Protein AF-0000000066221277 (afdb_homodimer)

Foldseek 3Di:
DAEEEEEEQQAQPDPWSVLQCVLCVVPHHYAYEYAHHHDFLVFLDADDPDDWDWADPDVSYTYIYPGALLNRLVCCVVPVAPDPGDGQEYEYDQAEAACFAPSCRRGSQNSNQLSQLVVPHAYERHYEHADPQSVVVVPCPSCVLVSVVCSVVVVVCRVDNDPDDGQKYKYKYAAPDDPVQAPEAAEAAGFAFDDDPDWDWDADPVGDIDTHDDDDDGDTDQDPVLGGCVSCSVNRYIYIYMDGPPPDPPVCVVVVVVVVVD/DAEEEEEEQQAQPDPWSVLQCVLCVVPHHYAYEYAHHHDFLVFLDADDPDDWDWADPDVSYTYIYPGFLLNRLVCCVVPVAPDPGDGQEYEYDQAEAACFAPSCRRGSQNSNQLSQLVVPHEYERHYEHADPQSVVVVPCDSCVLVSVVCSVVVVVCRVDNDPDDGQKYKYKYAAPDDPVQAPEAAEAAGFAFDDDPDWDWDADPVGDIDTHDDDDDGDTDQDPVLRGCVSCNVNRYIYIYMDGPPPDPPVCVVVVVVVVVD

InterPro domains:
  IPR002828 Survival protein SurE-like phosphatase/nucleotidase [PF01975] (4-196)
  IPR002828 Survival protein SurE-like phosphatase/nucleotidase [TIGR00087] (3-248)
  IPR030048 Survival protein SurE [MF_00060] (2-262)
  IPR030048 Survival protein SurE [PTHR30457] (3-260)
  IPR036523 SurE-like phosphatase/nucleotidase superfamily [G3DSA:3.40.1210.10] (1-262)
  IPR036523 SurE-like phosphatase/nucleotidase superfamily [SSF64167] (3-261)

Organism: Aliarcobacter butzleri (strain RM4018) (NCBI:txid367737)

Nearest PDB structures (foldseek):
  4ryu-assembly1_B  TM=9.295E-01  e=9.830E-28  Salmonella enterica subsp. enterica serovar Enteritidis str. EC20130345
  2wqk-assembly1_A  TM=8.702E-01  e=1.332E-28  Aquifex aeolicus VF5
  4g9o-assembly1_A  TM=8.212E-01  e=1.413E-26  Salmonella enterica subsp. enterica serovar Typhimurium str. LT2
  4xh8-assembly1_B  TM=8.800E-01  e=2.746E-24  Salmonella enterica subsp. enterica serovar Typhimurium str. LT2
  1l5x-assembly1_B  TM=7.744E-01  e=1.173E-21  Pyrobaculum aerophilum

Sequence (524 aa):
MKHILLTNDDGYDSVGLKALIDALSPIAKITVVAPANNKSACGHSLTLDKPLRLISIKDDFYKIDDGSPTDCIFLSLGNLFKEGFKPDLVISGINIGANMGEDITYSGTASAAMEAVIHKIPAIAISQVCQNRCQDIQNGWEFELAKDTIVKLATRILNNSFPLDERKFLNVNIPPIKPNECKGMKITKAGFREYGTDSDRHINPRGEEYYWIGLHPLIWKASEDQSCDFEAIKENYVSISPIKLDMTSYDDLKNLENWLNNMKHILLTNDDGYDSVGLKALIDALSPIAKITVVAPANNKSACGHSLTLDKPLRLISIKDDFYKIDDGSPTDCIFLSLGNLFKEGFKPDLVISGINIGANMGEDITYSGTASAAMEAVIHKIPAIAISQVCQNRCQDIQNGWEFELAKDTIVKLATRILNNSFPLDERKFLNVNIPPIKPNECKGMKITKAGFREYGTDSDRHINPRGEEYYWIGLHPLIWKASEDQSCDFEAIKENYVSISPIKLDMTSYDDLKNLENWLNN

Solvent-accessible surface area (backbone atoms only — not comparable to full-atom values): 26510 Å² total; per-residue (Å²): 130,55,33,34,38,34,28,19,19,62,10,56,82,27,69,33,37,51,45,44,49,65,48,42,52,85,77,30,47,68,32,37,36,13,6,52,49,65,37,66,33,34,8,31,18,46,63,61,89,51,68,35,38,77,42,75,77,51,93,52,31,33,30,23,59,94,40,38,26,27,34,30,48,48,51,38,58,48,66,70,30,55,93,90,48,71,56,66,30,36,39,14,18,37,29,89,37,63,63,54,26,55,41,43,55,22,23,12,29,43,18,24,18,50,50,34,12,68,71,70,22,49,22,31,16,35,18,35,31,54,51,82,91,40,55,57,54,72,69,68,57,77,52,59,44,52,34,54,50,49,42,54,54,50,51,50,34,74,74,57,62,66,92,60,62,84,42,30,31,39,42,33,37,30,38,78,61,55,58,90,66,46,77,46,78,37,72,22,41,57,32,50,60,53,74,82,54,71,59,49,80,43,68,46,97,84,70,48,59,32,36,35,49,66,89,72,75,95,44,61,58,82,55,95,80,60,43,24,28,63,48,30,32,75,68,29,16,31,17,37,21,49,33,36,65,77,35,49,35,72,88,45,47,67,58,47,47,52,57,72,76,98,129,55,33,35,38,35,28,21,19,61,11,55,82,27,70,33,37,51,44,43,49,65,48,42,53,84,78,30,47,68,33,37,35,12,7,52,49,66,37,65,32,33,7,31,18,47,64,62,89,52,69,37,37,79,41,75,78,49,92,52,30,33,29,23,58,93,38,38,26,26,35,30,48,47,51,38,59,49,67,71,30,55,93,91,49,71,56,66,28,36,40,15,18,36,30,90,36,62,63,54,27,55,40,43,56,23,22,12,28,42,18,24,19,51,48,34,12,66,70,69,24,50,23,31,17,35,17,36,30,56,50,81,91,39,55,56,55,74,67,66,57,76,52,60,42,52,35,54,49,50,41,54,53,48,50,52,34,73,75,56,63,65,91,59,62,83,43,30,32,40,42,34,36,29,37,80,59,56,61,90,65,46,78,46,78,39,72,21,40,59,30,49,61,53,74,82,53,72,57,50,78,44,68,47,98,86,68,47,61,33,36,36,50,67,88,70,73,94,44,63,58,82,55,94,79,61,42,23,29,62,52,30,32,74,68,30,15,30,17,37,23,50,34,35,62,77,36,47,34,73,89,45,47,64,60,48,47,52,55,72,74,101

pLDDT: mean 93.04, std 7.75, range [65.0, 98.94]

Secondary structure (DSSP, 8-state):
--EEEEE-TT-TT-HHHHHHHHHHTTTSEEEEEEESS--TT--S----SS-B-EEEEETTEEEETT--HHHHHHHHHHHTS-TT---SEEEEEEEES---GGGGGT-HHHHHHHHHHHTT--EEEEEE--SGGGHHHHTT---HHHHHHHHHHHHHHHHS--SS-TTEEEEEEE-SS-GGG---EEE-BPPEEE----EEEEE-TTS-EEEEE-----EEEPPTTS-BHHHHHHTTPEEEEEEES--B-GGGHHHHHHHHH-/--EEEEE-TT-TT-HHHHHHHHHHTTTSEEEEEEESS--TT--S----SS-B-EEEEETTEEEETT--HHHHHHHHHHHTS-TT---SEEEEEEEES---GGGGGT-HHHHHHHHHHHTT--EEEEEE--SGGGHHHHTT---HHHHHHHHHHHHHHHHS--SS-TTEEEEEEE-SS-GGG---EEE-BPPEEE----EEEEE-TTS-EEEEE-----EEEPPTTS-BHHHHHHTTPEEEEEEES--B-GGGHHHHHHHHH-

Radius of gyration: 22.32 Å; Cα contacts (8 Å, |Δi|>4): 1301; chains: 2; bounding box: 46×62×61 Å

Structure (mmCIF, N/CA/C/O backbone):
data_AF-0000000066221277-model_v1
#
loop_
_entity.id
_entity.type
_entity.pdbx_description
1 polymer "5'-nucleotidase SurE"
#
loop_
_atom_site.group_PDB
_atom_site.id
_atom_site.type_symbol
_atom_site.label_atom_id
_atom_site.labe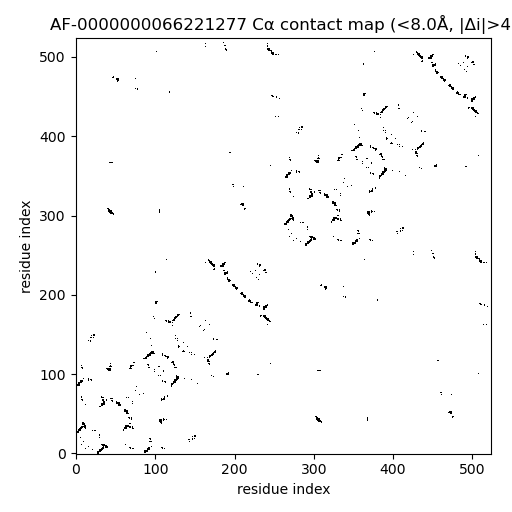l_alt_id
_atom_site.label_comp_id
_atom_site.label_asym_id
_atom_site.label_entity_id
_atom_site.label_seq_id
_atom_site.pdbx_PDB_ins_code
_atom_site.Cartn_x
_atom_site.Cartn_y
_atom_site.Cartn_z
_atom_site.occupancy
_atom_site.B_iso_or_equiv
_atom_site.auth_seq_id
_atom_site.auth_comp_id
_atom_site.auth_asym_id
_atom_site.auth_atom_id
_atom_site.pdbx_PDB_model_num
ATOM 1 N N . MET A 1 1 ? -13.359 -28.609 -11.172 1 85.38 1 MET A N 1
ATOM 2 C CA . MET A 1 1 ? -11.938 -28.281 -11.281 1 85.38 1 MET A CA 1
ATOM 3 C C . MET A 1 1 ? -11.641 -26.953 -10.602 1 85.38 1 MET A C 1
ATOM 5 O O . MET A 1 1 ? -12.438 -26.016 -10.688 1 85.38 1 MET A O 1
ATOM 9 N N . LYS A 1 2 ? -10.555 -26.953 -9.797 1 94.5 2 LYS A N 1
ATOM 10 C CA . LYS A 1 2 ? -10.195 -25.734 -9.078 1 94.5 2 LYS A CA 1
ATOM 11 C C . LYS A 1 2 ? -9.781 -24.625 -10.047 1 94.5 2 LYS A C 1
ATOM 13 O O . LYS A 1 2 ? -9.297 -24.906 -11.141 1 94.5 2 LYS A O 1
ATOM 18 N N . HIS A 1 3 ? -10.141 -23.484 -9.68 1 96.94 3 HIS A N 1
ATOM 19 C CA . HIS A 1 3 ? -9.906 -22.328 -10.531 1 96.94 3 HIS A CA 1
ATOM 20 C C . HIS A 1 3 ? -8.938 -21.344 -9.867 1 96.94 3 HIS A C 1
ATOM 22 O O . HIS A 1 3 ? -9.156 -20.922 -8.734 1 96.94 3 HIS A O 1
ATOM 28 N N . ILE A 1 4 ? -7.859 -21.016 -10.594 1 98.44 4 ILE A N 1
ATOM 29 C CA . ILE A 1 4 ? -6.867 -20.062 -10.102 1 98.44 4 ILE A CA 1
ATOM 30 C C . ILE A 1 4 ? -6.863 -18.828 -10.984 1 98.44 4 ILE A C 1
ATOM 32 O O . ILE A 1 4 ? -6.859 -18.922 -12.211 1 98.44 4 ILE A O 1
ATOM 36 N N . LEU A 1 5 ? -6.988 -17.641 -10.391 1 98.69 5 LEU A N 1
ATOM 37 C CA . LEU A 1 5 ? -6.809 -16.375 -11.07 1 98.69 5 LEU A CA 1
ATOM 38 C C . LEU A 1 5 ? -5.375 -15.875 -10.922 1 98.69 5 LEU A C 1
ATOM 40 O O . LEU A 1 5 ? -4.867 -15.75 -9.805 1 98.69 5 LEU A O 1
ATOM 44 N N . LEU A 1 6 ? -4.715 -15.641 -12.055 1 98.88 6 LEU A N 1
ATOM 45 C CA . LEU A 1 6 ? -3.32 -15.211 -12.07 1 98.88 6 LEU A CA 1
ATOM 46 C C . LEU A 1 6 ? -3.201 -13.766 -12.523 1 98.88 6 LEU A C 1
ATOM 48 O O . LEU A 1 6 ? -3.938 -13.32 -13.406 1 98.88 6 LEU A O 1
ATOM 52 N N . THR A 1 7 ? -2.281 -13.039 -11.914 1 98.69 7 THR A N 1
ATOM 53 C CA . THR A 1 7 ? -1.886 -11.703 -12.344 1 98.69 7 THR A CA 1
ATOM 54 C C . THR A 1 7 ? -0.405 -11.461 -12.062 1 98.69 7 THR A C 1
ATOM 56 O O . THR A 1 7 ? 0.333 -12.398 -11.742 1 98.69 7 THR A O 1
ATOM 59 N N . ASN A 1 8 ? 0.106 -10.305 -12.445 1 97.5 8 ASN A N 1
ATOM 60 C CA . ASN A 1 8 ? 1.478 -9.875 -12.195 1 97.5 8 ASN A CA 1
ATOM 61 C C . ASN A 1 8 ? 1.66 -8.391 -12.508 1 97.5 8 ASN A C 1
ATOM 63 O O . ASN A 1 8 ? 1.023 -7.859 -13.414 1 97.5 8 ASN A O 1
ATOM 67 N N . ASP A 1 9 ? 2.605 -7.805 -11.766 1 96.75 9 ASP A N 1
ATOM 68 C CA . ASP A 1 9 ? 2.785 -6.379 -12.023 1 96.75 9 ASP A CA 1
ATOM 69 C C . ASP A 1 9 ? 3.859 -6.145 -13.086 1 96.75 9 ASP A C 1
ATOM 71 O O . ASP A 1 9 ? 4.016 -5.027 -13.586 1 96.75 9 ASP A O 1
ATOM 75 N N . ASP A 1 10 ? 4.512 -7.191 -13.578 1 95.31 10 ASP A N 1
ATOM 76 C CA . ASP A 1 10 ? 5.543 -7.047 -14.602 1 95.31 10 ASP A CA 1
ATOM 77 C C . ASP A 1 10 ? 4.926 -6.918 -15.992 1 95.31 10 ASP A C 1
ATOM 79 O O . ASP A 1 10 ? 5.637 -6.699 -16.969 1 95.31 10 ASP A O 1
ATOM 83 N N . GLY A 1 11 ? 3.631 -7.059 -16.031 1 96.5 11 GLY A N 1
ATOM 84 C CA . GLY A 1 11 ? 2.945 -6.977 -17.312 1 96.5 11 GLY A CA 1
ATOM 85 C C . GLY A 1 11 ? 2.508 -8.328 -17.844 1 96.5 11 GLY A C 1
ATOM 86 O O . GLY A 1 11 ? 3.016 -9.367 -17.406 1 96.5 11 GLY A O 1
ATOM 87 N N . TYR A 1 12 ? 1.61 -8.328 -18.812 1 97.62 12 TYR A N 1
ATOM 88 C CA . TYR A 1 12 ? 0.955 -9.516 -19.328 1 97.62 12 TYR A CA 1
ATOM 89 C C . TYR A 1 12 ? 1.962 -10.445 -20 1 97.62 12 TYR A C 1
ATOM 91 O O . TYR A 1 12 ? 1.822 -11.672 -19.953 1 97.62 12 TYR A O 1
ATOM 99 N N . ASP A 1 13 ? 3.016 -9.867 -20.609 1 96 13 ASP A N 1
ATOM 100 C CA . ASP A 1 13 ? 3.951 -10.656 -21.406 1 96 13 ASP A CA 1
ATOM 101 C C . ASP A 1 13 ? 5.195 -11.008 -20.594 1 96 13 ASP A C 1
ATOM 103 O O . ASP A 1 13 ? 6.195 -11.477 -21.141 1 96 13 ASP A O 1
ATOM 107 N N . SER A 1 14 ? 5.121 -10.805 -19.359 1 95.31 14 SER A N 1
ATOM 108 C CA . SER A 1 14 ? 6.301 -11.047 -18.531 1 95.31 14 SER A CA 1
ATOM 109 C C . SER A 1 14 ? 6.66 -12.531 -18.516 1 95.31 14 SER A C 1
ATOM 111 O O . SER A 1 14 ? 5.773 -13.391 -18.5 1 95.31 14 SER A O 1
ATOM 113 N N . VAL A 1 15 ? 7.941 -12.844 -18.422 1 95.81 15 VAL A N 1
ATOM 114 C CA . VAL A 1 15 ? 8.445 -14.211 -18.422 1 95.81 15 VAL A CA 1
ATOM 115 C C . VAL A 1 15 ? 8.023 -14.914 -17.125 1 95.81 15 VAL A C 1
ATOM 117 O O . VAL A 1 15 ? 7.785 -16.125 -17.125 1 95.81 15 VAL A O 1
ATOM 120 N N . GLY A 1 16 ? 7.902 -14.172 -16.047 1 97.25 16 GLY A N 1
ATOM 121 C CA . GLY A 1 16 ? 7.465 -14.75 -14.781 1 97.25 16 GLY A CA 1
ATOM 122 C C . GLY A 1 16 ? 6.027 -15.227 -14.812 1 97.25 16 GLY A C 1
ATOM 123 O O . GLY A 1 16 ? 5.707 -16.281 -14.266 1 97.25 16 GLY A O 1
ATOM 124 N N . LEU A 1 17 ? 5.168 -14.406 -15.453 1 98 17 LEU A N 1
ATOM 125 C CA . LEU A 1 17 ? 3.77 -14.797 -15.578 1 98 17 LEU A CA 1
ATOM 126 C C . LEU A 1 17 ? 3.629 -16.047 -16.438 1 98 17 LEU A C 1
ATOM 128 O O . LEU A 1 17 ? 2.846 -16.938 -16.125 1 98 17 LEU A O 1
ATOM 132 N N . LYS A 1 18 ? 4.398 -16.141 -17.484 1 97.44 18 LYS A N 1
ATOM 133 C CA . LYS A 1 18 ? 4.387 -17.312 -18.344 1 97.44 18 LYS A CA 1
ATOM 134 C C . LYS A 1 18 ? 4.82 -18.562 -17.578 1 97.44 18 LYS A C 1
ATOM 136 O O . LYS A 1 18 ? 4.223 -19.625 -17.734 1 97.44 18 LYS A O 1
ATOM 141 N N . ALA A 1 19 ? 5.848 -18.391 -16.828 1 97.94 19 ALA A N 1
ATOM 142 C CA . ALA A 1 19 ? 6.324 -19.5 -16 1 97.94 19 ALA A CA 1
ATOM 143 C C . ALA A 1 19 ? 5.25 -19.953 -15.016 1 97.94 19 ALA A C 1
ATOM 145 O O . ALA A 1 19 ? 5.086 -21.156 -14.781 1 97.94 19 ALA A O 1
ATOM 146 N N . LEU A 1 20 ? 4.582 -19.031 -14.445 1 98.5 20 LEU A N 1
ATOM 147 C CA . LEU A 1 20 ? 3.51 -19.312 -13.492 1 98.5 20 LEU A CA 1
ATOM 148 C C . LEU A 1 20 ? 2.387 -20.094 -14.164 1 98.5 20 LEU A C 1
ATOM 150 O O . LEU A 1 20 ? 1.894 -21.078 -13.609 1 98.5 20 LEU A O 1
ATOM 154 N N . ILE A 1 21 ? 1.972 -19.656 -15.336 1 98.56 21 ILE A N 1
ATOM 155 C CA . ILE A 1 21 ? 0.937 -20.328 -16.109 1 98.56 21 ILE A CA 1
ATOM 156 C C . ILE A 1 21 ? 1.368 -21.75 -16.422 1 98.56 21 ILE A C 1
ATOM 158 O O . ILE A 1 21 ? 0.601 -22.703 -16.219 1 98.56 21 ILE A O 1
ATOM 162 N N . ASP A 1 22 ? 2.586 -21.891 -16.859 1 98.12 22 ASP A N 1
ATOM 163 C CA . ASP A 1 22 ? 3.125 -23.203 -17.219 1 98.12 22 ASP A CA 1
ATOM 164 C C . ASP A 1 22 ? 3.092 -24.141 -16.016 1 98.12 22 ASP A C 1
ATOM 166 O O . ASP A 1 22 ? 2.764 -25.328 -16.141 1 98.12 22 ASP A O 1
ATOM 170 N N . ALA A 1 23 ? 3.43 -23.641 -14.93 1 98.56 23 ALA A N 1
ATOM 171 C CA . ALA A 1 23 ? 3.545 -24.438 -13.719 1 98.56 23 ALA A CA 1
ATOM 172 C C . ALA A 1 23 ? 2.172 -24.891 -13.227 1 98.56 23 ALA A C 1
ATOM 174 O O . ALA A 1 23 ? 2.023 -26 -12.711 1 98.56 23 ALA A O 1
ATOM 175 N N . LEU A 1 24 ? 1.155 -24.031 -13.383 1 98.69 24 LEU A N 1
ATOM 176 C CA . LEU A 1 24 ? -0.09 -24.266 -12.656 1 98.69 24 LEU A CA 1
ATOM 177 C C . LEU A 1 24 ? -1.159 -24.844 -13.586 1 98.69 24 LEU A C 1
ATOM 179 O O . LEU A 1 24 ? -2.16 -25.391 -13.117 1 98.69 24 LEU A O 1
ATOM 183 N N . SER A 1 25 ? -1.014 -24.766 -14.883 1 98.31 25 SER A N 1
ATOM 184 C CA . SER A 1 25 ? -2.004 -25.203 -15.867 1 98.31 25 SER A CA 1
ATOM 185 C C . SER A 1 25 ? -2.305 -26.688 -15.719 1 98.31 25 SER A C 1
ATOM 187 O O . SER A 1 25 ? -3.428 -27.141 -15.969 1 98.31 25 SER A O 1
ATOM 189 N N . PRO A 1 26 ? -1.348 -27.516 -15.242 1 97.94 26 PRO A N 1
ATOM 190 C CA . PRO A 1 26 ? -1.627 -28.953 -15.117 1 97.94 26 PRO A CA 1
ATOM 191 C C . PRO A 1 26 ? -2.504 -29.266 -13.906 1 97.94 26 PRO A C 1
ATOM 193 O O . PRO A 1 26 ? -3.074 -30.359 -13.828 1 97.94 26 PRO A O 1
ATOM 196 N N . ILE A 1 27 ? -2.699 -28.359 -13.023 1 97.06 27 ILE A N 1
ATOM 197 C CA . ILE A 1 27 ? -3.32 -28.797 -11.773 1 97.06 27 ILE A CA 1
ATOM 198 C C . ILE A 1 27 ? -4.617 -28.016 -11.547 1 97.06 27 ILE A C 1
ATOM 200 O O . ILE A 1 27 ? -5.359 -28.297 -10.602 1 97.06 27 ILE A O 1
ATOM 204 N N . ALA A 1 28 ? -4.91 -26.984 -12.414 1 97.69 28 ALA A N 1
ATOM 205 C CA . ALA A 1 28 ? -6.109 -26.172 -12.227 1 97.69 28 ALA A CA 1
ATOM 206 C C . ALA A 1 28 ? -6.512 -25.484 -13.523 1 97.69 28 ALA A C 1
ATOM 208 O O . ALA A 1 28 ? -5.703 -25.359 -14.438 1 97.69 28 ALA A O 1
ATOM 209 N N . LYS A 1 29 ? -7.785 -25.062 -13.57 1 97.25 29 LYS A N 1
ATOM 210 C CA . LYS A 1 29 ? -8.18 -24.078 -14.578 1 97.25 29 LYS A CA 1
ATOM 211 C C . LYS A 1 29 ? -7.559 -22.719 -14.289 1 97.25 29 LYS A C 1
ATOM 213 O O . LYS A 1 29 ? -7.59 -22.25 -13.148 1 97.25 29 LYS A O 1
ATOM 218 N N . ILE A 1 30 ? -7.066 -22.125 -15.359 1 98.19 30 ILE A N 1
ATOM 219 C CA . ILE A 1 30 ? -6.336 -20.875 -15.164 1 98.19 30 ILE A CA 1
ATOM 220 C C . ILE A 1 30 ? -7.078 -19.734 -15.852 1 98.19 30 ILE A C 1
ATOM 222 O O . ILE A 1 30 ? -7.508 -19.859 -17 1 98.19 30 ILE A O 1
ATOM 226 N N . THR A 1 31 ? -7.316 -18.672 -15.18 1 98.12 31 THR A N 1
ATOM 227 C CA . THR A 1 31 ? -7.664 -17.375 -15.742 1 98.12 31 THR A CA 1
ATOM 228 C C . THR A 1 31 ? -6.559 -16.359 -15.484 1 98.12 31 THR A C 1
ATOM 230 O O . THR A 1 31 ? -6.012 -16.297 -14.375 1 98.12 31 THR A O 1
ATOM 233 N N . VAL A 1 32 ? -6.203 -15.656 -16.547 1 98.75 32 VAL A N 1
ATOM 234 C CA . VAL A 1 32 ? -5.141 -14.664 -16.438 1 98.75 32 VAL A CA 1
ATOM 235 C C . VAL A 1 32 ? -5.707 -13.273 -16.703 1 98.75 32 VAL A C 1
ATOM 237 O O . VAL A 1 32 ? -6.379 -13.055 -17.719 1 98.75 32 VAL A O 1
ATOM 240 N N . VAL A 1 33 ? -5.551 -12.383 -15.789 1 98.5 33 VAL A N 1
ATOM 241 C CA . VAL A 1 33 ? -5.809 -10.953 -15.984 1 98.5 33 VAL A CA 1
ATOM 242 C C . VAL A 1 33 ? -4.625 -10.141 -15.477 1 98.5 33 VAL A C 1
ATOM 244 O O . VAL A 1 33 ? -4.344 -10.125 -14.273 1 98.5 33 VAL A O 1
ATOM 247 N N . ALA A 1 34 ? -3.926 -9.469 -16.344 1 98.75 34 ALA A N 1
ATOM 248 C CA . ALA A 1 34 ? -2.723 -8.742 -15.945 1 98.75 34 ALA A CA 1
ATOM 249 C C . ALA A 1 34 ? -2.643 -7.395 -16.656 1 98.75 34 ALA A C 1
ATOM 251 O O . ALA A 1 34 ? -3.256 -7.203 -17.719 1 98.75 34 ALA A O 1
ATOM 252 N N . PRO A 1 35 ? -1.926 -6.449 -16.016 1 98.19 35 PRO A N 1
ATOM 253 C CA . PRO A 1 35 ? -1.668 -5.207 -16.75 1 98.19 35 PRO A CA 1
ATOM 254 C C . PRO A 1 35 ? -0.975 -5.445 -18.078 1 98.19 35 PRO A C 1
ATOM 256 O O . PRO A 1 35 ? -0.118 -6.324 -18.188 1 98.19 35 PRO A O 1
ATOM 259 N N . ALA A 1 36 ? -1.321 -4.594 -19.031 1 97.25 36 ALA A N 1
ATOM 260 C CA . ALA A 1 36 ? -0.695 -4.73 -20.344 1 97.25 36 ALA A CA 1
ATOM 261 C C . ALA A 1 36 ? 0.806 -4.465 -20.266 1 97.25 36 ALA A C 1
ATOM 263 O O . ALA A 1 36 ? 1.596 -5.117 -20.938 1 97.25 36 ALA A O 1
ATOM 264 N N . ASN A 1 37 ? 1.137 -3.535 -19.438 1 95.5 37 ASN A N 1
ATOM 265 C CA . ASN A 1 37 ? 2.531 -3.133 -19.297 1 95.5 37 ASN A CA 1
ATOM 266 C C . ASN A 1 37 ? 2.996 -3.229 -17.844 1 95.5 37 ASN A C 1
ATOM 268 O O . ASN A 1 37 ? 2.188 -3.463 -16.938 1 95.5 37 ASN A O 1
ATOM 272 N N . ASN A 1 38 ? 4.305 -3.072 -17.672 1 94.81 38 ASN A N 1
ATOM 273 C CA . ASN A 1 38 ? 4.906 -3.137 -16.344 1 94.81 38 ASN A CA 1
ATOM 274 C C . ASN A 1 38 ? 4.371 -2.039 -15.43 1 94.81 38 ASN A C 1
ATOM 276 O O . ASN A 1 38 ? 4.258 -0.883 -15.836 1 94.81 38 ASN A O 1
ATOM 280 N N . LYS A 1 39 ? 3.992 -2.406 -14.195 1 95.06 39 LYS A N 1
ATOM 281 C CA . LYS A 1 39 ? 3.494 -1.5 -13.172 1 95.06 39 LYS A CA 1
ATOM 282 C C . LYS A 1 39 ? 4.258 -1.68 -11.859 1 95.06 39 LYS A C 1
ATOM 284 O O . LYS A 1 39 ? 3.652 -1.77 -10.789 1 95.06 39 LYS A O 1
ATOM 289 N N . SER A 1 40 ? 5.527 -1.756 -11.992 1 92.31 40 SER A N 1
ATOM 290 C CA . SER A 1 40 ? 6.352 -1.948 -10.805 1 92.31 40 SER A CA 1
ATOM 291 C C . SER A 1 40 ? 6.168 -0.803 -9.812 1 92.31 40 SER A C 1
ATOM 293 O O . SER A 1 40 ? 5.996 0.35 -10.211 1 92.31 40 SER A O 1
ATOM 295 N N . ALA A 1 41 ? 6.191 -1.104 -8.484 1 93.5 41 ALA A N 1
ATOM 296 C CA . ALA A 1 41 ? 6.133 -0.143 -7.387 1 93.5 41 ALA A CA 1
ATOM 297 C C . ALA A 1 41 ? 4.852 0.684 -7.449 1 93.5 41 ALA A C 1
ATOM 299 O O . ALA A 1 41 ? 4.855 1.871 -7.113 1 93.5 41 ALA A O 1
ATOM 300 N N . CYS A 1 42 ? 3.762 0.009 -7.922 1 94.56 42 CYS A N 1
ATOM 301 C CA . CYS A 1 42 ? 2.512 0.743 -8.078 1 94.56 42 CYS A CA 1
ATOM 302 C C . CYS A 1 42 ? 1.659 0.65 -6.82 1 94.56 42 CYS A C 1
ATOM 304 O O . CYS A 1 42 ? 0.618 1.301 -6.719 1 94.56 42 CYS A O 1
ATOM 306 N N . GLY A 1 43 ? 2.076 -0.115 -5.852 1 96.31 43 GLY A N 1
ATOM 307 C CA . GLY A 1 43 ? 1.33 -0.24 -4.609 1 96.31 43 GLY A CA 1
ATOM 308 C C . GLY A 1 43 ? -0.087 -0.741 -4.812 1 96.31 43 GLY A C 1
ATOM 309 O O . GLY A 1 43 ? -0.409 -1.298 -5.863 1 96.31 43 GLY A O 1
ATOM 310 N N . HIS A 1 44 ? -0.883 -0.685 -3.727 1 97.44 44 HIS A N 1
ATOM 311 C CA . HIS A 1 44 ? -2.289 -1.075 -3.744 1 97.44 44 HIS A CA 1
ATOM 312 C C . HIS A 1 44 ? -3.158 0.025 -4.344 1 97.44 44 HIS A C 1
ATOM 314 O O . HIS A 1 44 ? -3.92 0.679 -3.627 1 97.44 44 HIS A O 1
ATOM 320 N N . SER A 1 45 ? -3.092 0.148 -5.676 1 96.38 45 SER A N 1
ATOM 321 C CA . SER A 1 45 ? -3.699 1.293 -6.348 1 96.38 45 SER A CA 1
ATOM 322 C C . SER A 1 45 ? -4.902 0.869 -7.18 1 96.38 45 SER A C 1
ATOM 324 O O . SER A 1 45 ? -4.902 -0.206 -7.785 1 96.38 45 SER A O 1
ATOM 326 N N . LEU A 1 46 ? -5.914 1.668 -7.16 1 94.44 46 LEU A N 1
ATOM 327 C CA . LEU A 1 46 ? -7.105 1.521 -7.988 1 94.44 46 LEU A CA 1
ATOM 328 C C . LEU A 1 46 ? -7.25 2.695 -8.953 1 94.44 46 LEU A C 1
ATOM 330 O O . LEU A 1 46 ? -7.051 3.848 -8.562 1 94.44 46 LEU A O 1
ATOM 334 N N . THR A 1 47 ? -7.543 2.396 -10.172 1 92.88 47 THR A N 1
ATOM 335 C CA . THR A 1 47 ? -7.77 3.438 -11.164 1 92.88 47 THR A CA 1
ATOM 336 C C . THR A 1 47 ? -9.203 3.953 -11.086 1 92.88 47 THR A C 1
ATOM 338 O O . THR A 1 47 ? -10.133 3.293 -11.555 1 92.88 47 THR A O 1
ATOM 341 N N . LEU A 1 48 ? -9.328 5.168 -10.633 1 88 48 LEU A N 1
ATOM 342 C CA . LEU A 1 48 ? -10.656 5.715 -10.406 1 88 48 LEU A CA 1
ATOM 343 C C . LEU A 1 48 ? -10.953 6.852 -11.375 1 88 48 LEU A C 1
ATOM 345 O O . LEU A 1 48 ? -12.117 7.23 -11.555 1 88 48 LEU A O 1
ATOM 349 N N . ASP A 1 49 ? -9.898 7.379 -11.992 1 85.94 49 ASP A N 1
ATOM 350 C CA . ASP A 1 49 ? -10.047 8.641 -12.703 1 85.94 49 ASP A CA 1
ATOM 351 C C . ASP A 1 49 ? -10.297 8.414 -14.195 1 85.94 49 ASP A C 1
ATOM 353 O O . ASP A 1 49 ? -10.531 9.359 -14.945 1 85.94 49 ASP A O 1
ATOM 357 N N . LYS A 1 50 ? -10.234 7.227 -14.609 1 88.38 50 LYS A N 1
ATOM 358 C CA . LYS A 1 50 ? -10.484 6.895 -16.016 1 88.38 50 LYS A CA 1
ATOM 359 C C . LYS A 1 50 ? -11.047 5.48 -16.156 1 88.38 50 LYS A C 1
ATOM 361 O O . LYS A 1 50 ? -10.844 4.641 -15.273 1 88.38 50 LYS A O 1
ATOM 366 N N . PRO A 1 51 ? -11.797 5.242 -17.172 1 91.44 51 PRO A N 1
ATOM 367 C CA . PRO A 1 51 ? -12.273 3.879 -17.391 1 91.44 51 PRO A CA 1
ATOM 368 C C . PRO A 1 51 ? -11.172 2.93 -17.844 1 91.44 51 PRO A C 1
ATOM 370 O O . PRO A 1 51 ? -10.164 3.373 -18.406 1 91.44 51 PRO A O 1
ATOM 373 N N . LEU A 1 52 ? -11.344 1.703 -17.531 1 93.06 52 LEU A N 1
ATOM 374 C CA . LEU A 1 52 ? -10.398 0.658 -17.906 1 93.06 52 LEU A CA 1
ATOM 375 C C . LEU A 1 52 ? -11.031 -0.313 -18.906 1 93.06 52 LEU A C 1
ATOM 377 O O . LEU A 1 52 ? -12.25 -0.477 -18.922 1 93.06 52 LEU A O 1
ATOM 381 N N . ARG A 1 53 ? -10.203 -0.887 -19.75 1 92.12 53 ARG A N 1
ATOM 382 C CA . ARG A 1 53 ? -10.68 -1.869 -20.719 1 92.12 53 ARG A CA 1
ATOM 383 C C . ARG A 1 53 ? -10.062 -3.24 -20.453 1 92.12 53 ARG A C 1
ATOM 385 O O . ARG A 1 53 ? -8.852 -3.363 -20.297 1 92.12 53 ARG A O 1
ATOM 392 N N . LEU A 1 54 ? -10.898 -4.145 -20.328 1 91.5 54 LEU A N 1
ATOM 393 C CA . LEU A 1 54 ? -10.5 -5.551 -20.281 1 91.5 54 LEU A CA 1
ATOM 394 C C . LEU A 1 54 ? -10.375 -6.121 -21.688 1 91.5 54 LEU A C 1
ATOM 396 O O . LEU A 1 54 ? -11.375 -6.34 -22.375 1 91.5 54 LEU A O 1
ATOM 400 N N . ILE A 1 55 ? -9.156 -6.449 -22.109 1 94.56 55 ILE A N 1
ATOM 401 C CA . ILE A 1 55 ? -8.906 -6.91 -23.469 1 94.56 55 ILE A CA 1
ATOM 402 C C . ILE A 1 55 ? -8.719 -8.43 -23.469 1 94.56 55 ILE A C 1
ATOM 404 O O . ILE A 1 55 ? -7.762 -8.945 -22.891 1 94.56 55 ILE A O 1
ATOM 408 N N . SER A 1 56 ? -9.531 -9.102 -24.172 1 95.12 56 SER A N 1
ATOM 409 C CA . SER A 1 56 ? -9.422 -10.555 -24.297 1 95.12 56 SER A CA 1
ATOM 410 C C . SER A 1 56 ? -8.375 -10.945 -25.328 1 95.12 56 SER A C 1
ATOM 412 O O . SER A 1 56 ? -8.469 -10.539 -26.5 1 95.12 56 SER A O 1
ATOM 414 N N . ILE A 1 57 ? -7.418 -11.648 -24.906 1 96.38 57 ILE A N 1
ATOM 415 C CA . ILE A 1 57 ? -6.398 -12.164 -25.812 1 96.38 57 ILE A CA 1
ATOM 416 C C . ILE A 1 57 ? -6.801 -13.547 -26.312 1 96.38 57 ILE A C 1
ATOM 418 O O . ILE A 1 57 ? -6.688 -13.828 -27.516 1 96.38 57 ILE A O 1
ATOM 422 N N . LYS A 1 58 ? -7.223 -14.406 -25.516 1 95.88 58 LYS A N 1
ATOM 423 C CA . LYS A 1 58 ? -7.828 -15.719 -25.734 1 95.88 58 LYS A CA 1
ATOM 424 C C . LYS A 1 58 ? -8.711 -16.109 -24.562 1 95.88 58 LYS A C 1
ATOM 426 O O . LYS A 1 58 ? -8.875 -15.344 -23.609 1 95.88 58 LYS A O 1
ATOM 431 N N . ASP A 1 59 ? -9.289 -17.25 -24.656 1 94.62 59 ASP A N 1
ATOM 432 C CA . ASP A 1 59 ? -10.203 -17.672 -23.594 1 94.62 59 ASP A CA 1
ATOM 433 C C . ASP A 1 59 ? -9.5 -17.672 -22.234 1 94.62 59 ASP A C 1
ATOM 435 O O . ASP A 1 59 ? -8.438 -18.281 -22.094 1 94.62 59 ASP A O 1
ATOM 439 N N . ASP A 1 60 ? -10.031 -16.922 -21.328 1 95.69 60 ASP A N 1
ATOM 440 C CA . ASP A 1 60 ? -9.617 -16.891 -19.922 1 95.69 60 ASP A CA 1
ATOM 441 C C . ASP A 1 60 ? -8.328 -16.078 -19.75 1 95.69 60 ASP A C 1
ATOM 443 O O . ASP A 1 60 ? -7.738 -16.062 -18.672 1 95.69 60 ASP A O 1
ATOM 447 N N . PHE A 1 61 ? -7.914 -15.453 -20.859 1 97.94 61 PHE A N 1
ATOM 448 C CA . PHE A 1 61 ? -6.695 -14.656 -20.828 1 97.94 61 PHE A CA 1
ATOM 449 C C . PHE A 1 61 ? -6.98 -13.219 -21.25 1 97.94 61 PHE A C 1
ATOM 451 O O . PHE A 1 61 ? -7.359 -12.969 -22.391 1 97.94 61 PHE A O 1
ATOM 458 N N . TYR A 1 62 ? -6.691 -12.297 -20.297 1 97.31 62 TYR A N 1
ATOM 459 C CA . TYR A 1 62 ? -7.051 -10.898 -20.5 1 97.31 62 TYR A CA 1
ATOM 460 C C . TYR A 1 62 ? -5.906 -9.977 -20.109 1 97.31 62 TYR A C 1
ATOM 462 O O . TYR A 1 62 ? -5.133 -10.289 -19.203 1 97.31 62 TYR A O 1
ATOM 470 N N . LYS A 1 63 ? -5.777 -8.898 -20.766 1 96.94 63 LYS A N 1
ATOM 471 C CA . LYS A 1 63 ? -4.918 -7.82 -20.297 1 96.94 63 LYS A CA 1
ATOM 472 C C . LYS A 1 63 ? -5.715 -6.539 -20.062 1 96.94 63 LYS A C 1
ATOM 474 O O . LYS A 1 63 ? -6.781 -6.355 -20.656 1 96.94 63 LYS A O 1
ATOM 479 N N . ILE A 1 64 ? -5.332 -5.738 -19.125 1 95.62 64 ILE A N 1
ATOM 480 C CA . ILE A 1 64 ? -5.91 -4.422 -18.875 1 95.62 64 ILE A CA 1
ATOM 481 C C . ILE A 1 64 ? -4.898 -3.336 -19.25 1 95.62 64 ILE A C 1
ATOM 483 O O . ILE A 1 64 ? -3.781 -3.32 -18.719 1 95.62 64 ILE A O 1
ATOM 487 N N . ASP A 1 65 ? -5.367 -2.512 -20.125 1 91.62 65 ASP A N 1
ATOM 488 C CA . ASP A 1 65 ? -4.5 -1.404 -20.516 1 91.62 65 ASP A CA 1
ATOM 489 C C . ASP A 1 65 ? -4.504 -0.304 -19.453 1 91.62 65 ASP A C 1
ATOM 491 O O . ASP A 1 65 ? -5.57 0.14 -19.016 1 91.62 65 ASP A O 1
ATOM 495 N N . ASP A 1 66 ? -3.371 0.062 -18.953 1 88.56 66 ASP A N 1
ATOM 496 C CA . ASP A 1 66 ? -3.123 1.15 -18.016 1 88.56 66 ASP A CA 1
ATOM 497 C C . ASP A 1 66 ? -3.76 0.86 -16.656 1 88.56 66 ASP A C 1
ATOM 499 O O . ASP A 1 66 ? -4.203 1.778 -15.961 1 88.56 66 ASP A O 1
ATOM 503 N N . GLY A 1 67 ? -3.984 -0.373 -16.359 1 94.69 67 GLY A N 1
ATOM 504 C CA . GLY A 1 67 ? -4.488 -0.753 -15.055 1 94.69 67 GLY A CA 1
ATOM 505 C C . GLY A 1 67 ? -3.426 -1.362 -14.156 1 94.69 67 GLY A C 1
ATOM 506 O O . GLY A 1 67 ? -2.385 -1.812 -14.641 1 94.69 67 GLY A O 1
ATOM 507 N N . SER A 1 68 ? -3.652 -1.281 -12.938 1 96.94 68 SER A N 1
ATOM 508 C CA . SER A 1 68 ? -2.773 -1.879 -11.938 1 96.94 68 SER A CA 1
ATOM 509 C C . SER A 1 68 ? -3.143 -3.336 -11.672 1 96.94 68 SER A C 1
ATOM 511 O O . SER A 1 68 ? -4.207 -3.795 -12.094 1 96.94 68 SER A O 1
ATOM 513 N N . PRO A 1 69 ? -2.227 -4.078 -11.047 1 98.12 69 PRO A N 1
ATOM 514 C CA . PRO A 1 69 ? -2.609 -5.434 -10.648 1 98.12 69 PRO A CA 1
ATOM 515 C C . PRO A 1 69 ? -3.85 -5.461 -9.758 1 98.12 69 PRO A C 1
ATOM 517 O O . PRO A 1 69 ? -4.656 -6.391 -9.836 1 98.12 69 PRO A O 1
ATOM 520 N N . THR A 1 70 ? -4.02 -4.453 -8.914 1 97.75 70 THR A N 1
ATOM 521 C CA . THR A 1 70 ? -5.215 -4.316 -8.094 1 97.75 70 THR A CA 1
ATOM 522 C C . THR A 1 70 ? -6.457 -4.176 -8.961 1 97.75 70 THR A C 1
ATOM 524 O O . THR A 1 70 ? -7.477 -4.824 -8.719 1 97.75 70 THR A O 1
ATOM 527 N N . ASP A 1 71 ? -6.371 -3.377 -10.031 1 96.88 71 ASP A N 1
ATOM 528 C CA . ASP A 1 71 ? -7.457 -3.234 -10.992 1 96.88 71 ASP A CA 1
ATOM 529 C C . ASP A 1 71 ? -7.809 -4.578 -11.625 1 96.88 71 ASP A C 1
ATOM 531 O O . ASP A 1 71 ? -8.984 -4.887 -11.828 1 96.88 71 ASP A O 1
ATOM 535 N N . CYS A 1 72 ? -6.797 -5.312 -11.953 1 97.69 72 CYS A N 1
ATOM 536 C CA . CYS A 1 72 ? -6.992 -6.605 -12.602 1 97.69 72 CYS A CA 1
ATOM 537 C C . CYS A 1 72 ? -7.828 -7.535 -11.719 1 97.69 72 CYS A C 1
ATOM 539 O O . CYS A 1 72 ? -8.781 -8.156 -12.195 1 97.69 72 CYS A O 1
ATOM 541 N N . ILE A 1 73 ? -7.484 -7.578 -10.438 1 97.06 73 ILE A N 1
ATOM 542 C CA . ILE A 1 73 ? -8.227 -8.43 -9.516 1 97.06 73 ILE A CA 1
ATOM 543 C C . ILE A 1 73 ? -9.648 -7.902 -9.359 1 97.06 73 ILE A C 1
ATOM 545 O O . ILE A 1 73 ? -10.617 -8.656 -9.508 1 97.06 73 ILE A O 1
ATOM 549 N N . PHE A 1 74 ? -9.789 -6.633 -9.125 1 94.38 74 PHE A N 1
ATOM 550 C CA . PHE A 1 74 ? -11.086 -6.02 -8.867 1 94.38 74 PHE A CA 1
ATOM 551 C C . PHE A 1 74 ? -12.031 -6.242 -10.047 1 94.38 74 PHE A C 1
ATOM 553 O O . PHE A 1 74 ? -13.148 -6.723 -9.859 1 94.38 74 PHE A O 1
ATOM 560 N N . LEU A 1 75 ? -11.562 -5.953 -11.242 1 93.06 75 LEU A N 1
ATOM 561 C CA . LEU A 1 75 ? -12.398 -6.047 -12.438 1 93.06 75 LEU A CA 1
ATOM 562 C C . LEU A 1 75 ? -12.727 -7.5 -12.758 1 93.06 75 LEU A C 1
ATOM 564 O O . LEU A 1 75 ? -13.812 -7.805 -13.242 1 93.06 75 LEU A O 1
ATOM 568 N N . SER A 1 76 ? -11.758 -8.367 -12.531 1 94 76 SER A N 1
ATOM 569 C CA . SER A 1 76 ? -12.008 -9.781 -12.789 1 94 76 SER A CA 1
ATOM 570 C C . SER A 1 76 ? -13.156 -10.305 -11.93 1 94 76 SER A C 1
ATOM 572 O O . SER A 1 76 ? -14.047 -10.992 -12.438 1 94 76 SER A O 1
ATOM 574 N N . LEU A 1 77 ? -13.125 -9.984 -10.688 1 91.94 77 LEU A N 1
ATOM 575 C CA . LEU A 1 77 ? -14.117 -10.508 -9.75 1 91.94 77 LEU A CA 1
ATOM 576 C C . LEU A 1 77 ? -15.5 -9.945 -10.055 1 91.94 77 LEU A C 1
ATOM 578 O O . LEU A 1 77 ? -16.516 -10.625 -9.844 1 91.94 77 LEU A O 1
ATOM 582 N N . GLY A 1 78 ? -15.555 -8.797 -10.609 1 86.81 78 GLY A N 1
ATOM 583 C CA . GLY A 1 78 ? -16.844 -8.164 -10.898 1 86.81 78 GLY A CA 1
ATOM 584 C C . GLY A 1 78 ? -17.375 -8.516 -12.266 1 86.81 78 GLY A C 1
ATOM 585 O O . GLY A 1 78 ? -18.578 -8.367 -12.523 1 86.81 78 GLY A O 1
ATOM 586 N N . ASN A 1 79 ? -16.469 -9.055 -13.125 1 87.94 79 ASN A N 1
ATOM 587 C CA . ASN A 1 79 ? -16.922 -9.109 -14.516 1 87.94 79 ASN A CA 1
ATOM 588 C C . ASN A 1 79 ? -16.656 -10.477 -15.133 1 87.94 79 ASN A C 1
ATOM 590 O O . ASN A 1 79 ? -17.297 -10.859 -16.109 1 87.94 79 ASN A O 1
ATOM 594 N N . LEU A 1 80 ? -15.648 -11.141 -14.711 1 88.81 80 LEU A N 1
ATOM 595 C CA . LEU A 1 80 ? -15.289 -12.406 -15.352 1 88.81 80 LEU A CA 1
ATOM 596 C C . LEU A 1 80 ? -15.859 -13.586 -14.57 1 88.81 80 LEU A C 1
ATOM 598 O O . LEU A 1 80 ? -16.047 -14.672 -15.133 1 88.81 80 LEU A O 1
ATOM 602 N N . PHE A 1 81 ? -16.031 -13.359 -13.344 1 86.44 81 PHE A N 1
ATOM 603 C CA . PHE A 1 81 ? -16.562 -14.422 -12.508 1 86.44 81 PHE A CA 1
ATOM 604 C C . PHE A 1 81 ? -18.031 -14.156 -12.156 1 86.44 81 PHE A C 1
ATOM 606 O O . PHE A 1 81 ? -18.391 -13.031 -11.797 1 86.44 81 PHE A O 1
ATOM 613 N N . LYS A 1 82 ? -18.953 -14.93 -12.766 1 69.62 82 LYS A N 1
ATOM 614 C CA . LYS A 1 82 ? -20.391 -14.781 -12.578 1 69.62 82 LYS A CA 1
ATOM 615 C C . LYS A 1 82 ? -20.734 -14.57 -11.102 1 69.62 82 LYS A C 1
ATOM 617 O O . LYS A 1 82 ? -19.938 -14.898 -10.219 1 69.62 82 LYS A O 1
ATOM 622 N N . GLU A 1 83 ? -21.891 -14.102 -11.031 1 65.62 83 GLU A N 1
ATOM 623 C CA . GLU A 1 83 ? -22.406 -13.859 -9.688 1 65.62 83 GLU A CA 1
ATOM 624 C C . GLU A 1 83 ? -22.359 -15.125 -8.836 1 65.62 83 GLU A C 1
ATOM 626 O O . GLU A 1 83 ? -22.891 -16.172 -9.227 1 65.62 83 GLU A O 1
ATOM 631 N N . GLY A 1 84 ? -21.547 -15.133 -7.836 1 67.31 84 GLY A N 1
ATOM 632 C CA . GLY A 1 84 ? -21.469 -16.219 -6.871 1 67.31 84 GLY A CA 1
ATOM 633 C C . GLY A 1 84 ? -20.25 -17.109 -7.078 1 67.31 84 GLY A C 1
ATOM 634 O O . GLY A 1 84 ? -19.938 -17.953 -6.234 1 67.31 84 GLY A O 1
ATOM 635 N N . PHE A 1 85 ? -19.656 -16.906 -8.305 1 85.44 85 PHE A N 1
ATOM 636 C CA . PHE A 1 85 ? -18.484 -17.734 -8.508 1 85.44 85 PHE A CA 1
ATOM 637 C C . PHE A 1 85 ? -17.203 -16.938 -8.289 1 85.44 85 PHE A C 1
ATOM 639 O O . PHE A 1 85 ? -17.125 -15.773 -8.672 1 85.44 85 PHE A O 1
ATOM 646 N N . LYS A 1 86 ? -16.297 -17.422 -7.465 1 92.31 86 LYS A N 1
ATOM 647 C CA . LYS A 1 86 ? -14.977 -16.875 -7.203 1 92.31 86 LYS A CA 1
ATOM 648 C C . LYS A 1 86 ? -13.883 -17.906 -7.48 1 92.31 86 LYS A C 1
ATOM 650 O O . LYS A 1 86 ? -14.125 -19.109 -7.41 1 92.31 86 LYS A O 1
ATOM 655 N N . PRO A 1 87 ? -12.75 -17.375 -7.957 1 96.69 87 PRO A N 1
ATOM 656 C CA . PRO A 1 87 ? -11.648 -18.344 -8.023 1 96.69 87 PRO A CA 1
ATOM 657 C C . PRO A 1 87 ? -11.305 -18.938 -6.656 1 96.69 87 PRO A C 1
ATOM 659 O O . PRO A 1 87 ? -11.602 -18.328 -5.625 1 96.69 87 PRO A O 1
ATOM 662 N N . ASP A 1 88 ? -10.742 -20.109 -6.699 1 97.12 88 ASP A N 1
ATOM 663 C CA . ASP A 1 88 ? -10.375 -20.812 -5.469 1 97.12 88 ASP A CA 1
ATOM 664 C C . ASP A 1 88 ? -9.094 -20.219 -4.871 1 97.12 88 ASP A C 1
ATOM 666 O O . ASP A 1 88 ? -8.836 -20.391 -3.676 1 97.12 88 ASP A O 1
ATOM 670 N N . LEU A 1 89 ? -8.336 -19.594 -5.73 1 98.44 89 LEU A N 1
ATOM 671 C CA . LEU A 1 89 ? -7.023 -19.078 -5.352 1 98.44 89 LEU A CA 1
ATOM 672 C C . LEU A 1 89 ? -6.574 -17.969 -6.312 1 98.44 89 LEU A C 1
ATOM 674 O O . LEU A 1 89 ? -6.781 -18.078 -7.523 1 98.44 89 LEU A O 1
ATOM 678 N N . VAL A 1 90 ? -6.086 -16.906 -5.789 1 98.75 90 VAL A N 1
ATOM 679 C CA . VAL A 1 90 ? -5.418 -15.875 -6.586 1 98.75 90 VAL A CA 1
ATOM 680 C C . VAL A 1 90 ? -3.908 -15.953 -6.371 1 98.75 90 VAL A C 1
ATOM 682 O O . VAL A 1 90 ? -3.443 -16.062 -5.234 1 98.75 90 VAL A O 1
ATOM 685 N N . ILE A 1 91 ? -3.162 -16 -7.426 1 98.94 91 ILE A N 1
ATOM 686 C CA . ILE A 1 91 ? -1.707 -15.953 -7.336 1 98.94 91 ILE A CA 1
ATOM 687 C C . ILE A 1 91 ? -1.171 -14.812 -8.195 1 98.94 91 ILE A C 1
ATOM 689 O O . ILE A 1 91 ? -1.513 -14.703 -9.375 1 98.94 91 ILE A O 1
ATOM 693 N N . SER A 1 92 ? -0.422 -13.969 -7.586 1 98.88 92 SER A N 1
ATOM 694 C CA . SER A 1 92 ? 0.241 -12.852 -8.266 1 98.88 92 SER A CA 1
ATOM 695 C C . SER A 1 92 ? 1.738 -13.109 -8.398 1 98.88 92 SER A C 1
ATOM 697 O O . SER A 1 92 ? 2.436 -13.305 -7.402 1 98.88 92 SER A O 1
ATOM 699 N N . GLY A 1 93 ? 2.322 -13.086 -9.547 1 98.19 93 GLY A N 1
ATOM 700 C CA . GLY A 1 93 ? 3.723 -13.352 -9.828 1 98.19 93 GLY A CA 1
ATOM 701 C C . GLY A 1 93 ? 3.93 -14.242 -11.039 1 98.19 93 GLY A C 1
ATOM 702 O O . GLY A 1 93 ? 3.053 -14.344 -11.898 1 98.19 93 GLY A O 1
ATOM 703 N N . ILE A 1 94 ? 5.035 -14.812 -11.25 1 98.19 94 ILE A N 1
ATOM 704 C CA . ILE A 1 94 ? 6.273 -14.656 -10.5 1 98.19 94 ILE A CA 1
ATOM 705 C C . ILE A 1 94 ? 6.891 -13.289 -10.789 1 98.19 94 ILE A C 1
ATOM 707 O O . ILE A 1 94 ? 7.305 -13.016 -11.922 1 98.19 94 ILE A O 1
ATOM 711 N N . ASN A 1 95 ? 6.938 -12.469 -9.812 1 97.44 95 ASN A N 1
ATOM 712 C CA . ASN A 1 95 ? 7.512 -11.133 -9.938 1 97.44 95 ASN A CA 1
ATOM 713 C C . ASN A 1 95 ? 9.023 -11.188 -10.117 1 97.44 95 ASN A C 1
ATOM 715 O O . ASN A 1 95 ? 9.711 -11.953 -9.43 1 97.44 95 ASN A O 1
ATOM 719 N N . ILE A 1 96 ? 9.469 -10.383 -11.07 1 95.12 96 ILE A N 1
ATOM 720 C CA . ILE A 1 96 ? 10.914 -10.25 -11.234 1 95.12 96 ILE A CA 1
ATOM 721 C C . ILE A 1 96 ? 11.461 -9.234 -10.234 1 95.12 96 ILE A C 1
ATOM 723 O O . ILE A 1 96 ? 11.32 -8.023 -10.43 1 95.12 96 ILE A O 1
ATOM 727 N N . GLY A 1 97 ? 12.141 -9.711 -9.203 1 94.12 97 GLY A N 1
ATOM 728 C CA . GLY A 1 97 ? 12.617 -8.898 -8.102 1 94.12 97 GLY A CA 1
ATOM 729 C C . GLY A 1 97 ? 11.938 -9.227 -6.781 1 94.12 97 GLY A C 1
ATOM 730 O O . GLY A 1 97 ? 10.742 -9.539 -6.754 1 94.12 97 GLY A O 1
ATOM 731 N N . ALA A 1 98 ? 12.641 -9.07 -5.75 1 94.62 98 ALA A N 1
ATOM 732 C CA . ALA A 1 98 ? 12.188 -9.453 -4.418 1 94.62 98 ALA A CA 1
ATOM 733 C C . ALA A 1 98 ? 11.094 -8.508 -3.918 1 94.62 98 ALA A C 1
ATOM 735 O O . ALA A 1 98 ? 11.039 -7.344 -4.32 1 94.62 98 ALA A O 1
ATOM 736 N N . ASN A 1 99 ? 10.188 -8.969 -3.186 1 95.88 99 ASN A N 1
ATOM 737 C CA . ASN A 1 99 ? 9.25 -8.203 -2.361 1 95.88 99 ASN A CA 1
ATOM 738 C C . ASN A 1 99 ? 9.367 -8.586 -0.888 1 95.88 99 ASN A C 1
ATOM 740 O O . ASN A 1 99 ? 8.555 -9.352 -0.376 1 95.88 99 ASN A O 1
ATOM 744 N N . MET A 1 100 ? 10.398 -8.031 -0.283 1 96.5 100 MET A N 1
ATOM 745 C CA . MET A 1 100 ? 10.727 -8.398 1.091 1 96.5 100 MET A CA 1
ATOM 746 C C . MET A 1 100 ? 10.719 -7.176 1.999 1 96.5 100 MET A C 1
ATOM 748 O O . MET A 1 100 ? 10.891 -6.051 1.531 1 96.5 100 MET A O 1
ATOM 752 N N . GLY A 1 101 ? 10.484 -7.434 3.271 1 95.69 101 GLY A N 1
ATOM 753 C CA . GLY A 1 101 ? 10.406 -6.328 4.215 1 95.69 101 GLY A CA 1
ATOM 754 C C . GLY A 1 101 ? 9.328 -5.324 3.855 1 95.69 101 GLY A C 1
ATOM 755 O O . GLY A 1 101 ? 8.195 -5.699 3.533 1 95.69 101 GLY A O 1
ATOM 756 N N . GLU A 1 102 ? 9.648 -4.066 3.932 1 95.31 102 GLU A N 1
ATOM 757 C CA . GLU A 1 102 ? 8.672 -3.012 3.695 1 95.31 102 GLU A CA 1
ATOM 758 C C . GLU A 1 102 ? 8.375 -2.861 2.205 1 95.31 102 GLU A C 1
ATOM 760 O O . GLU A 1 102 ? 7.422 -2.174 1.824 1 95.31 102 GLU A O 1
ATOM 765 N N . ASP A 1 103 ? 9.156 -3.59 1.342 1 94.75 103 ASP A N 1
ATOM 766 C CA . ASP A 1 103 ? 8.852 -3.561 -0.086 1 94.75 103 ASP A CA 1
ATOM 767 C C . ASP A 1 103 ? 7.434 -4.062 -0.354 1 94.75 103 ASP A C 1
ATOM 769 O O . ASP A 1 103 ? 6.84 -3.738 -1.383 1 94.75 103 ASP A O 1
ATOM 773 N N . ILE A 1 104 ? 6.891 -4.789 0.559 1 97.62 104 ILE A N 1
ATOM 774 C CA . ILE A 1 104 ? 5.539 -5.332 0.448 1 97.62 104 ILE A CA 1
ATOM 775 C C . ILE A 1 104 ? 4.539 -4.195 0.273 1 97.62 104 ILE A C 1
ATOM 777 O O . ILE A 1 104 ? 3.568 -4.324 -0.479 1 97.62 104 ILE A O 1
ATOM 781 N N . THR A 1 105 ? 4.801 -3.027 0.844 1 97.12 105 THR A N 1
ATOM 782 C CA . THR A 1 105 ? 3.863 -1.909 0.794 1 97.12 105 THR A CA 1
ATOM 783 C C . THR A 1 105 ? 3.91 -1.225 -0.568 1 97.12 105 THR A C 1
ATOM 785 O O . THR A 1 105 ? 2.959 -0.548 -0.963 1 97.12 105 THR A O 1
ATOM 788 N N . TYR A 1 106 ? 4.992 -1.404 -1.349 1 95.81 106 TYR A N 1
ATOM 789 C CA . TYR A 1 106 ? 5.176 -0.799 -2.662 1 95.81 106 TYR A CA 1
ATOM 790 C C . TYR A 1 106 ? 4.719 -1.744 -3.768 1 95.81 106 TYR A C 1
ATOM 792 O O . TYR A 1 106 ? 4.488 -1.318 -4.902 1 95.81 106 TYR A O 1
ATOM 800 N N . SER A 1 107 ? 4.668 -2.982 -3.445 1 97.06 107 SER A N 1
ATOM 801 C CA . SER A 1 107 ? 4.664 -4.055 -4.434 1 97.06 107 SER A CA 1
ATOM 802 C C . SER A 1 107 ? 3.299 -4.195 -5.094 1 97.06 107 SER A C 1
ATOM 804 O O . SER A 1 107 ? 2.311 -4.512 -4.43 1 97.06 107 SER A O 1
ATOM 806 N N . GLY A 1 108 ? 3.326 -4.043 -6.395 1 97.94 108 GLY A N 1
ATOM 807 C CA . GLY A 1 108 ? 2.115 -4.371 -7.133 1 97.94 108 GLY A CA 1
ATOM 808 C C . GLY A 1 108 ? 1.732 -5.836 -7.027 1 97.94 108 GLY A C 1
ATOM 809 O O . GLY A 1 108 ? 0.547 -6.168 -6.984 1 97.94 108 GLY A O 1
ATOM 810 N N . THR A 1 109 ? 2.736 -6.723 -6.973 1 98.44 109 THR A N 1
ATOM 811 C CA . THR A 1 109 ? 2.529 -8.156 -6.805 1 98.44 109 THR A CA 1
ATOM 812 C C . THR A 1 109 ? 1.813 -8.445 -5.488 1 98.44 109 THR A C 1
ATOM 814 O O . THR A 1 109 ? 0.786 -9.133 -5.473 1 98.44 109 THR A O 1
ATOM 817 N N . ALA A 1 110 ? 2.283 -7.906 -4.434 1 98.69 110 ALA A N 1
ATOM 818 C CA . ALA A 1 110 ? 1.664 -8.094 -3.121 1 98.69 110 ALA A CA 1
ATOM 819 C C . ALA A 1 110 ? 0.282 -7.445 -3.072 1 98.69 110 ALA A C 1
ATOM 821 O O . ALA A 1 110 ? -0.636 -7.977 -2.443 1 98.69 110 ALA A O 1
ATOM 822 N N . SER A 1 111 ? 0.169 -6.34 -3.752 1 98.62 111 SER A N 1
ATOM 823 C CA . SER A 1 111 ? -1.083 -5.59 -3.719 1 98.62 111 SER A CA 1
ATOM 824 C C . SER A 1 111 ? -2.209 -6.371 -4.391 1 98.62 111 SER A C 1
ATOM 826 O O . SER A 1 111 ? -3.367 -6.277 -3.977 1 98.62 111 SER A O 1
ATOM 828 N N . ALA A 1 112 ? -1.872 -7.09 -5.449 1 98.69 112 ALA A N 1
ATOM 829 C CA . ALA A 1 112 ? -2.881 -7.949 -6.062 1 98.69 112 ALA A CA 1
ATOM 830 C C . ALA A 1 112 ? -3.4 -8.984 -5.066 1 98.69 112 ALA A C 1
ATOM 832 O O . ALA A 1 112 ? -4.605 -9.242 -5.004 1 98.69 112 ALA A O 1
ATOM 833 N N . ALA A 1 113 ? -2.502 -9.547 -4.324 1 98.81 113 ALA A N 1
ATOM 834 C CA . ALA A 1 113 ? -2.891 -10.5 -3.285 1 98.81 113 ALA A CA 1
ATOM 835 C C . ALA A 1 113 ? -3.723 -9.812 -2.203 1 98.81 113 ALA A C 1
ATOM 837 O O . ALA A 1 113 ? -4.703 -10.383 -1.715 1 98.81 113 ALA A O 1
ATOM 838 N N . MET A 1 114 ? -3.359 -8.57 -1.836 1 98.62 114 MET A N 1
ATOM 839 C CA . MET A 1 114 ? -4.148 -7.797 -0.877 1 98.62 114 MET A CA 1
ATOM 840 C C . MET A 1 114 ? -5.594 -7.66 -1.346 1 98.62 114 MET A C 1
ATOM 842 O O . MET A 1 114 ? -6.523 -7.875 -0.569 1 98.62 114 MET A O 1
ATOM 846 N N . GLU A 1 115 ? -5.688 -7.312 -2.627 1 97.81 115 GLU A N 1
ATOM 847 C CA . GLU A 1 115 ? -7.031 -7.105 -3.166 1 97.81 115 GLU A CA 1
ATOM 848 C C . GLU A 1 115 ? -7.844 -8.398 -3.131 1 97.81 115 GLU A C 1
ATOM 850 O O . GLU A 1 115 ? -9.023 -8.383 -2.785 1 97.81 115 GLU A O 1
ATOM 855 N N . ALA A 1 116 ? -7.234 -9.477 -3.414 1 98.06 116 ALA A N 1
ATOM 856 C CA . ALA A 1 116 ? -7.91 -10.773 -3.418 1 98.06 116 ALA A CA 1
ATOM 857 C C . ALA A 1 116 ? -8.469 -11.102 -2.037 1 98.06 116 ALA A C 1
ATOM 859 O O . ALA A 1 116 ? -9.641 -11.477 -1.907 1 98.06 116 ALA A O 1
ATOM 860 N N . VAL A 1 117 ? -7.672 -10.891 -1.021 1 97.88 117 VAL A N 1
ATOM 861 C CA . VAL A 1 117 ? -8.086 -11.328 0.309 1 97.88 117 VAL A CA 1
ATOM 862 C C . VAL A 1 117 ? -9.133 -10.367 0.868 1 97.88 117 VAL A C 1
ATOM 864 O O . VAL A 1 117 ? -9.969 -10.758 1.686 1 97.88 117 VAL A O 1
ATOM 867 N N . ILE A 1 118 ? -9.094 -9.148 0.409 1 96.31 118 ILE A N 1
ATOM 868 C CA . ILE A 1 118 ? -10.164 -8.211 0.744 1 96.31 118 ILE A CA 1
ATOM 869 C C . ILE A 1 118 ? -11.5 -8.766 0.26 1 96.31 118 ILE A C 1
ATOM 871 O O . ILE A 1 118 ? -12.531 -8.594 0.919 1 96.31 118 ILE A O 1
ATOM 875 N N . HIS A 1 119 ? -11.477 -9.477 -0.828 1 94.12 119 HIS A N 1
ATOM 876 C CA . HIS A 1 119 ? -12.688 -10.055 -1.399 1 94.12 119 HIS A CA 1
ATOM 877 C C . HIS A 1 119 ? -12.844 -11.516 -0.995 1 94.12 119 HIS A C 1
ATOM 879 O O . HIS A 1 119 ? -13.547 -12.281 -1.663 1 94.12 119 HIS A O 1
ATOM 885 N N . LYS A 1 120 ? -12.109 -11.945 0.008 1 95 120 LYS A N 1
ATOM 886 C CA . LYS A 1 120 ? -12.266 -13.227 0.686 1 95 120 LYS A CA 1
ATOM 887 C C . LYS A 1 120 ? -11.812 -14.383 -0.203 1 95 120 LYS A C 1
ATOM 889 O O . LYS A 1 120 ? -12.406 -15.461 -0.193 1 95 120 LYS A O 1
ATOM 894 N N . ILE A 1 121 ? -10.859 -14.141 -1.016 1 96.75 121 ILE A N 1
ATOM 895 C CA . ILE A 1 121 ? -10.242 -15.188 -1.823 1 96.75 121 ILE A CA 1
ATOM 896 C C . ILE A 1 121 ? -8.82 -15.453 -1.331 1 96.75 121 ILE A C 1
ATOM 898 O O . ILE A 1 121 ? -8.023 -14.523 -1.201 1 96.75 121 ILE A O 1
ATOM 902 N N . PRO A 1 122 ? -8.484 -16.75 -1.007 1 98.12 122 PRO A N 1
ATOM 903 C CA . PRO A 1 122 ? -7.094 -17.062 -0.667 1 98.12 122 PRO A CA 1
ATOM 904 C C . PRO A 1 122 ? -6.102 -16.562 -1.717 1 98.12 122 PRO A C 1
ATOM 906 O O . PRO A 1 122 ? -6.387 -16.609 -2.916 1 98.12 122 PRO A O 1
ATOM 909 N N . ALA A 1 123 ? -4.883 -16.109 -1.235 1 98.81 123 ALA A N 1
ATOM 910 C CA . ALA A 1 123 ? -3.994 -15.508 -2.225 1 98.81 123 ALA A CA 1
ATOM 911 C C . ALA A 1 123 ? -2.531 -15.734 -1.858 1 98.81 123 ALA A C 1
ATOM 913 O O . ALA A 1 123 ? -2.191 -15.859 -0.679 1 98.81 123 ALA A O 1
ATOM 914 N N . ILE A 1 124 ? -1.697 -15.805 -2.857 1 98.94 124 ILE A N 1
ATOM 915 C CA . ILE A 1 124 ? -0.245 -15.898 -2.75 1 98.94 124 ILE A CA 1
ATOM 916 C C . ILE A 1 124 ? 0.406 -14.844 -3.643 1 98.94 124 ILE A C 1
ATOM 918 O O . ILE A 1 124 ? 0.003 -14.656 -4.793 1 98.94 124 ILE A O 1
ATOM 922 N N . ALA A 1 125 ? 1.29 -14.078 -3.107 1 98.94 125 ALA A N 1
ATOM 923 C CA . ALA A 1 125 ? 2.242 -13.305 -3.898 1 98.94 125 ALA A CA 1
ATOM 924 C C . ALA A 1 125 ? 3.596 -14.008 -3.971 1 98.94 125 ALA A C 1
ATOM 926 O O . ALA A 1 125 ? 4.156 -14.391 -2.943 1 98.94 125 ALA A O 1
ATOM 927 N N . ILE A 1 126 ? 4.133 -14.18 -5.16 1 98.94 126 ILE A N 1
ATOM 928 C CA . ILE A 1 126 ? 5.387 -14.906 -5.301 1 98.94 126 ILE A CA 1
ATOM 929 C C . ILE A 1 126 ? 6.367 -14.086 -6.141 1 98.94 126 ILE A C 1
ATOM 931 O O . ILE A 1 126 ? 5.996 -13.555 -7.191 1 98.94 126 ILE A O 1
ATOM 935 N N . SER A 1 127 ? 7.617 -14 -5.695 1 98.44 127 SER A N 1
ATOM 936 C CA . SER A 1 127 ? 8.656 -13.188 -6.324 1 98.44 127 SER A CA 1
ATOM 937 C C . SER A 1 127 ? 9.961 -13.961 -6.449 1 98.44 127 SER A C 1
ATOM 939 O O . SER A 1 127 ? 10.328 -14.727 -5.551 1 98.44 127 SER A O 1
ATOM 941 N N . GLN A 1 128 ? 10.609 -13.758 -7.527 1 97.69 128 GLN A N 1
ATOM 942 C CA . GLN A 1 128 ? 11.953 -14.281 -7.738 1 97.69 128 GLN A CA 1
ATOM 943 C C . GLN A 1 128 ? 13.008 -13.227 -7.402 1 97.69 128 GLN A C 1
ATOM 945 O O . GLN A 1 128 ? 13.086 -12.188 -8.062 1 97.69 128 GLN A O 1
ATOM 950 N N . VAL A 1 129 ? 13.758 -13.523 -6.359 1 95.94 129 VAL A N 1
ATOM 951 C CA . VAL A 1 129 ? 14.859 -12.625 -6.008 1 95.94 129 VAL A CA 1
ATOM 952 C C . VAL A 1 129 ? 15.906 -12.633 -7.121 1 95.94 129 VAL A C 1
ATOM 954 O O . VAL A 1 129 ? 16.234 -13.688 -7.668 1 95.94 129 VAL A O 1
ATOM 957 N N . CYS A 1 130 ? 16.312 -11.422 -7.438 1 89.94 130 CYS A N 1
ATOM 958 C CA . CYS A 1 130 ? 17.297 -11.289 -8.5 1 89.94 130 CYS A CA 1
ATOM 959 C C . CYS A 1 130 ? 18.672 -10.945 -7.922 1 89.94 130 CYS A C 1
ATOM 961 O O . CYS A 1 130 ? 18.766 -10.484 -6.781 1 89.94 130 CYS A O 1
ATOM 963 N N . GLN A 1 131 ? 19.531 -11.391 -8.734 1 82.31 131 GLN A N 1
ATOM 964 C CA . GLN A 1 131 ? 20.891 -10.93 -8.469 1 82.31 131 GLN A CA 1
ATOM 965 C C . GLN A 1 131 ? 21.328 -9.891 -9.5 1 82.31 131 GLN A C 1
ATOM 967 O O . GLN A 1 131 ? 20.781 -9.836 -10.602 1 82.31 131 GLN A O 1
ATOM 972 N N . ASN A 1 132 ? 22.219 -9.062 -9.242 1 73.38 132 ASN A N 1
ATOM 973 C CA . ASN A 1 132 ? 22.828 -8.109 -10.164 1 73.38 132 ASN A CA 1
ATOM 974 C C . ASN A 1 132 ? 21.781 -7.281 -10.898 1 73.38 132 ASN A C 1
ATOM 976 O O . ASN A 1 132 ? 21.766 -7.223 -12.125 1 73.38 132 ASN A O 1
ATOM 980 N N . ARG A 1 133 ? 20.828 -6.703 -10.398 1 71.12 133 ARG A N 1
ATOM 981 C CA . ARG A 1 133 ? 19.797 -5.844 -10.961 1 71.12 133 ARG A CA 1
ATOM 982 C C . ARG A 1 133 ? 18.938 -6.598 -11.977 1 71.12 133 ARG A C 1
ATOM 984 O O . ARG A 1 133 ? 18.625 -6.066 -13.039 1 71.12 133 ARG A O 1
ATOM 991 N N . CYS A 1 134 ? 18.781 -7.879 -11.797 1 77.25 134 CYS A N 1
ATOM 992 C CA . CYS A 1 134 ? 17.875 -8.781 -12.484 1 77.25 134 CYS A CA 1
ATOM 993 C C . CYS A 1 134 ? 18.375 -9.086 -13.898 1 77.25 134 CYS A C 1
ATOM 995 O O . CYS A 1 134 ? 17.594 -9.547 -14.742 1 77.25 134 CYS A O 1
ATOM 997 N N . GLN A 1 135 ? 19.609 -8.789 -14.18 1 74.81 135 GLN A N 1
ATOM 998 C CA . GLN A 1 135 ? 20.203 -9.203 -15.445 1 74.81 135 GLN A CA 1
ATOM 999 C C . GLN A 1 135 ? 20.219 -10.719 -15.578 1 74.81 135 GLN A C 1
ATOM 1001 O O . GLN A 1 135 ? 20.141 -11.258 -16.688 1 74.81 135 GLN A O 1
ATOM 1006 N N . ASP A 1 136 ? 20.25 -11.367 -14.516 1 73.5 136 ASP A N 1
ATOM 1007 C CA . ASP A 1 136 ? 20.25 -12.828 -14.492 1 73.5 136 ASP A CA 1
ATOM 1008 C C . ASP A 1 136 ? 18.922 -13.391 -15 1 73.5 136 ASP A C 1
ATOM 1010 O O . ASP A 1 136 ? 18.906 -14.438 -15.648 1 73.5 136 ASP A O 1
ATOM 1014 N N . ILE A 1 137 ? 17.859 -12.773 -14.773 1 74.81 137 ILE A N 1
ATOM 1015 C CA . ILE A 1 137 ? 16.547 -13.258 -15.188 1 74.81 137 ILE A CA 1
ATOM 1016 C C . ILE A 1 137 ? 16.375 -13.031 -16.688 1 74.81 137 ILE A C 1
ATOM 1018 O O . ILE A 1 137 ? 15.781 -13.867 -17.391 1 74.81 137 ILE A O 1
ATOM 1022 N N . GLN A 1 138 ? 16.922 -12.094 -17.141 1 70.19 138 GLN A N 1
ATOM 1023 C CA . GLN A 1 138 ? 16.844 -11.789 -18.562 1 70.19 138 GLN A CA 1
ATOM 1024 C C . GLN A 1 138 ? 17.594 -12.836 -19.391 1 70.19 138 GLN A C 1
ATOM 1026 O O . GLN A 1 138 ? 17.281 -13.031 -20.562 1 70.19 138 GLN A O 1
ATOM 1031 N N . ASN A 1 139 ? 18.438 -13.492 -18.75 1 70.75 139 ASN A N 1
ATOM 1032 C CA . ASN A 1 139 ? 19.281 -14.422 -19.484 1 70.75 139 ASN A CA 1
ATOM 1033 C C . ASN A 1 139 ? 18.7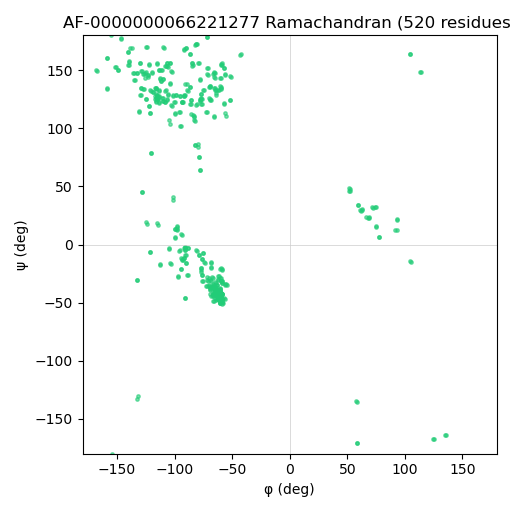97 -15.867 -19.328 1 70.75 139 ASN A C 1
ATOM 1035 O O . ASN A 1 139 ? 19.594 -16.781 -19.109 1 70.75 139 ASN A O 1
ATOM 1039 N N . GLY A 1 140 ? 17.594 -15.984 -19.375 1 75.56 140 GLY A N 1
ATOM 1040 C CA . GLY A 1 140 ? 17.078 -17.344 -19.516 1 75.56 140 GLY A CA 1
ATOM 1041 C C . GLY A 1 140 ? 16.75 -17.984 -18.172 1 75.56 140 GLY A C 1
ATOM 1042 O O . GLY A 1 140 ? 16.922 -19.188 -18 1 75.56 140 GLY A O 1
ATOM 1043 N N . TRP A 1 141 ? 16.547 -17.281 -17.203 1 84.38 141 TRP A N 1
ATOM 1044 C CA . TRP A 1 141 ? 16.109 -17.844 -15.938 1 84.38 141 TRP A CA 1
ATOM 1045 C C . TRP A 1 141 ? 14.883 -18.734 -16.125 1 84.38 141 TRP A C 1
ATOM 1047 O O . TRP A 1 141 ? 13.914 -18.328 -16.766 1 84.38 141 TRP A O 1
ATOM 1057 N N . GLU A 1 142 ? 14.922 -19.953 -15.719 1 90.44 142 GLU A N 1
ATOM 1058 C CA . GLU A 1 142 ? 13.891 -20.953 -16 1 90.44 142 GLU A CA 1
ATOM 1059 C C . GLU A 1 142 ? 12.836 -20.984 -14.906 1 90.44 142 GLU A C 1
ATOM 1061 O O . GLU A 1 142 ? 11.766 -21.578 -15.078 1 90.44 142 GLU A O 1
ATOM 1066 N N . PHE A 1 143 ? 13.125 -20.312 -13.789 1 96.75 143 PHE A N 1
ATOM 1067 C CA . PHE A 1 143 ? 12.203 -20.219 -12.656 1 96.75 143 PHE A CA 1
ATOM 1068 C C . PHE A 1 143 ? 11.906 -21.594 -12.078 1 96.75 143 PHE A C 1
ATOM 1070 O O . PHE A 1 143 ? 10.797 -21.844 -11.602 1 96.75 143 PHE A O 1
ATOM 1077 N N . GLU A 1 144 ? 12.844 -22.516 -12.18 1 97.44 144 GLU A N 1
ATOM 1078 C CA . GLU A 1 144 ? 12.578 -23.891 -11.789 1 97.44 144 GLU A CA 1
ATOM 1079 C C . GLU A 1 144 ? 12.148 -23.984 -10.32 1 97.44 144 GLU A C 1
ATOM 1081 O O . GLU A 1 144 ? 11.117 -24.578 -10.008 1 97.44 144 GLU A O 1
ATOM 1086 N N . LEU A 1 145 ? 12.898 -23.375 -9.477 1 98.12 145 LEU A N 1
ATOM 1087 C CA . LEU A 1 145 ? 12.602 -23.438 -8.055 1 98.12 145 LEU A CA 1
ATOM 1088 C C . LEU A 1 145 ? 11.273 -22.75 -7.746 1 98.12 145 LEU A C 1
ATOM 1090 O O . LEU A 1 145 ? 10.5 -23.219 -6.914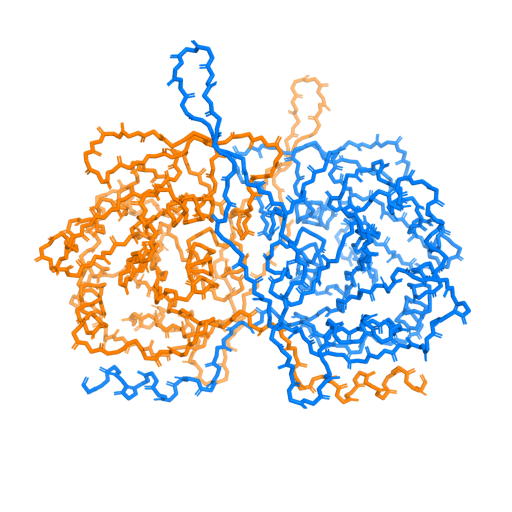 1 98.12 145 LEU A O 1
ATOM 1094 N N . ALA A 1 146 ? 11.008 -21.625 -8.391 1 98.56 146 ALA A N 1
ATOM 1095 C CA . ALA A 1 146 ? 9.75 -20.906 -8.195 1 98.56 146 ALA A CA 1
ATOM 1096 C C . ALA A 1 146 ? 8.562 -21.75 -8.648 1 98.56 146 ALA A C 1
ATOM 1098 O O . ALA A 1 146 ? 7.539 -21.812 -7.961 1 98.56 146 ALA A O 1
ATOM 1099 N N . LYS A 1 147 ? 8.688 -22.422 -9.781 1 98.62 147 LYS A N 1
ATOM 1100 C CA . LYS A 1 147 ? 7.633 -23.281 -10.305 1 98.62 147 LYS A CA 1
ATOM 1101 C C . LYS A 1 147 ? 7.344 -24.438 -9.352 1 98.62 147 LYS A C 1
ATOM 1103 O O . LYS A 1 147 ? 6.184 -24.719 -9.047 1 98.62 147 LYS A O 1
ATOM 1108 N N . ASP A 1 148 ? 8.406 -25.031 -8.898 1 98.44 148 ASP A N 1
ATOM 1109 C CA . ASP A 1 148 ? 8.25 -26.125 -7.961 1 98.44 148 ASP A CA 1
ATOM 1110 C C . ASP A 1 148 ? 7.555 -25.672 -6.68 1 98.44 148 ASP A C 1
ATOM 1112 O O . ASP A 1 148 ? 6.645 -26.344 -6.184 1 98.44 148 ASP A O 1
ATOM 1116 N N . THR A 1 149 ? 7.969 -24.578 -6.168 1 98.69 149 THR A N 1
ATOM 1117 C CA . THR A 1 149 ? 7.457 -24.047 -4.91 1 98.69 149 THR A CA 1
ATOM 1118 C C . THR A 1 149 ? 5.969 -23.719 -5.027 1 98.69 149 THR A C 1
ATOM 1120 O O . THR A 1 149 ? 5.172 -24.125 -4.18 1 98.69 149 THR A O 1
ATOM 1123 N N . ILE A 1 150 ? 5.578 -23.031 -6.129 1 98.81 150 ILE A N 1
ATOM 1124 C CA . ILE A 1 150 ? 4.207 -22.547 -6.238 1 98.81 150 ILE A CA 1
ATOM 1125 C C . ILE A 1 150 ? 3.262 -23.719 -6.477 1 98.81 150 ILE A C 1
ATOM 1127 O O . ILE A 1 150 ? 2.125 -23.719 -6 1 98.81 150 ILE A O 1
ATOM 1131 N N . VAL A 1 151 ? 3.721 -24.719 -7.227 1 98.62 151 VAL A N 1
ATOM 1132 C CA . VAL A 1 151 ? 2.898 -25.906 -7.441 1 98.62 151 VAL A CA 1
ATOM 1133 C C . VAL A 1 151 ? 2.65 -26.609 -6.109 1 98.62 151 VAL A C 1
ATOM 1135 O O . VAL A 1 151 ? 1.523 -27.016 -5.812 1 98.62 151 VAL A O 1
ATOM 1138 N N . LYS A 1 152 ? 3.68 -26.75 -5.344 1 97.69 152 LYS A N 1
ATOM 1139 C CA . LYS A 1 152 ? 3.559 -27.391 -4.039 1 97.69 152 LYS A CA 1
ATOM 1140 C C . LYS A 1 152 ? 2.568 -26.641 -3.148 1 97.69 152 LYS A C 1
ATOM 1142 O O . LYS A 1 152 ? 1.657 -27.25 -2.58 1 97.69 152 LYS A O 1
ATOM 1147 N N . LEU A 1 153 ? 2.748 -25.375 -3.023 1 98.31 153 LEU A N 1
ATOM 1148 C CA . LEU A 1 153 ? 1.89 -24.562 -2.16 1 98.31 153 LEU A CA 1
ATOM 1149 C C . LEU A 1 153 ? 0.452 -24.562 -2.67 1 98.31 153 LEU A C 1
ATOM 1151 O O . LEU A 1 153 ? -0.484 -24.781 -1.896 1 98.31 153 LEU A O 1
ATOM 1155 N N . ALA A 1 154 ? 0.25 -24.328 -3.98 1 98.44 154 ALA A N 1
ATOM 1156 C CA . ALA A 1 154 ? -1.086 -24.266 -4.566 1 98.44 154 ALA A CA 1
ATOM 1157 C C . ALA A 1 154 ? -1.817 -25.594 -4.422 1 98.44 154 ALA A C 1
ATOM 1159 O O . ALA A 1 154 ? -3.008 -25.625 -4.102 1 98.44 154 ALA A O 1
ATOM 1160 N N . THR A 1 155 ? -1.1 -26.688 -4.684 1 97.31 155 THR A N 1
ATOM 1161 C CA . THR A 1 155 ? -1.708 -28 -4.566 1 97.31 155 THR A CA 1
ATOM 1162 C C . THR A 1 155 ? -2.205 -28.234 -3.145 1 97.31 155 THR A C 1
ATOM 1164 O O . THR A 1 155 ? -3.322 -28.719 -2.945 1 97.31 155 THR A O 1
ATOM 1167 N N . ARG A 1 156 ? -1.414 -27.906 -2.225 1 96.31 156 ARG A N 1
ATOM 1168 C CA . ARG A 1 156 ? -1.799 -28.062 -0.827 1 96.31 156 ARG A CA 1
ATOM 1169 C C . ARG A 1 156 ? -3.025 -27.234 -0.491 1 96.31 156 ARG A C 1
ATOM 1171 O O . ARG A 1 156 ? -3.941 -27.703 0.188 1 96.31 156 ARG A O 1
ATOM 1178 N N . ILE A 1 157 ? -3.045 -26.031 -0.965 1 97.06 157 ILE A N 1
ATOM 1179 C CA . ILE A 1 157 ? -4.133 -25.094 -0.669 1 97.06 157 ILE A CA 1
ATOM 1180 C C . ILE A 1 157 ? -5.414 -25.578 -1.354 1 97.06 157 ILE A C 1
ATOM 1182 O O . ILE A 1 157 ? -6.48 -25.594 -0.739 1 97.06 157 ILE A O 1
ATOM 1186 N N . LEU A 1 158 ? -5.316 -25.984 -2.58 1 96.31 158 LEU A N 1
ATOM 1187 C CA . LEU A 1 158 ? -6.48 -26.375 -3.369 1 96.31 158 LEU A CA 1
ATOM 1188 C C . LEU A 1 158 ? -7.07 -27.688 -2.852 1 96.31 158 LEU A C 1
ATOM 1190 O O . LEU A 1 158 ? -8.266 -27.938 -3 1 96.31 158 LEU A O 1
ATOM 1194 N N . ASN A 1 159 ? -6.258 -28.578 -2.256 1 92.56 159 ASN A N 1
ATOM 1195 C CA . ASN A 1 159 ? -6.715 -29.891 -1.806 1 92.56 159 ASN A CA 1
ATOM 1196 C C . ASN A 1 159 ? -7.145 -29.859 -0.342 1 92.56 159 ASN A C 1
ATOM 1198 O O . ASN A 1 159 ? -7.703 -30.828 0.164 1 92.56 159 ASN A O 1
ATOM 1202 N N . ASN A 1 160 ? -6.836 -28.891 0.321 1 86.12 160 ASN A N 1
ATOM 1203 C CA . ASN A 1 160 ? -7.156 -28.719 1.734 1 86.12 160 ASN A CA 1
ATOM 1204 C C . ASN A 1 160 ? -7.762 -27.344 2.012 1 86.12 160 ASN A C 1
ATOM 1206 O O . ASN A 1 160 ? -8.641 -26.891 1.279 1 86.12 160 ASN A O 1
ATOM 1210 N N . SER A 1 161 ? -7.215 -26.656 3.031 1 86.88 161 SER A N 1
ATOM 1211 C CA . SER A 1 161 ? -7.676 -25.312 3.404 1 86.88 161 SER A CA 1
ATOM 1212 C C . SER A 1 161 ? -6.52 -24.328 3.432 1 86.88 161 SER A C 1
ATOM 1214 O O . SER A 1 161 ? -5.371 -24.703 3.67 1 86.88 161 SER A O 1
ATOM 1216 N N . PHE A 1 162 ? -6.852 -23.219 3.035 1 93.62 162 PHE A N 1
ATOM 1217 C CA . PHE A 1 162 ? -5.875 -22.141 3.174 1 93.62 162 PHE A CA 1
ATOM 1218 C C . PHE A 1 162 ? -5.496 -21.938 4.637 1 93.62 162 PHE A C 1
ATOM 1220 O O . PHE A 1 162 ? -6.367 -21.922 5.512 1 93.62 162 PHE A O 1
ATOM 1227 N N . PRO A 1 163 ? -4.223 -21.828 4.852 1 95.25 163 PRO A N 1
ATOM 1228 C CA . PRO A 1 163 ? -3.773 -21.875 6.246 1 95.25 163 PRO A CA 1
ATOM 1229 C C . PRO A 1 163 ? -3.992 -20.547 6.977 1 95.25 163 PRO A C 1
ATOM 1231 O O . PRO A 1 163 ? -3.756 -20.453 8.188 1 95.25 163 PRO A O 1
ATOM 1234 N N . LEU A 1 164 ? -4.352 -19.531 6.273 1 97.5 164 LEU A N 1
ATOM 1235 C CA . LEU A 1 164 ? -4.527 -18.234 6.902 1 97.5 164 LEU A CA 1
ATOM 1236 C C . LEU A 1 164 ? -5.996 -17.828 6.918 1 97.5 164 LEU A C 1
ATOM 1238 O O . LEU A 1 164 ? -6.762 -18.219 6.031 1 97.5 164 LEU A O 1
ATOM 1242 N N . ASP A 1 165 ? -6.391 -17.047 7.914 1 95.69 165 ASP A N 1
ATOM 1243 C CA . ASP A 1 165 ? -7.723 -16.453 7.988 1 95.69 165 ASP A CA 1
ATOM 1244 C C . ASP A 1 165 ? -7.891 -15.344 6.957 1 95.69 165 ASP A C 1
ATOM 1246 O O . ASP A 1 165 ? -6.965 -15.039 6.207 1 95.69 165 ASP A O 1
ATOM 1250 N N . GLU A 1 166 ? -9.086 -14.789 6.961 1 95 166 GLU A N 1
ATOM 1251 C CA . GLU A 1 166 ? -9.422 -13.711 6.031 1 95 166 GLU A CA 1
ATOM 1252 C C . GLU A 1 166 ? -8.461 -12.539 6.176 1 95 166 GLU A C 1
ATOM 1254 O O . GLU A 1 166 ? -7.875 -12.336 7.242 1 95 166 GLU A O 1
ATOM 1259 N N . ARG A 1 167 ? -8.242 -11.781 5.133 1 97.38 167 ARG A N 1
ATOM 1260 C CA . ARG A 1 167 ? -7.457 -10.547 5.082 1 97.38 167 ARG A CA 1
ATOM 1261 C C . ARG A 1 167 ? -5.973 -10.828 5.277 1 97.38 167 ARG A C 1
ATOM 1263 O O . ARG A 1 167 ? -5.238 -9.992 5.801 1 97.38 167 ARG A O 1
ATOM 1270 N N . LYS A 1 168 ? -5.598 -12.031 4.992 1 98.56 168 LYS A N 1
ATOM 1271 C CA . LYS A 1 168 ? -4.191 -12.422 5.062 1 98.56 168 LYS A CA 1
ATOM 1272 C C . LYS A 1 168 ? -3.771 -13.188 3.811 1 98.56 168 LYS A C 1
ATOM 1274 O O . LYS A 1 168 ? -4.586 -13.875 3.193 1 98.56 168 LYS A O 1
ATOM 1279 N N . PHE A 1 169 ? -2.537 -13.047 3.391 1 98.81 169 PHE A N 1
ATOM 1280 C CA . PHE A 1 169 ? -2.025 -13.773 2.23 1 98.81 169 PHE A CA 1
ATOM 1281 C C . PHE A 1 169 ? -0.593 -14.234 2.467 1 98.81 169 PHE A C 1
ATOM 1283 O O . PHE A 1 169 ? 0.046 -13.82 3.438 1 98.81 169 PHE A O 1
ATOM 1290 N N . LEU A 1 170 ? -0.107 -15.156 1.625 1 98.94 170 LEU A N 1
ATOM 1291 C CA . LEU A 1 170 ? 1.274 -15.625 1.672 1 98.94 170 LEU A CA 1
ATOM 1292 C C . LEU A 1 170 ? 2.152 -14.812 0.72 1 98.94 170 LEU A C 1
ATOM 1294 O O . LEU A 1 170 ? 1.839 -14.695 -0.466 1 98.94 170 LEU A O 1
ATOM 1298 N N . ASN A 1 171 ? 3.176 -14.227 1.29 1 98.94 171 ASN A N 1
ATOM 1299 C CA . ASN A 1 171 ? 4.227 -13.586 0.504 1 98.94 171 ASN A CA 1
ATOM 1300 C C . ASN A 1 171 ? 5.453 -14.484 0.378 1 98.94 171 ASN A C 1
ATOM 1302 O O . ASN A 1 171 ? 6.145 -14.742 1.366 1 98.94 171 ASN A O 1
ATOM 1306 N N . VAL A 1 172 ? 5.711 -14.93 -0.837 1 98.94 172 VAL A N 1
ATOM 1307 C CA . VAL A 1 172 ? 6.746 -15.93 -1.078 1 98.94 172 VAL A CA 1
ATOM 1308 C C . VAL A 1 172 ? 7.879 -15.312 -1.895 1 98.94 172 VAL A C 1
ATOM 1310 O O . VAL A 1 172 ? 7.641 -14.695 -2.934 1 98.94 172 VAL A O 1
ATOM 1313 N N . ASN A 1 173 ? 9.094 -15.43 -1.43 1 98.81 173 ASN A N 1
ATOM 1314 C CA . ASN A 1 173 ? 10.281 -15.023 -2.174 1 98.81 173 ASN A CA 1
ATOM 1315 C C . ASN A 1 173 ? 11.211 -16.203 -2.434 1 98.81 173 ASN A C 1
ATOM 1317 O O . ASN A 1 173 ? 11.516 -16.969 -1.521 1 98.81 173 ASN A O 1
ATOM 1321 N N . ILE A 1 174 ? 11.633 -16.344 -3.656 1 98.69 174 ILE A N 1
ATOM 1322 C CA . ILE A 1 174 ? 12.469 -17.438 -4.125 1 98.69 174 ILE A CA 1
ATOM 1323 C C . ILE A 1 174 ? 13.922 -16.984 -4.215 1 98.69 174 ILE A C 1
ATOM 1325 O O . ILE A 1 174 ? 14.234 -16.016 -4.91 1 98.69 174 ILE A O 1
ATOM 1329 N N . PRO A 1 175 ? 14.836 -17.688 -3.502 1 97.62 175 PRO A N 1
ATOM 1330 C CA . PRO A 1 175 ? 16.25 -17.297 -3.646 1 97.62 175 PRO A CA 1
ATOM 1331 C C . PRO A 1 175 ? 16.781 -17.547 -5.055 1 97.62 175 PRO A C 1
ATOM 1333 O O . PRO A 1 175 ? 16.297 -18.438 -5.754 1 97.62 175 PRO A O 1
ATOM 1336 N N . PRO A 1 176 ? 17.703 -16.719 -5.48 1 94.94 176 PRO A N 1
ATOM 1337 C CA . PRO A 1 176 ? 18.234 -16.844 -6.836 1 94.94 176 PRO A CA 1
ATOM 1338 C C . PRO A 1 176 ? 19.25 -17.969 -6.973 1 94.94 176 PRO A C 1
ATOM 1340 O O . PRO A 1 176 ? 20.406 -17.734 -7.34 1 94.94 176 PRO A O 1
ATOM 1343 N N . ILE A 1 177 ? 18.719 -19.219 -6.75 1 95.62 177 ILE A N 1
ATOM 1344 C CA . ILE A 1 177 ? 19.547 -20.422 -6.781 1 95.62 177 ILE A CA 1
ATOM 1345 C C . ILE A 1 177 ? 18.828 -21.531 -7.523 1 95.62 177 ILE A C 1
ATOM 1347 O O . ILE A 1 177 ? 17.625 -21.422 -7.82 1 95.62 177 ILE A O 1
ATOM 1351 N N . LYS A 1 178 ? 19.547 -22.594 -7.809 1 93.88 178 LYS A N 1
ATOM 1352 C CA . LYS A 1 178 ? 18.953 -23.781 -8.406 1 93.88 178 LYS A CA 1
ATOM 1353 C C . LYS A 1 178 ? 18.25 -24.625 -7.348 1 93.88 178 LYS A C 1
ATOM 1355 O O . LYS A 1 178 ? 18.562 -24.547 -6.16 1 93.88 178 LYS A O 1
ATOM 1360 N N . PRO A 1 179 ? 17.297 -25.406 -7.809 1 96.69 179 PRO A N 1
ATOM 1361 C CA . PRO A 1 179 ? 16.531 -26.219 -6.848 1 96.69 179 PRO A CA 1
ATOM 1362 C C . PRO A 1 179 ? 17.438 -27.094 -5.965 1 96.69 179 PRO A C 1
ATOM 1364 O O . PRO A 1 179 ? 17.172 -27.234 -4.773 1 96.69 179 PRO A O 1
ATOM 1367 N N . ASN A 1 180 ? 18.516 -27.578 -6.504 1 96.88 180 ASN A N 1
ATOM 1368 C CA . ASN A 1 180 ? 19.391 -28.484 -5.754 1 96.88 180 ASN A CA 1
ATOM 1369 C C . ASN A 1 180 ? 20.188 -27.75 -4.684 1 96.88 180 ASN A C 1
ATOM 1371 O O . ASN A 1 180 ? 20.75 -28.375 -3.787 1 96.88 180 ASN A O 1
ATOM 1375 N N . GLU A 1 181 ? 20.25 -26.438 -4.762 1 97.44 181 GLU A N 1
ATOM 1376 C CA . GLU A 1 181 ? 20.969 -25.609 -3.793 1 97.44 181 GLU A CA 1
ATOM 1377 C C . GLU A 1 181 ? 20.031 -25.109 -2.695 1 97.44 181 GLU A C 1
ATOM 1379 O O . GLU A 1 181 ? 20.484 -24.578 -1.684 1 97.44 181 GLU A O 1
ATOM 1384 N N . CYS A 1 182 ? 18.766 -25.281 -2.914 1 98.25 182 CYS A N 1
ATOM 1385 C CA . CYS A 1 182 ? 17.766 -24.766 -1.985 1 98.25 182 CYS A CA 1
ATOM 1386 C C . CYS A 1 182 ? 17.703 -25.641 -0.735 1 98.25 182 CYS A C 1
ATOM 1388 O O . CYS A 1 182 ? 17.656 -26.859 -0.83 1 98.25 182 CYS A O 1
ATOM 1390 N N . LYS A 1 183 ? 17.703 -25.062 0.424 1 98.25 183 LYS A N 1
ATOM 1391 C CA . LYS A 1 183 ? 17.719 -25.797 1.688 1 98.25 183 LYS A CA 1
ATOM 1392 C C . LYS A 1 183 ? 16.312 -26.078 2.186 1 98.25 183 LYS A C 1
ATOM 1394 O O . LYS A 1 183 ? 16.125 -26.703 3.232 1 98.25 183 LYS A O 1
ATOM 1399 N N . GLY A 1 184 ? 15.297 -25.594 1.442 1 97.88 184 GLY A N 1
ATOM 1400 C CA . GLY A 1 184 ? 13.906 -25.797 1.822 1 97.88 184 GLY A CA 1
ATOM 1401 C C . GLY A 1 184 ? 13.125 -24.516 1.944 1 97.88 184 GLY A C 1
ATOM 1402 O O . GLY A 1 184 ? 13.523 -23.484 1.385 1 97.88 184 GLY A O 1
ATOM 1403 N N . MET A 1 185 ? 11.953 -24.594 2.518 1 97.94 185 MET A N 1
ATOM 1404 C CA . MET A 1 185 ? 11.086 -23.453 2.768 1 97.94 185 MET A CA 1
ATOM 1405 C C . MET A 1 185 ? 11.125 -23.047 4.238 1 97.94 185 MET A C 1
ATOM 1407 O O . MET A 1 185 ? 11.164 -23.906 5.121 1 97.94 185 MET A O 1
ATOM 1411 N N . LYS A 1 186 ? 11.172 -21.797 4.445 1 97.56 186 LYS A N 1
ATOM 1412 C CA . LYS A 1 186 ? 11.164 -21.266 5.805 1 97.56 186 LYS A CA 1
ATOM 1413 C C . LYS A 1 186 ? 10.055 -20.234 5.984 1 97.56 186 LYS A C 1
ATOM 1415 O O . LYS A 1 186 ? 9.836 -19.391 5.109 1 97.56 186 LYS A O 1
ATOM 1420 N N . ILE A 1 187 ? 9.297 -20.375 7.125 1 98.31 187 ILE A N 1
ATOM 1421 C CA . ILE A 1 187 ? 8.352 -19.328 7.516 1 98.31 187 ILE A CA 1
ATOM 1422 C C . ILE A 1 187 ? 9.109 -18.156 8.133 1 98.31 187 ILE A C 1
ATOM 1424 O O . ILE A 1 187 ? 9.938 -18.344 9.023 1 98.31 187 ILE A O 1
ATOM 1428 N N . THR A 1 188 ? 8.898 -16.984 7.598 1 98.38 188 THR A N 1
ATOM 1429 C CA . THR A 1 188 ? 9.68 -15.82 8 1 98.38 188 THR A CA 1
ATOM 1430 C C . THR A 1 188 ? 8.766 -14.648 8.336 1 98.38 188 THR A C 1
ATOM 1432 O O . THR A 1 188 ? 7.598 -14.633 7.949 1 98.38 188 THR A O 1
ATOM 1435 N N . LYS A 1 189 ? 9.281 -13.742 9.148 1 98 189 LYS A N 1
ATOM 1436 C CA . LYS A 1 189 ? 8.703 -12.406 9.242 1 98 189 LYS A CA 1
ATOM 1437 C C . LYS A 1 189 ? 9.242 -11.5 8.141 1 98 189 LYS A C 1
ATOM 1439 O O . LYS A 1 189 ? 10.32 -11.75 7.594 1 98 189 LYS A O 1
ATOM 1444 N N . ALA A 1 190 ? 8.43 -10.461 7.773 1 96.94 190 ALA A N 1
ATOM 1445 C CA . ALA A 1 190 ? 8.961 -9.422 6.895 1 96.94 190 ALA A CA 1
ATOM 1446 C C . ALA A 1 190 ? 10.078 -8.641 7.582 1 96.94 190 ALA A C 1
ATOM 1448 O O . ALA A 1 190 ? 9.938 -8.227 8.734 1 96.94 190 ALA A O 1
ATOM 1449 N N . GLY A 1 191 ? 11.18 -8.438 6.891 1 95.5 191 GLY A N 1
ATOM 1450 C CA . GLY A 1 191 ? 12.352 -7.797 7.473 1 95.5 191 GLY A CA 1
ATOM 1451 C C . GLY A 1 191 ? 12.266 -6.285 7.488 1 95.5 191 GLY A C 1
ATOM 1452 O O . GLY A 1 191 ? 11.297 -5.707 6.984 1 95.5 191 GLY A O 1
ATOM 1453 N N . PHE A 1 192 ? 13.242 -5.688 8.156 1 93.81 192 PHE A N 1
ATOM 1454 C CA . PHE A 1 192 ? 13.391 -4.242 8.266 1 93.81 192 PHE A CA 1
ATOM 1455 C C . PHE A 1 192 ? 14.344 -3.713 7.203 1 93.81 192 PHE A C 1
ATOM 1457 O O . PHE A 1 192 ? 15.562 -3.781 7.367 1 93.81 192 PHE A O 1
ATOM 1464 N N . ARG A 1 193 ? 13.773 -3.129 6.164 1 90.88 193 ARG A N 1
ATOM 1465 C CA . ARG A 1 193 ? 14.555 -2.689 5.012 1 90.88 193 ARG A CA 1
ATOM 1466 C C . ARG A 1 193 ? 15.109 -1.287 5.23 1 90.88 193 ARG A C 1
ATOM 1468 O O . ARG A 1 193 ? 14.422 -0.412 5.754 1 90.88 193 ARG A O 1
ATOM 1475 N N . GLU A 1 194 ? 16.344 -1.1 4.902 1 88.06 194 GLU A N 1
ATOM 1476 C CA . GLU A 1 194 ? 16.953 0.225 4.898 1 88.06 194 GLU A CA 1
ATOM 1477 C C . GLU A 1 194 ? 16.922 0.843 3.504 1 88.06 194 GLU A C 1
ATOM 1479 O O . GLU A 1 194 ? 17.312 0.202 2.527 1 88.06 194 GLU A O 1
ATOM 1484 N N . TYR A 1 195 ? 16.391 2.082 3.438 1 83.06 195 TYR A N 1
ATOM 1485 C CA . TYR A 1 195 ? 16.219 2.734 2.146 1 83.06 195 TYR A CA 1
ATOM 1486 C C . TYR A 1 195 ? 17.141 3.943 2.014 1 83.06 195 TYR A C 1
ATOM 1488 O O . TYR A 1 195 ? 17.453 4.602 3.008 1 83.06 195 TYR A O 1
ATOM 1496 N N . GLY A 1 196 ? 17.609 4.105 0.829 1 78.5 196 GLY A N 1
ATOM 1497 C CA . GLY A 1 196 ? 18.281 5.359 0.507 1 78.5 196 GLY A CA 1
ATOM 1498 C C . GLY A 1 196 ? 17.328 6.414 -0.035 1 78.5 196 GLY A C 1
ATOM 1499 O O . GLY A 1 196 ? 16.141 6.156 -0.208 1 78.5 196 GLY A O 1
ATOM 1500 N N . THR A 1 197 ? 17.781 7.68 -0.156 1 77.06 197 THR A N 1
ATOM 1501 C CA . THR A 1 197 ? 16.969 8.758 -0.704 1 77.06 197 THR A CA 1
ATOM 1502 C C . THR A 1 197 ? 17.547 9.273 -2.014 1 77.06 197 THR A C 1
ATOM 1504 O O . THR A 1 197 ? 17.172 10.336 -2.498 1 77.06 197 THR A O 1
ATOM 1507 N N . ASP A 1 198 ? 18.375 8.492 -2.551 1 77.19 198 ASP A N 1
ATOM 1508 C CA . ASP A 1 198 ? 19.078 8.961 -3.738 1 77.19 198 ASP A CA 1
ATOM 1509 C C . ASP A 1 198 ? 18.188 8.906 -4.969 1 77.19 198 ASP A C 1
ATOM 1511 O O . ASP A 1 198 ? 17.406 7.969 -5.137 1 77.19 198 ASP A O 1
ATOM 1515 N N . SER A 1 199 ? 18.141 10.023 -5.664 1 76.56 199 SER A N 1
ATOM 1516 C CA . SER A 1 199 ? 17.562 10.133 -6.996 1 76.56 199 SER A CA 1
ATOM 1517 C C . SER A 1 199 ? 18.562 10.711 -7.996 1 76.56 199 SER A C 1
ATOM 1519 O O . SER A 1 199 ? 19.453 11.461 -7.617 1 76.56 199 SER A O 1
ATOM 1521 N N . ASP A 1 200 ? 18.422 10.25 -9.266 1 79.69 200 ASP A N 1
ATOM 1522 C CA . ASP A 1 200 ? 19.297 10.797 -10.305 1 79.69 200 ASP A CA 1
ATOM 1523 C C . ASP A 1 200 ? 18.703 12.078 -10.898 1 79.69 200 ASP A C 1
ATOM 1525 O O . ASP A 1 200 ? 17.562 12.078 -11.383 1 79.69 200 ASP A O 1
ATOM 1529 N N . ARG A 1 201 ? 19.547 13.133 -10.734 1 79.69 201 ARG A N 1
ATOM 1530 C CA . ARG A 1 201 ? 19.141 14.43 -11.266 1 79.69 201 ARG A CA 1
ATOM 1531 C C . ARG A 1 201 ? 19.641 14.625 -12.688 1 79.69 201 ARG A C 1
ATOM 1533 O O . ARG A 1 201 ? 20.812 14.359 -12.984 1 79.69 201 ARG A O 1
ATOM 1540 N N . HIS A 1 202 ? 18.672 15 -13.594 1 79.69 202 HIS A N 1
ATOM 1541 C CA . HIS A 1 202 ? 19 15.273 -14.984 1 79.69 202 HIS A CA 1
ATOM 1542 C C . HIS A 1 202 ? 18.438 16.625 -15.422 1 79.69 202 HIS A C 1
ATOM 1544 O O . HIS A 1 202 ? 17.5 17.141 -14.82 1 79.69 202 HIS A O 1
ATOM 1550 N N . ILE A 1 203 ? 19.172 17.312 -16.406 1 80.62 203 ILE A N 1
ATOM 1551 C CA . ILE A 1 203 ? 18.719 18.578 -16.984 1 80.62 203 ILE A CA 1
ATOM 1552 C C . ILE A 1 203 ? 18.469 18.406 -18.484 1 80.62 203 ILE A C 1
ATOM 1554 O O . ILE A 1 203 ? 19.312 17.875 -19.203 1 80.62 203 ILE A O 1
ATOM 1558 N N . ASN A 1 204 ? 17.281 18.766 -18.859 1 73.81 204 ASN A N 1
ATOM 1559 C CA . ASN A 1 204 ? 17.016 18.656 -20.281 1 73.81 204 ASN A CA 1
ATOM 1560 C C . ASN A 1 204 ? 17.594 19.844 -21.047 1 73.81 204 ASN A C 1
ATOM 1562 O O . ASN A 1 204 ? 18.156 20.766 -20.453 1 73.81 204 ASN A O 1
ATOM 1566 N N . PRO A 1 205 ? 17.516 19.734 -22.391 1 77.69 205 PRO A N 1
ATOM 1567 C CA . PRO A 1 205 ? 18.125 20.797 -23.188 1 77.69 205 PRO A CA 1
ATOM 1568 C C . PRO A 1 205 ? 17.5 22.172 -22.906 1 77.69 205 PRO A C 1
ATOM 1570 O O . PRO A 1 205 ? 18.109 23.203 -23.219 1 77.69 205 PRO A O 1
ATOM 1573 N N . ARG A 1 206 ? 16.375 22.203 -22.406 1 84.69 206 ARG A N 1
ATOM 1574 C CA . ARG A 1 206 ? 15.703 23.453 -22.125 1 84.69 206 ARG A CA 1
ATOM 1575 C C . ARG A 1 206 ? 16.047 23.969 -20.734 1 84.69 206 ARG A C 1
ATOM 1577 O O . ARG A 1 206 ? 15.516 24.984 -20.281 1 84.69 206 ARG A O 1
ATOM 1584 N N . GLY A 1 207 ? 16.781 23.281 -19.984 1 75.75 207 GLY A N 1
ATOM 1585 C CA . GLY A 1 207 ? 17.234 23.703 -18.672 1 75.75 207 GLY A CA 1
ATOM 1586 C C . GLY A 1 207 ? 16.328 23.234 -17.547 1 75.75 207 GLY A C 1
ATOM 1587 O O . GLY A 1 207 ? 16.453 23.688 -16.406 1 75.75 207 GLY A O 1
ATOM 1588 N N . GLU A 1 208 ? 15.469 22.328 -17.922 1 80.88 208 GLU A N 1
ATOM 1589 C CA . GLU A 1 208 ? 14.539 21.844 -16.906 1 80.88 208 GLU A CA 1
ATOM 1590 C C . GLU A 1 208 ? 15.109 20.625 -16.188 1 80.88 208 GLU A C 1
ATOM 1592 O O . GLU A 1 208 ? 15.734 19.75 -16.797 1 80.88 208 GLU A O 1
ATOM 1597 N N . GLU A 1 209 ? 14.906 20.656 -14.859 1 84.19 209 GLU A N 1
ATOM 1598 C CA . GLU A 1 209 ? 15.438 19.578 -14.023 1 84.19 209 GLU A CA 1
ATOM 1599 C C . GLU A 1 209 ? 14.438 18.422 -13.906 1 84.19 209 GLU A C 1
ATOM 1601 O O . GLU A 1 209 ? 13.234 18.656 -13.758 1 84.19 209 GLU A O 1
ATOM 1606 N N . TYR A 1 210 ? 14.984 17.203 -14.125 1 83.62 210 TYR A N 1
ATOM 1607 C CA . TYR A 1 210 ? 14.211 15.977 -13.969 1 83.62 210 TYR A CA 1
ATOM 1608 C C . TYR A 1 210 ? 14.906 15 -13.023 1 83.62 210 TYR A C 1
ATOM 1610 O O . TYR A 1 210 ? 16.141 14.984 -12.945 1 83.62 210 TYR A O 1
ATOM 1618 N N . TYR A 1 211 ? 14.039 14.266 -12.312 1 82.69 211 TYR A N 1
ATOM 1619 C CA . TYR A 1 211 ? 14.57 13.32 -11.328 1 82.69 211 TYR A CA 1
ATOM 1620 C C . TYR A 1 211 ? 14.117 11.898 -11.641 1 82.69 211 TYR A C 1
ATOM 1622 O O . TYR A 1 211 ? 12.945 11.664 -11.93 1 82.69 211 TYR A O 1
ATOM 1630 N N . TRP A 1 212 ? 15.125 10.977 -11.602 1 78.69 212 TRP A N 1
ATOM 1631 C CA . TRP A 1 212 ? 14.82 9.562 -11.75 1 78.69 212 TRP A CA 1
ATOM 1632 C C . TRP A 1 212 ? 14.992 8.828 -10.422 1 78.69 212 TRP A C 1
ATOM 1634 O O . TRP A 1 212 ? 16.047 8.906 -9.789 1 78.69 212 TRP A O 1
ATOM 1644 N N . ILE A 1 213 ? 13.906 8.18 -9.984 1 80.12 213 ILE A N 1
ATOM 1645 C CA . ILE A 1 213 ? 13.977 7.359 -8.781 1 80.12 213 ILE A CA 1
ATOM 1646 C C . ILE A 1 213 ? 14.461 5.957 -9.141 1 80.12 213 ILE A C 1
ATOM 1648 O O . ILE A 1 213 ? 13.953 5.34 -10.078 1 80.12 213 ILE A O 1
ATOM 1652 N N . GLY A 1 214 ? 15.539 5.5 -8.5 1 71.06 214 GLY A N 1
ATOM 1653 C CA . GLY A 1 214 ? 16.078 4.191 -8.82 1 71.06 214 GLY A CA 1
ATOM 1654 C C . GLY A 1 214 ? 15.867 3.166 -7.727 1 71.06 214 GLY A C 1
ATOM 1655 O O . GLY A 1 214 ? 15.398 3.504 -6.637 1 71.06 214 GLY A O 1
ATOM 1656 N N . LEU A 1 215 ? 16.172 1.947 -8.18 1 66.38 215 LEU A N 1
ATOM 1657 C CA . LEU A 1 215 ? 16.109 0.833 -7.242 1 66.38 215 LEU A CA 1
ATOM 1658 C C . LEU A 1 215 ? 17.344 0.813 -6.34 1 66.38 215 LEU A C 1
ATOM 1660 O O . LEU A 1 215 ? 18.422 1.219 -6.758 1 66.38 215 LEU A O 1
ATOM 1664 N N . HIS A 1 216 ? 17.141 0.484 -5.148 1 71.12 216 HIS A N 1
ATOM 1665 C CA . HIS A 1 216 ? 18.219 0.465 -4.172 1 71.12 216 HIS A CA 1
ATOM 1666 C C . HIS A 1 216 ? 18.594 -0.964 -3.789 1 71.12 216 HIS A C 1
ATOM 1668 O O . HIS A 1 216 ? 17.781 -1.881 -3.932 1 71.12 216 HIS A O 1
ATOM 1674 N N . PRO A 1 217 ? 19.859 -1.093 -3.369 1 73.62 217 PRO A N 1
ATOM 1675 C CA . PRO A 1 217 ? 20.297 -2.42 -2.928 1 73.62 217 PRO A CA 1
ATOM 1676 C C . PRO A 1 217 ? 19.453 -2.953 -1.761 1 73.62 217 PRO A C 1
ATOM 1678 O O . PRO A 1 217 ? 18.859 -2.172 -1.017 1 73.62 217 PRO A O 1
ATOM 1681 N N . LEU A 1 218 ? 19.484 -4.25 -1.697 1 79.94 218 LEU A N 1
ATOM 1682 C CA . LEU A 1 218 ? 18.75 -4.906 -0.618 1 79.94 218 LEU A CA 1
ATOM 1683 C C . LEU A 1 218 ? 19.547 -4.859 0.682 1 79.94 218 LEU A C 1
ATOM 1685 O O . LEU A 1 218 ? 20.328 -5.773 0.976 1 79.94 218 LEU A O 1
ATOM 1689 N N . ILE A 1 219 ? 19.422 -3.801 1.431 1 85.62 219 ILE A N 1
ATOM 1690 C CA . ILE A 1 219 ? 20.016 -3.637 2.75 1 85.62 219 ILE A CA 1
ATOM 1691 C C . ILE A 1 219 ? 18.938 -3.689 3.822 1 85.62 219 ILE A C 1
ATOM 1693 O O . ILE A 1 219 ? 17.844 -3.156 3.631 1 85.62 219 ILE A O 1
ATOM 1697 N N . TRP A 1 220 ? 19.219 -4.48 4.84 1 90.25 220 TRP A N 1
ATOM 1698 C CA . TRP A 1 220 ? 18.234 -4.617 5.906 1 90.25 220 TRP A CA 1
ATOM 1699 C C . TRP A 1 220 ? 18.906 -4.637 7.273 1 90.25 220 TRP A C 1
ATOM 1701 O O . TRP A 1 220 ? 20.109 -4.863 7.371 1 90.25 220 TRP A O 1
ATOM 1711 N N . LYS A 1 221 ? 18.125 -4.289 8.312 1 90.5 221 LYS A N 1
ATOM 1712 C CA . LYS A 1 221 ? 18.578 -4.48 9.688 1 90.5 221 LYS A CA 1
ATOM 1713 C C . LYS A 1 221 ? 18.453 -5.945 10.102 1 90.5 221 LYS A C 1
ATOM 1715 O O . LYS A 1 221 ? 17.391 -6.555 9.961 1 90.5 221 LYS A O 1
ATOM 1720 N N . ALA A 1 222 ? 19.5 -6.469 10.555 1 89 222 ALA A N 1
ATOM 1721 C CA . ALA A 1 222 ? 19.5 -7.859 10.992 1 89 222 ALA A CA 1
ATOM 1722 C C . ALA A 1 222 ? 18.5 -8.078 12.133 1 89 222 ALA A C 1
ATOM 1724 O O . ALA A 1 222 ? 18.375 -7.23 13.016 1 89 222 ALA A O 1
ATOM 1725 N N . SER A 1 223 ? 17.797 -9.133 12.016 1 89.19 223 SER A N 1
ATOM 1726 C CA . SER A 1 223 ? 16.891 -9.477 13.109 1 89.19 223 SER A CA 1
ATOM 1727 C C . SER A 1 223 ? 17.609 -10.266 14.195 1 89.19 223 SER A C 1
ATOM 1729 O O . SER A 1 223 ? 18.625 -10.922 13.93 1 89.19 223 SER A O 1
ATOM 1731 N N . GLU A 1 224 ? 17.062 -10.188 15.367 1 85.31 224 GLU A N 1
ATOM 1732 C CA . GLU A 1 224 ? 17.688 -10.883 16.484 1 85.31 224 GLU A CA 1
ATOM 1733 C C . GLU A 1 224 ? 17.641 -12.391 16.297 1 85.31 224 GLU A C 1
ATOM 1735 O O . GLU A 1 224 ? 18.609 -13.094 16.562 1 85.31 224 GLU A O 1
ATOM 1740 N N . ASP A 1 225 ? 16.562 -12.898 15.773 1 86.94 225 ASP A N 1
ATOM 1741 C CA . ASP A 1 225 ? 16.375 -14.336 15.664 1 86.94 225 ASP A CA 1
ATOM 1742 C C . ASP A 1 225 ? 16.688 -14.836 14.258 1 86.94 225 ASP A C 1
ATOM 1744 O O . ASP A 1 225 ? 16.5 -16.016 13.945 1 86.94 225 ASP A O 1
ATOM 1748 N N . GLN A 1 226 ? 17.188 -14 13.414 1 86.94 226 GLN A N 1
ATOM 1749 C CA . GLN A 1 226 ? 17.562 -14.344 12.047 1 86.94 226 GLN A CA 1
ATOM 1750 C C . GLN A 1 226 ? 16.422 -15.047 11.32 1 86.94 226 GLN A C 1
ATOM 1752 O O . GLN A 1 226 ? 16.625 -16.094 10.695 1 86.94 226 GLN A O 1
ATOM 1757 N N . SER A 1 227 ? 15.25 -14.516 11.438 1 91.94 227 SER A N 1
ATOM 1758 C CA . SER A 1 227 ? 14.078 -15.211 10.93 1 91.94 227 SER A CA 1
ATOM 1759 C C . SER A 1 227 ? 13.297 -14.336 9.945 1 91.94 227 SER A C 1
ATOM 1761 O O . SER A 1 227 ? 12.109 -14.555 9.727 1 91.94 227 SER A O 1
ATOM 1763 N N . CYS A 1 228 ? 14 -13.352 9.461 1 97.06 228 CYS A N 1
ATOM 1764 C CA . CYS A 1 228 ? 13.281 -12.508 8.508 1 97.06 228 CYS A CA 1
ATOM 1765 C C . CYS A 1 228 ? 13.492 -13 7.078 1 97.06 228 CYS A C 1
ATOM 1767 O O . CYS A 1 228 ? 14.336 -13.867 6.832 1 97.06 228 CYS A O 1
ATOM 1769 N N . ASP A 1 229 ? 12.766 -12.523 6.199 1 98.25 229 ASP A N 1
ATOM 1770 C CA . ASP A 1 229 ? 12.766 -12.945 4.801 1 98.25 229 ASP A CA 1
ATOM 1771 C C . ASP A 1 229 ? 14.133 -12.719 4.156 1 98.25 229 ASP A C 1
ATOM 1773 O O . ASP A 1 229 ? 14.641 -13.586 3.441 1 98.25 229 ASP A O 1
ATOM 1777 N N . PHE A 1 230 ? 14.797 -11.633 4.461 1 96.75 230 PHE A N 1
ATOM 1778 C CA . PHE A 1 230 ? 16.125 -11.367 3.906 1 96.75 230 PHE A CA 1
ATOM 1779 C C . PHE A 1 230 ? 17.109 -12.461 4.316 1 96.75 230 PHE A C 1
ATOM 1781 O O . PHE A 1 230 ? 17.891 -12.945 3.492 1 96.75 230 PHE A O 1
ATOM 1788 N N . GLU A 1 231 ? 17.078 -12.773 5.52 1 97.31 231 GLU A N 1
ATOM 1789 C CA . GLU A 1 231 ? 18 -13.758 6.066 1 97.31 231 GLU A CA 1
ATOM 1790 C C . GLU A 1 231 ? 17.75 -15.141 5.484 1 97.31 231 GLU A C 1
ATOM 1792 O O . GLU A 1 231 ? 18.688 -15.867 5.152 1 97.31 231 GLU A O 1
ATOM 1797 N N . ALA A 1 232 ? 16.453 -15.5 5.363 1 98 232 ALA 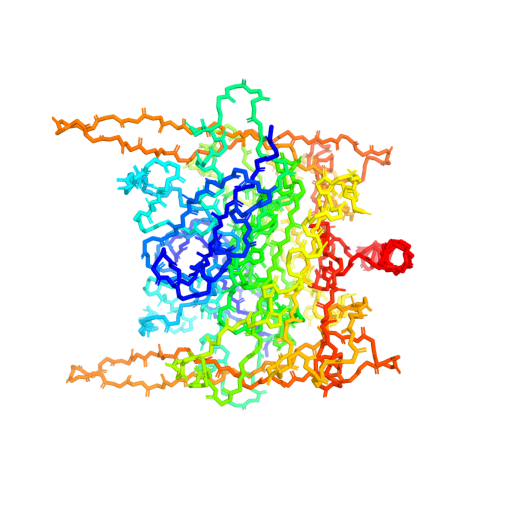A N 1
ATOM 1798 C CA . ALA A 1 232 ? 16.125 -16.781 4.738 1 98 232 ALA A CA 1
ATOM 1799 C C . ALA A 1 232 ? 16.672 -16.844 3.314 1 98 232 ALA A C 1
ATOM 1801 O O . ALA A 1 232 ? 17.297 -17.844 2.939 1 98 232 ALA A O 1
ATOM 1802 N N . ILE A 1 233 ? 16.469 -15.836 2.564 1 97.56 233 ILE A N 1
ATOM 1803 C CA . ILE A 1 233 ? 16.922 -15.797 1.179 1 97.56 233 ILE A CA 1
ATOM 1804 C C . ILE A 1 233 ? 18.453 -15.891 1.132 1 97.56 233 ILE A C 1
ATOM 1806 O O . ILE A 1 233 ? 19 -16.656 0.336 1 97.56 233 ILE A O 1
ATOM 1810 N N . LYS A 1 234 ? 19.078 -15.133 1.981 1 95.38 234 LYS A N 1
ATOM 1811 C CA . LYS A 1 234 ? 20.547 -15.141 2.043 1 95.38 234 LYS A CA 1
ATOM 1812 C C . LYS A 1 234 ? 21.062 -16.531 2.365 1 95.38 234 LYS A C 1
ATOM 1814 O O . LYS A 1 234 ? 22.125 -16.938 1.879 1 95.38 234 LYS A O 1
ATOM 1819 N N . GLU A 1 235 ? 20.312 -17.281 3.107 1 97.19 235 GLU A N 1
ATOM 1820 C CA . GLU A 1 235 ? 20.734 -18.609 3.539 1 97.19 235 GLU A CA 1
ATOM 1821 C C . GLU A 1 235 ? 20.219 -19.688 2.58 1 97.19 235 GLU A C 1
ATOM 1823 O O . GLU A 1 235 ? 20.281 -20.875 2.889 1 97.19 235 GLU A O 1
ATOM 1828 N N . ASN A 1 236 ? 19.641 -19.297 1.442 1 98 236 ASN A N 1
ATOM 1829 C CA . ASN A 1 236 ? 19.219 -20.188 0.361 1 98 236 ASN A CA 1
ATOM 1830 C C . ASN A 1 236 ? 17.953 -20.969 0.727 1 98 236 ASN A C 1
ATOM 1832 O O . ASN A 1 236 ? 17.828 -22.125 0.369 1 98 236 ASN A O 1
ATOM 1836 N N . TYR A 1 237 ? 17.125 -20.359 1.498 1 98.5 237 TYR A N 1
ATOM 1837 C CA . TYR A 1 237 ? 15.773 -20.875 1.735 1 98.5 237 TYR A CA 1
ATOM 1838 C C . TYR A 1 237 ? 14.75 -20.078 0.927 1 98.5 237 TYR A C 1
ATOM 1840 O O . TYR A 1 237 ? 14.922 -18.891 0.681 1 98.5 237 TYR A O 1
ATOM 1848 N N . VAL A 1 238 ? 13.68 -20.75 0.529 1 98.75 238 VAL A N 1
ATOM 1849 C CA . VAL A 1 238 ? 12.469 -20.047 0.118 1 98.75 238 VAL A CA 1
ATOM 1850 C C . VAL A 1 238 ? 11.828 -19.375 1.331 1 98.75 238 VAL A C 1
ATOM 1852 O O . VAL A 1 238 ? 11.633 -20.016 2.367 1 98.75 238 VAL A O 1
ATOM 1855 N N . SER A 1 239 ? 11.633 -18.125 1.23 1 98.81 239 SER A N 1
ATOM 1856 C CA . SER A 1 239 ? 10.992 -17.406 2.326 1 98.81 239 SER A CA 1
ATOM 1857 C C . SER A 1 239 ? 9.477 -17.344 2.137 1 98.81 239 SER A C 1
ATOM 1859 O O . SER A 1 239 ? 9 -16.969 1.065 1 98.81 239 SER A O 1
ATOM 1861 N N . ILE A 1 240 ? 8.672 -17.734 3.115 1 98.81 240 ILE A N 1
ATOM 1862 C CA . ILE A 1 240 ? 7.223 -17.609 3.137 1 98.81 240 ILE A CA 1
ATOM 1863 C C . ILE A 1 240 ? 6.793 -16.781 4.348 1 98.81 240 ILE A C 1
ATOM 1865 O O . ILE A 1 240 ? 6.973 -17.203 5.492 1 98.81 240 ILE A O 1
ATOM 1869 N N . SER A 1 241 ? 6.258 -15.625 4.105 1 98.75 241 SER A N 1
ATOM 1870 C CA . SER A 1 241 ? 5.816 -14.727 5.172 1 98.75 241 SER A CA 1
ATOM 1871 C C . SER A 1 241 ? 4.301 -14.57 5.164 1 98.75 241 SER A C 1
ATOM 1873 O O . SER A 1 241 ? 3.711 -14.211 4.145 1 98.75 241 SER A O 1
ATOM 1875 N N . PRO A 1 242 ? 3.588 -14.898 6.297 1 98.88 242 PRO A N 1
ATOM 1876 C CA . PRO A 1 242 ? 2.182 -14.508 6.398 1 98.88 242 PRO A CA 1
ATOM 1877 C C . PRO A 1 242 ? 2.002 -13 6.559 1 98.88 242 PRO A C 1
ATOM 1879 O O . PRO A 1 242 ? 2.615 -12.391 7.441 1 98.88 242 PRO A O 1
ATOM 1882 N N . ILE A 1 243 ? 1.205 -12.398 5.688 1 98.81 243 ILE A N 1
ATOM 1883 C CA . ILE A 1 243 ? 1.01 -10.953 5.676 1 98.81 243 ILE A CA 1
ATOM 1884 C C . ILE A 1 243 ? -0.448 -10.625 5.992 1 98.81 243 ILE A C 1
ATOM 1886 O O . ILE A 1 243 ? -1.362 -11.266 5.461 1 98.81 243 ILE A O 1
ATOM 1890 N N . LYS A 1 244 ? -0.695 -9.672 6.855 1 98.5 244 LYS A N 1
ATOM 1891 C CA . LYS A 1 244 ? -2.055 -9.258 7.191 1 98.5 244 LYS A CA 1
ATOM 1892 C C . LYS A 1 244 ? -2.312 -7.82 6.758 1 98.5 244 LYS A C 1
ATOM 1894 O O . LYS A 1 244 ? -1.382 -7.016 6.676 1 98.5 244 LYS A O 1
ATOM 1899 N N . LEU A 1 245 ? -3.564 -7.496 6.539 1 97.75 245 LEU A N 1
ATOM 1900 C CA . LEU A 1 245 ? -3.938 -6.176 6.039 1 97.75 245 LEU A CA 1
ATOM 1901 C C . LEU A 1 245 ? -4.16 -5.199 7.188 1 97.75 245 LEU A C 1
ATOM 1903 O O . LEU A 1 245 ? -4.09 -3.982 6.992 1 97.75 245 LEU A O 1
ATOM 1907 N N . ASP A 1 246 ? -4.531 -5.727 8.414 1 97.12 246 ASP A N 1
ATOM 1908 C CA . ASP A 1 246 ? -4.668 -4.867 9.586 1 97.12 246 ASP A CA 1
ATOM 1909 C C . ASP A 1 246 ? -3.318 -4.277 9.992 1 97.12 246 ASP A C 1
ATOM 1911 O O . ASP A 1 246 ? -2.479 -4.977 10.562 1 97.12 246 ASP A O 1
ATOM 1915 N N . MET A 1 247 ? -3.158 -2.967 9.797 1 97.69 247 MET A N 1
ATOM 1916 C CA . MET A 1 247 ? -1.876 -2.309 10.023 1 97.69 247 MET A CA 1
ATOM 1917 C C . MET A 1 247 ? -1.858 -1.609 11.383 1 97.69 247 MET A C 1
ATOM 1919 O O . MET A 1 247 ? -0.965 -0.807 11.656 1 97.69 247 MET A O 1
ATOM 1923 N N . THR A 1 248 ? -2.799 -1.896 12.219 1 98.25 248 THR A N 1
ATOM 1924 C CA . THR A 1 248 ? -2.854 -1.269 13.531 1 98.25 248 THR A CA 1
ATOM 1925 C C . THR A 1 248 ? -1.639 -1.66 14.375 1 98.25 248 THR A C 1
ATOM 1927 O O . THR A 1 248 ? -1.27 -2.834 14.43 1 98.25 248 THR A O 1
ATOM 1930 N N . SER A 1 249 ? -0.981 -0.667 14.922 1 98.25 249 SER A N 1
ATOM 1931 C CA . SER A 1 249 ? -0.007 -0.948 15.969 1 98.25 249 SER A CA 1
ATOM 1932 C C . SER A 1 249 ? -0.687 -1.116 17.328 1 98.25 249 SER A C 1
ATOM 1934 O O . SER A 1 249 ? -0.729 -0.178 18.125 1 98.25 249 SER A O 1
ATOM 1936 N N . TYR A 1 250 ? -1.127 -2.303 17.594 1 97.19 250 TYR A N 1
ATOM 1937 C CA . TYR A 1 250 ? -1.898 -2.578 18.797 1 97.19 250 TYR A CA 1
ATOM 1938 C C . TYR A 1 250 ? -1.075 -2.295 20.047 1 97.19 250 TYR A C 1
ATOM 1940 O O . TYR A 1 250 ? -1.612 -1.846 21.062 1 97.19 250 TYR A O 1
ATOM 1948 N N . ASP A 1 251 ? 0.225 -2.465 19.969 1 96.88 251 ASP A N 1
ATOM 1949 C CA . ASP A 1 251 ? 1.119 -2.273 21.109 1 96.88 251 ASP A CA 1
ATOM 1950 C C . ASP A 1 251 ? 1.191 -0.802 21.5 1 96.88 251 ASP A C 1
ATOM 1952 O O . ASP A 1 251 ? 1.642 -0.473 22.609 1 96.88 251 ASP A O 1
ATOM 1956 N N . ASP A 1 252 ? 0.734 0.094 20.625 1 98 252 ASP A N 1
ATOM 1957 C CA . ASP A 1 252 ? 0.916 1.521 20.875 1 98 252 ASP A CA 1
ATOM 1958 C C . ASP A 1 252 ? -0.392 2.17 21.312 1 98 252 ASP A C 1
ATOM 1960 O O . ASP A 1 252 ? -0.418 3.355 21.656 1 98 252 ASP A O 1
ATOM 1964 N N . LEU A 1 253 ? -1.516 1.414 21.359 1 97.62 253 LEU A N 1
ATOM 1965 C CA . LEU A 1 253 ? -2.818 1.999 21.656 1 97.62 253 LEU A CA 1
ATOM 1966 C C . LEU A 1 253 ? -2.822 2.646 23.031 1 97.62 253 LEU A C 1
ATOM 1968 O O . LEU A 1 253 ? -3.168 3.822 23.172 1 97.62 253 LEU A O 1
ATOM 1972 N N . LYS A 1 254 ? -2.375 1.925 24.016 1 96.69 254 LYS A N 1
ATOM 1973 C CA . LYS A 1 254 ? -2.404 2.43 25.391 1 96.69 254 LYS A CA 1
ATOM 1974 C C . LYS A 1 254 ? -1.453 3.611 25.562 1 96.69 254 LYS A C 1
ATOM 1976 O O . LYS A 1 254 ? -1.808 4.617 26.188 1 96.69 254 LYS A O 1
ATOM 1981 N N . ASN A 1 255 ? -0.238 3.49 25.016 1 96.25 255 ASN A N 1
ATOM 1982 C CA . ASN A 1 255 ? 0.733 4.574 25.109 1 96.25 255 ASN A CA 1
ATOM 1983 C C . ASN A 1 255 ? 0.228 5.844 24.438 1 96.25 255 ASN A C 1
ATOM 1985 O O . ASN A 1 255 ? 0.485 6.953 24.906 1 96.25 255 ASN A O 1
ATOM 1989 N N . LEU A 1 256 ? -0.445 5.684 23.359 1 97.06 256 LEU A N 1
ATOM 1990 C CA . LEU A 1 256 ? -0.989 6.828 22.625 1 97.06 256 LEU A CA 1
ATOM 1991 C C . LEU A 1 256 ? -2.123 7.477 23.422 1 97.06 256 LEU A C 1
ATOM 1993 O O . LEU A 1 256 ? -2.275 8.703 23.406 1 97.06 256 LEU A O 1
ATOM 1997 N N . GLU A 1 257 ? -2.963 6.656 24.078 1 96.25 257 GLU A N 1
ATOM 1998 C CA . GLU A 1 257 ? -4.004 7.191 24.938 1 96.25 257 GLU A CA 1
ATOM 1999 C C . GLU A 1 257 ? -3.408 8.055 26.047 1 96.25 257 GLU A C 1
ATOM 2001 O O . GLU A 1 257 ? -3.908 9.148 26.328 1 96.25 257 GLU A O 1
ATOM 2006 N N . ASN A 1 258 ? -2.334 7.578 26.609 1 95.62 258 ASN A N 1
ATOM 2007 C CA . ASN A 1 258 ? -1.647 8.32 27.656 1 95.62 258 ASN A CA 1
ATOM 2008 C C . ASN A 1 258 ? -1.033 9.609 27.125 1 95.62 258 ASN A C 1
ATOM 2010 O O . ASN A 1 258 ? -1.089 10.656 27.781 1 95.62 258 ASN A O 1
ATOM 2014 N N . TRP A 1 259 ? -0.458 9.5 26 1 95.19 259 TRP A N 1
ATOM 2015 C CA . TRP A 1 259 ? 0.159 10.656 25.359 1 95.19 259 TRP A CA 1
ATOM 2016 C C . TRP A 1 259 ? -0.875 11.742 25.078 1 95.19 259 TRP A C 1
ATOM 2018 O O . TRP A 1 259 ? -0.606 12.93 25.281 1 95.19 259 TRP A O 1
ATOM 2028 N N . LEU A 1 260 ? -2.088 11.312 24.641 1 92.81 260 LEU A N 1
ATOM 2029 C CA . LEU A 1 260 ? -3.141 12.258 24.281 1 92.81 260 LEU A CA 1
ATOM 2030 C C . LEU A 1 260 ? -3.711 12.922 25.531 1 92.81 260 LEU A C 1
ATOM 2032 O O . LEU A 1 260 ? -4.129 14.086 25.484 1 92.81 260 LEU A O 1
ATOM 2036 N N . ASN A 1 261 ? -3.729 12.258 26.641 1 89.81 261 ASN A N 1
ATOM 2037 C CA . ASN A 1 261 ? -4.371 12.734 27.859 1 89.81 261 ASN A CA 1
ATOM 2038 C C . ASN A 1 261 ? -3.406 13.531 28.734 1 89.81 261 ASN A C 1
ATOM 2040 O O . ASN A 1 261 ? -3.816 14.148 29.719 1 89.81 261 ASN A O 1
ATOM 2044 N N . ASN A 1 262 ? -2.146 13.555 28.422 1 82.56 262 ASN A N 1
ATOM 2045 C CA . ASN A 1 262 ? -1.182 14.289 29.234 1 82.56 262 ASN A CA 1
ATOM 2046 C C . ASN A 1 262 ? -0.67 15.531 28.516 1 82.56 262 ASN A C 1
ATOM 2048 O O . ASN A 1 262 ? -0.5 15.523 27.281 1 82.56 262 ASN A O 1
ATOM 2052 N N . MET B 1 1 ? 13.586 27.062 14.039 1 85.38 1 MET B N 1
ATOM 2053 C CA . MET B 1 1 ? 12.156 26.891 13.805 1 85.38 1 MET B CA 1
ATOM 2054 C C . MET B 1 1 ? 11.852 25.5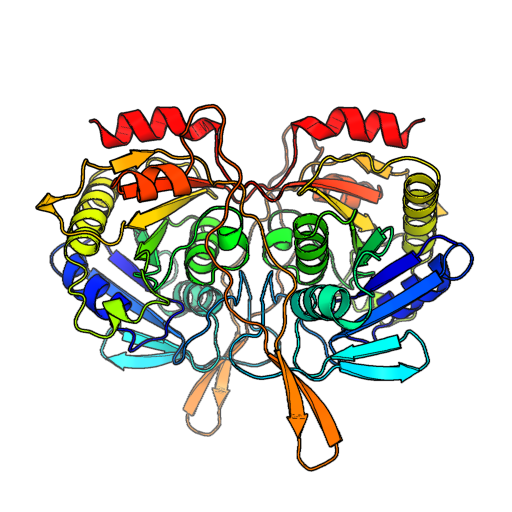 13.234 1 85.38 1 MET B C 1
ATOM 2056 O O . MET B 1 1 ? 12.617 24.984 12.43 1 85.38 1 MET B O 1
ATOM 2060 N N . LYS B 1 2 ? 10.812 24.859 13.812 1 94.5 2 LYS B N 1
ATOM 2061 C CA . LYS B 1 2 ? 10.453 23.516 13.359 1 94.5 2 LYS B CA 1
ATOM 2062 C C . LYS B 1 2 ? 9.969 23.547 11.914 1 94.5 2 LYS B C 1
ATOM 2064 O O . LYS B 1 2 ? 9.43 24.547 11.445 1 94.5 2 LYS B O 1
ATOM 2069 N N . HIS B 1 3 ? 10.328 22.547 11.258 1 96.88 3 HIS B N 1
ATOM 2070 C CA . HIS B 1 3 ? 10.023 22.453 9.836 1 96.88 3 HIS B CA 1
ATOM 2071 C C . HIS B 1 3 ? 9.062 21.297 9.555 1 96.88 3 HIS B C 1
ATOM 2073 O O . HIS B 1 3 ? 9.328 20.156 9.945 1 96.88 3 HIS B O 1
ATOM 2079 N N . ILE B 1 4 ? 7.945 21.625 8.891 1 98.44 4 ILE B N 1
ATOM 2080 C CA . ILE B 1 4 ? 6.957 20.609 8.523 1 98.44 4 ILE B CA 1
ATOM 2081 C C . ILE B 1 4 ? 6.879 20.484 7 1 98.44 4 ILE B C 1
ATOM 2083 O O . ILE B 1 4 ? 6.816 21.5 6.297 1 98.44 4 ILE B O 1
ATOM 2087 N N . LEU B 1 5 ? 7.004 19.281 6.477 1 98.69 5 LEU B N 1
ATOM 2088 C CA . LEU B 1 5 ? 6.766 18.984 5.07 1 98.69 5 LEU B CA 1
ATOM 2089 C C . LEU B 1 5 ? 5.328 18.516 4.852 1 98.69 5 LEU B C 1
ATOM 2091 O O . LEU B 1 5 ? 4.875 17.562 5.496 1 98.69 5 LEU B O 1
ATOM 2095 N N . LEU B 1 6 ? 4.613 19.219 3.98 1 98.88 6 LEU B N 1
ATOM 2096 C CA . LEU B 1 6 ? 3.209 18.922 3.715 1 98.88 6 LEU B CA 1
ATOM 2097 C C . LEU B 1 6 ? 3.029 18.344 2.318 1 98.88 6 LEU B C 1
ATOM 2099 O O . LEU B 1 6 ? 3.713 18.75 1.377 1 98.88 6 LEU B O 1
ATOM 2103 N N . THR B 1 7 ? 2.125 17.391 2.193 1 98.69 7 THR B N 1
ATOM 2104 C CA . THR B 1 7 ? 1.676 16.859 0.915 1 98.69 7 THR B CA 1
ATOM 2105 C C . THR B 1 7 ? 0.206 16.453 0.983 1 98.69 7 THR B C 1
ATOM 2107 O O . THR B 1 7 ? -0.487 16.781 1.95 1 98.69 7 THR B O 1
ATOM 2110 N N . ASN B 1 8 ? -0.347 16.016 -0.123 1 97.62 8 ASN B N 1
ATOM 2111 C CA . ASN B 1 8 ? -1.713 15.508 -0.224 1 97.62 8 ASN B CA 1
ATOM 2112 C C . ASN B 1 8 ? -1.948 14.797 -1.549 1 97.62 8 ASN B C 1
ATOM 2114 O O . ASN B 1 8 ? -1.397 15.188 -2.58 1 97.62 8 ASN B O 1
ATOM 2118 N N . ASP B 1 9 ? -2.852 13.805 -1.478 1 96.69 9 ASP B N 1
ATOM 2119 C CA . ASP B 1 9 ? -3.076 13.086 -2.729 1 96.69 9 ASP B CA 1
ATOM 2120 C C . ASP B 1 9 ? -4.207 13.727 -3.531 1 96.69 9 ASP B C 1
ATOM 2122 O O . ASP B 1 9 ? -4.41 13.391 -4.703 1 96.69 9 ASP B O 1
ATOM 2126 N N . ASP B 1 10 ? -4.863 14.75 -3.006 1 95.38 10 ASP B N 1
ATOM 2127 C CA . ASP B 1 10 ? -5.945 15.422 -3.723 1 95.38 10 ASP B CA 1
ATOM 2128 C C . ASP B 1 10 ? -5.391 16.422 -4.738 1 95.38 10 ASP B C 1
ATOM 2130 O O . ASP B 1 10 ? -6.148 17.016 -5.512 1 95.38 10 ASP B O 1
ATOM 2134 N N . GLY B 1 11 ? -4.105 16.578 -4.707 1 96.5 11 GLY B N 1
ATOM 2135 C CA . GLY B 1 11 ? -3.48 17.531 -5.621 1 96.5 11 GLY B CA 1
ATOM 2136 C C . GLY B 1 11 ? -3.045 18.812 -4.945 1 96.5 11 GLY B C 1
ATOM 2137 O O . GLY B 1 11 ? -3.51 19.125 -3.85 1 96.5 11 GLY B O 1
ATOM 2138 N N . TYR B 1 12 ? -2.193 19.562 -5.609 1 97.62 12 TYR B N 1
ATOM 2139 C CA . TYR B 1 12 ? -1.544 20.75 -5.066 1 97.62 12 TYR B CA 1
ATOM 2140 C C . TYR B 1 12 ? -2.566 21.828 -4.746 1 97.62 12 TYR B C 1
ATOM 2142 O O . TYR B 1 12 ? -2.402 22.594 -3.781 1 97.62 12 TYR B O 1
ATOM 2150 N N . ASP B 1 13 ? -3.654 21.906 -5.531 1 96 13 ASP B N 1
ATOM 2151 C CA . ASP B 1 13 ? -4.613 23 -5.391 1 96 13 ASP B CA 1
ATOM 2152 C C . ASP B 1 13 ? -5.812 22.562 -4.543 1 96 13 ASP B C 1
ATOM 2154 O O . ASP B 1 13 ? -6.828 23.266 -4.5 1 96 13 ASP B O 1
ATOM 2158 N N . SER B 1 14 ? -5.676 21.5 -3.91 1 95.25 14 SER B N 1
ATOM 2159 C CA . SER B 1 14 ? -6.805 20.984 -3.137 1 95.25 14 SER B CA 1
ATOM 2160 C C . SER B 1 14 ? -7.133 21.922 -1.967 1 95.25 14 SER B C 1
ATOM 2162 O O . SER B 1 14 ? -6.23 22.484 -1.35 1 95.25 14 SER B O 1
ATOM 2164 N N . VAL B 1 15 ? -8.406 22.016 -1.615 1 95.81 15 VAL B N 1
ATOM 2165 C CA . VAL B 1 15 ? -8.875 22.891 -0.536 1 95.81 15 VAL B CA 1
ATOM 2166 C C . VAL B 1 15 ? -8.375 22.344 0.806 1 95.81 15 VAL B C 1
ATOM 2168 O O . VAL B 1 15 ? -8.109 23.125 1.727 1 95.81 15 VAL B O 1
ATOM 2171 N N . GLY B 1 16 ? -8.219 21.047 0.927 1 97.31 16 GLY B N 1
ATOM 2172 C CA . GLY B 1 16 ? -7.707 20.453 2.154 1 97.31 16 GLY B CA 1
ATOM 2173 C C . GLY B 1 16 ? -6.262 20.828 2.432 1 97.31 16 GLY B C 1
ATOM 2174 O O . GLY B 1 16 ? -5.895 21.078 3.578 1 97.31 16 GLY B O 1
ATOM 2175 N N . LEU B 1 17 ? -5.453 20.797 1.354 1 98.06 17 LEU B N 1
ATOM 2176 C CA . LEU B 1 17 ? -4.055 21.188 1.507 1 98.06 17 LEU B CA 1
ATOM 2177 C C . LEU B 1 17 ? -3.928 22.656 1.899 1 98.06 17 LEU B C 1
ATOM 2179 O O . LEU B 1 17 ? -3.109 23 2.752 1 98.06 17 LEU B O 1
ATOM 2183 N N . LYS B 1 18 ? -4.746 23.484 1.347 1 97.5 18 LYS B N 1
ATOM 2184 C CA . LYS B 1 18 ? -4.75 24.906 1.696 1 97.5 18 LYS B CA 1
ATOM 2185 C C . LYS B 1 18 ? -5.117 25.109 3.164 1 97.5 18 LYS B C 1
ATOM 2187 O O . LYS B 1 18 ? -4.504 25.922 3.855 1 97.5 18 LYS B O 1
ATOM 2192 N N . ALA B 1 19 ? -6.113 24.391 3.564 1 97.94 19 ALA B N 1
ATOM 2193 C CA . ALA B 1 19 ? -6.523 24.469 4.965 1 97.94 19 ALA B CA 1
ATOM 2194 C C . ALA B 1 19 ? -5.391 24.031 5.891 1 97.94 19 ALA B C 1
ATOM 2196 O O . ALA B 1 19 ? -5.188 24.625 6.953 1 97.94 19 ALA B O 1
ATOM 2197 N N . LEU B 1 20 ? -4.723 23 5.512 1 98.5 20 LEU B N 1
ATOM 2198 C CA . LEU B 1 20 ? -3.6 22.484 6.285 1 98.5 20 LEU B CA 1
ATOM 2199 C C . LEU B 1 20 ? -2.492 23.531 6.398 1 98.5 20 LEU B C 1
ATOM 2201 O O . LEU B 1 20 ? -1.948 23.75 7.484 1 98.5 20 LEU B O 1
ATOM 2205 N N . ILE B 1 21 ? -2.141 24.156 5.297 1 98.62 21 ILE B N 1
ATOM 2206 C CA . ILE B 1 21 ? -1.131 25.203 5.262 1 98.62 21 ILE B CA 1
ATOM 2207 C C . ILE B 1 21 ? -1.543 26.344 6.188 1 98.62 21 ILE B C 1
ATOM 2209 O O . ILE B 1 21 ? -0.745 26.812 7.004 1 98.62 21 ILE B O 1
ATOM 2213 N N . ASP B 1 22 ? -2.773 26.734 6.062 1 98.12 22 ASP B N 1
ATOM 2214 C CA . ASP B 1 22 ? -3.299 27.828 6.871 1 98.12 22 ASP B CA 1
ATOM 2215 C C . ASP B 1 22 ? -3.184 27.516 8.359 1 98.12 22 ASP B C 1
ATOM 2217 O O . ASP B 1 22 ? -2.84 28.391 9.164 1 98.12 22 ASP B O 1
ATOM 2221 N N . ALA B 1 23 ? -3.484 26.359 8.688 1 98.62 23 ALA B N 1
ATOM 2222 C CA . ALA B 1 23 ? -3.52 25.938 10.086 1 98.62 23 ALA B CA 1
ATOM 2223 C C . ALA B 1 23 ? -2.115 25.875 10.672 1 98.62 23 ALA B C 1
ATOM 2225 O O . ALA B 1 23 ? -1.917 26.188 11.852 1 98.62 23 ALA B O 1
ATOM 2226 N N . LEU B 1 24 ? -1.13 25.484 9.859 1 98.69 24 LEU B N 1
ATOM 2227 C CA . LEU B 1 24 ? 0.155 25.094 10.438 1 98.69 24 LEU B CA 1
ATOM 2228 C C . LEU B 1 24 ? 1.19 26.203 10.234 1 98.69 24 LEU B C 1
ATOM 2230 O O . LEU B 1 24 ? 2.225 26.219 10.898 1 98.69 24 LEU B O 1
ATOM 2234 N N . SER B 1 25 ? 0.975 27.156 9.359 1 98.31 25 SER B N 1
ATOM 2235 C CA . SER B 1 25 ? 1.926 28.203 9.023 1 98.31 25 SER B CA 1
ATOM 2236 C C . SER B 1 25 ? 2.27 29.047 10.242 1 98.31 25 SER B C 1
ATOM 2238 O O . SER B 1 25 ? 3.387 29.562 10.359 1 98.31 25 SER B O 1
ATOM 2240 N N . PRO B 1 26 ? 1.351 29.188 11.227 1 97.94 26 PRO B N 1
ATOM 2241 C CA . PRO B 1 26 ? 1.67 30.016 12.398 1 97.94 26 PRO B CA 1
ATOM 2242 C C . PRO B 1 26 ? 2.613 29.312 13.375 1 97.94 26 PRO B C 1
ATOM 2244 O O . PRO B 1 26 ? 3.213 29.969 14.234 1 97.94 26 PRO B O 1
ATOM 2247 N N . ILE B 1 27 ? 2.832 28.062 13.234 1 97.12 27 ILE B N 1
ATOM 2248 C CA . ILE B 1 27 ? 3.525 27.391 14.328 1 97.12 27 ILE B CA 1
ATOM 2249 C C . ILE B 1 27 ? 4.812 26.75 13.805 1 97.12 27 ILE B C 1
ATOM 2251 O O . ILE B 1 27 ? 5.605 26.219 14.586 1 97.12 27 ILE B O 1
ATOM 2255 N N . ALA B 1 28 ? 5.043 26.766 12.453 1 97.75 28 ALA B N 1
ATOM 2256 C CA . ALA B 1 28 ? 6.23 26.125 11.891 1 97.75 28 ALA B CA 1
ATOM 2257 C C . ALA B 1 28 ? 6.555 26.688 10.508 1 97.75 28 ALA B C 1
ATOM 2259 O O . ALA B 1 28 ? 5.699 27.297 9.859 1 97.75 28 ALA B O 1
ATOM 2260 N N . LYS B 1 29 ? 7.805 26.484 10.086 1 97.19 29 LYS B N 1
ATOM 2261 C CA . LYS B 1 29 ? 8.125 26.641 8.672 1 97.19 29 LYS B CA 1
ATOM 2262 C C . LYS B 1 29 ? 7.496 25.531 7.836 1 97.19 29 LYS B C 1
ATOM 2264 O O . LYS B 1 29 ? 7.574 24.359 8.195 1 97.19 29 LYS B O 1
ATOM 2269 N N . ILE B 1 30 ? 6.934 25.953 6.719 1 98.19 30 ILE B N 1
ATOM 2270 C CA . ILE B 1 30 ? 6.188 25 5.918 1 98.19 30 ILE B CA 1
ATOM 2271 C C . ILE B 1 30 ? 6.871 24.812 4.566 1 98.19 30 ILE B C 1
ATOM 2273 O O . ILE B 1 30 ? 7.246 25.781 3.912 1 98.19 30 ILE B O 1
ATOM 2277 N N . THR B 1 31 ? 7.117 23.625 4.184 1 98.12 31 THR B N 1
ATOM 2278 C CA . THR B 1 31 ? 7.41 23.234 2.809 1 98.12 31 THR B CA 1
ATOM 2279 C C . THR B 1 31 ? 6.293 22.359 2.25 1 98.12 31 THR B C 1
ATOM 2281 O O . THR B 1 31 ? 5.801 21.453 2.934 1 98.12 31 THR B O 1
ATOM 2284 N N . VAL B 1 32 ? 5.867 22.703 1.045 1 98.75 32 VAL B N 1
ATOM 2285 C CA . VAL B 1 32 ? 4.793 21.969 0.405 1 98.75 32 VAL B CA 1
ATOM 2286 C C . VAL B 1 32 ? 5.312 21.297 -0.865 1 98.75 32 VAL B C 1
ATOM 2288 O O . VAL B 1 32 ? 5.926 21.953 -1.712 1 98.75 32 VAL B O 1
ATOM 2291 N N . VAL B 1 33 ? 5.184 20.016 -0.949 1 98.5 33 VAL B N 1
ATOM 2292 C CA . VAL B 1 33 ? 5.402 19.266 -2.18 1 98.5 33 VAL B CA 1
ATOM 2293 C C . VAL B 1 33 ? 4.227 18.328 -2.422 1 98.5 33 VAL B C 1
ATOM 2295 O O . VAL B 1 33 ? 4.008 17.391 -1.65 1 98.5 33 VAL B O 1
ATOM 2298 N N . ALA B 1 34 ? 3.48 18.531 -3.451 1 98.75 34 ALA B N 1
ATOM 2299 C CA . ALA B 1 34 ? 2.283 17.734 -3.701 1 98.75 34 ALA B CA 1
ATOM 2300 C C . ALA B 1 34 ? 2.137 17.422 -5.188 1 98.75 34 ALA B C 1
ATOM 2302 O O . ALA B 1 34 ? 2.695 18.109 -6.035 1 98.75 34 ALA B O 1
ATOM 2303 N N . PRO B 1 35 ? 1.429 16.297 -5.457 1 98.19 35 PRO B N 1
ATOM 2304 C CA . PRO B 1 35 ? 1.106 16.062 -6.867 1 98.19 35 PRO B CA 1
ATOM 2305 C C . PRO B 1 35 ? 0.351 17.219 -7.508 1 98.19 35 PRO B C 1
ATOM 2307 O O . PRO B 1 35 ? -0.493 17.844 -6.859 1 98.19 35 PRO B O 1
ATOM 2310 N N . ALA B 1 36 ? 0.629 17.422 -8.773 1 97.25 36 ALA B N 1
ATOM 2311 C CA . ALA B 1 36 ? -0.061 18.5 -9.477 1 97.25 36 ALA B CA 1
ATOM 2312 C C . ALA B 1 36 ? -1.561 18.234 -9.562 1 97.25 36 ALA B C 1
ATOM 2314 O O . ALA B 1 36 ? -2.371 19.156 -9.461 1 97.25 36 ALA B O 1
ATOM 2315 N N . ASN B 1 37 ? -1.866 16.984 -9.727 1 95.5 37 ASN B N 1
ATOM 2316 C CA . ASN B 1 37 ? -3.26 16.578 -9.883 1 95.5 37 ASN B CA 1
ATOM 2317 C C . ASN B 1 37 ? -3.652 15.531 -8.852 1 95.5 37 ASN B C 1
ATOM 2319 O O . ASN B 1 37 ? -2.795 15.008 -8.133 1 95.5 37 ASN B O 1
ATOM 2323 N N . ASN B 1 38 ? -4.949 15.273 -8.797 1 94.81 38 ASN B N 1
ATOM 2324 C CA . ASN B 1 38 ? -5.484 14.281 -7.867 1 94.81 38 ASN B CA 1
ATOM 2325 C C . ASN B 1 38 ? -4.934 12.891 -8.148 1 94.81 38 ASN B C 1
ATOM 2327 O O . ASN B 1 38 ? -4.875 12.469 -9.305 1 94.81 38 ASN B O 1
ATOM 2331 N N . LYS B 1 39 ? -4.488 12.188 -7.109 1 95.06 39 LYS B N 1
ATOM 2332 C CA . LYS B 1 39 ? -3.963 10.828 -7.172 1 95.06 39 LYS B CA 1
ATOM 2333 C C . LYS B 1 39 ? -4.656 9.922 -6.16 1 95.06 39 LYS B C 1
ATOM 2335 O O . LYS B 1 39 ? -3.996 9.172 -5.434 1 95.06 39 LYS B O 1
ATOM 2340 N N . SER B 1 40 ? -5.93 10.039 -6.125 1 92.31 40 SER B N 1
ATOM 2341 C CA . SER B 1 40 ? -6.684 9.227 -5.172 1 92.31 40 SER B CA 1
ATOM 2342 C C . SER B 1 40 ? -6.477 7.742 -5.426 1 92.31 40 SER B C 1
ATOM 2344 O O . SER B 1 40 ? -6.352 7.312 -6.574 1 92.31 40 SER B O 1
ATOM 2346 N N . ALA B 1 41 ? -6.422 6.922 -4.348 1 93.56 41 ALA B N 1
ATOM 2347 C CA . ALA B 1 41 ? -6.332 5.465 -4.383 1 93.56 41 ALA B CA 1
ATOM 2348 C C . ALA B 1 41 ? -5.078 5.008 -5.121 1 93.56 41 ALA B C 1
ATOM 2350 O O . ALA B 1 41 ? -5.09 3.988 -5.812 1 93.56 41 ALA B O 1
ATOM 2351 N N . CYS B 1 42 ? -4 5.832 -4.965 1 94.56 42 CYS B N 1
ATOM 2352 C CA . CYS B 1 42 ? -2.779 5.512 -5.691 1 94.56 42 CYS B CA 1
ATOM 2353 C C . CYS B 1 42 ? -1.863 4.625 -4.855 1 94.56 42 CYS B C 1
ATOM 2355 O O . CYS B 1 42 ? -0.833 4.152 -5.344 1 94.56 42 CYS B O 1
ATOM 2357 N N . GLY B 1 43 ? -2.211 4.352 -3.635 1 96.38 43 GLY B N 1
ATOM 2358 C CA . GLY B 1 43 ? -1.401 3.494 -2.781 1 96.38 43 GLY B CA 1
ATOM 2359 C C . GLY B 1 43 ? 0.014 4.008 -2.592 1 96.38 43 GLY B C 1
ATOM 2360 O O . GLY B 1 43 ? 0.295 5.18 -2.852 1 96.38 43 GLY B O 1
ATOM 2361 N N . HIS B 1 44 ? 0.865 3.162 -1.979 1 97.44 44 HIS B N 1
ATOM 2362 C CA . HIS B 1 44 ? 2.275 3.461 -1.761 1 97.44 44 HIS B CA 1
ATOM 2363 C C . HIS B 1 44 ? 3.09 3.236 -3.031 1 97.44 44 HIS B C 1
ATOM 2365 O O . HIS B 1 44 ? 3.871 2.285 -3.111 1 97.44 44 HIS B O 1
ATOM 2371 N N . SER B 1 45 ? 2.963 4.176 -3.971 1 96.38 45 SER B N 1
ATOM 2372 C CA . SER B 1 45 ? 3.512 3.969 -5.309 1 96.38 45 SER B CA 1
ATOM 2373 C C . SER B 1 45 ? 4.684 4.91 -5.574 1 96.38 45 SER B C 1
ATOM 2375 O O . SER B 1 45 ? 4.672 6.062 -5.137 1 96.38 45 SER B O 1
ATOM 2377 N N . LEU B 1 46 ? 5.672 4.41 -6.227 1 94.38 46 LEU B N 1
ATOM 2378 C CA . LEU B 1 46 ? 6.824 5.164 -6.703 1 94.38 46 LEU B CA 1
ATOM 2379 C C . LEU B 1 46 ? 6.895 5.156 -8.227 1 94.38 46 LEU B C 1
ATOM 2381 O O . LEU B 1 46 ? 6.691 4.113 -8.852 1 94.38 46 LEU B O 1
ATOM 2385 N N . THR B 1 47 ? 7.129 6.285 -8.797 1 92.94 47 THR B N 1
ATOM 2386 C CA . THR B 1 47 ? 7.281 6.391 -10.242 1 92.94 47 THR B CA 1
ATOM 2387 C C . THR B 1 47 ? 8.703 6.035 -10.664 1 92.94 47 THR B C 1
ATOM 2389 O O . THR B 1 47 ? 9.625 6.84 -10.5 1 92.94 47 THR B O 1
ATOM 2392 N N . LEU B 1 48 ? 8.82 4.914 -11.312 1 88.06 48 LEU B N 1
ATOM 2393 C CA . LEU B 1 48 ? 10.148 4.418 -11.648 1 88.06 48 LEU B CA 1
ATOM 2394 C C . LEU B 1 48 ? 10.375 4.445 -13.164 1 88.06 48 LEU B C 1
ATOM 2396 O O . LEU B 1 48 ? 11.516 4.363 -13.625 1 88.06 48 LEU B O 1
ATOM 2400 N N . ASP B 1 49 ? 9.266 4.547 -13.906 1 86.06 49 ASP B N 1
ATOM 2401 C CA . ASP B 1 49 ? 9.352 4.289 -15.344 1 86.06 49 ASP B CA 1
ATOM 2402 C C . ASP B 1 49 ? 9.531 5.586 -16.125 1 86.06 49 ASP B C 1
ATOM 2404 O O . ASP B 1 49 ? 9.711 5.562 -17.344 1 86.06 49 ASP B O 1
ATOM 2408 N N . LYS B 1 50 ? 9.484 6.672 -15.469 1 88.5 50 LYS B N 1
ATOM 2409 C CA . LYS B 1 50 ? 9.672 7.969 -16.125 1 88.5 50 LYS B CA 1
ATOM 2410 C C . LYS B 1 50 ? 10.25 8.992 -15.148 1 88.5 50 LYS B C 1
ATOM 2412 O O . LYS B 1 50 ? 10.109 8.852 -13.938 1 88.5 50 LYS B O 1
ATOM 2417 N N . PRO B 1 51 ? 10.945 9.938 -15.664 1 91.5 51 PRO B N 1
ATOM 2418 C CA . PRO B 1 51 ? 11.453 11 -14.781 1 91.5 51 PRO B CA 1
ATOM 2419 C C . PRO B 1 51 ? 10.344 11.938 -14.297 1 91.5 51 PRO B C 1
ATOM 2421 O O . PRO B 1 51 ? 9.305 12.055 -14.945 1 91.5 51 PRO B O 1
ATOM 2424 N N . LEU B 1 52 ? 10.555 12.484 -13.164 1 93.12 52 LEU B N 1
ATOM 2425 C CA . LEU B 1 52 ? 9.609 13.422 -12.562 1 93.12 52 LEU B CA 1
ATOM 2426 C C . LEU B 1 52 ? 10.219 14.82 -12.477 1 93.12 52 LEU B C 1
ATOM 2428 O O . LEU B 1 52 ? 11.438 14.969 -12.422 1 93.12 52 LEU B O 1
ATOM 2432 N N . ARG B 1 53 ? 9.367 15.82 -12.547 1 92.19 53 ARG B N 1
ATOM 2433 C CA . ARG B 1 53 ? 9.812 17.203 -12.43 1 92.19 53 ARG B CA 1
ATOM 2434 C C . ARG B 1 53 ? 9.258 17.859 -11.172 1 92.19 53 ARG B C 1
ATOM 2436 O O . ARG B 1 53 ? 8.055 17.781 -10.906 1 92.19 53 ARG B O 1
ATOM 2443 N N . LEU B 1 54 ? 10.109 18.344 -10.438 1 91.62 54 LEU B N 1
ATOM 2444 C CA . LEU B 1 54 ? 9.758 19.203 -9.312 1 91.62 54 LEU B CA 1
ATOM 2445 C C . LEU B 1 54 ? 9.57 20.656 -9.758 1 91.62 54 LEU B C 1
ATOM 2447 O O . LEU B 1 54 ? 10.539 21.344 -10.07 1 91.62 54 LEU B O 1
ATOM 2451 N N . ILE B 1 55 ? 8.344 21.156 -9.719 1 94.62 55 ILE B N 1
ATOM 2452 C CA . ILE B 1 55 ? 8.031 22.484 -10.219 1 94.62 55 ILE B CA 1
ATOM 2453 C C . ILE B 1 55 ? 7.883 23.469 -9.055 1 94.62 55 ILE B C 1
ATOM 2455 O O . ILE B 1 55 ? 6.969 23.328 -8.234 1 94.62 55 ILE B O 1
ATOM 2459 N N . SER B 1 56 ? 8.672 24.438 -9.016 1 95.19 56 SER B N 1
ATOM 2460 C CA . SER B 1 56 ? 8.586 25.453 -7.973 1 95.19 56 SER B CA 1
ATOM 2461 C C . SER B 1 56 ? 7.5 26.484 -8.281 1 95.19 56 SER B C 1
ATOM 2463 O O . SER B 1 56 ? 7.523 27.125 -9.344 1 95.19 56 SER B O 1
ATOM 2465 N N . ILE B 1 57 ? 6.574 26.594 -7.426 1 96.38 57 ILE B N 1
ATOM 2466 C CA . ILE B 1 57 ? 5.523 27.594 -7.562 1 96.38 57 ILE B CA 1
ATOM 2467 C C . ILE B 1 57 ? 5.934 28.875 -6.848 1 96.38 57 ILE B C 1
ATOM 2469 O O . ILE B 1 57 ? 5.762 29.969 -7.379 1 96.38 57 ILE B O 1
ATOM 2473 N N . LYS B 1 58 ? 6.422 28.812 -5.695 1 95.88 58 LYS B N 1
ATOM 2474 C CA . LYS B 1 58 ? 7.047 29.844 -4.855 1 95.88 58 LYS B CA 1
ATOM 2475 C C . LYS B 1 58 ? 7.996 29.203 -3.842 1 95.88 58 LYS B C 1
ATOM 2477 O O . LYS B 1 58 ? 8.172 27.984 -3.824 1 95.88 58 LYS B O 1
ATOM 2482 N N . ASP B 1 59 ? 8.586 30.016 -3.07 1 94.69 59 ASP B N 1
ATOM 2483 C CA . ASP B 1 59 ? 9.562 29.5 -2.117 1 94.69 59 ASP B CA 1
ATOM 2484 C C . ASP B 1 59 ? 8.93 28.453 -1.2 1 94.69 59 ASP B C 1
ATOM 2486 O O . ASP B 1 59 ? 7.891 28.703 -0.586 1 94.69 59 ASP B O 1
ATOM 2490 N N . ASP B 1 60 ? 9.484 27.266 -1.221 1 95.69 60 ASP B N 1
ATOM 2491 C CA . ASP B 1 60 ? 9.133 26.156 -0.334 1 95.69 60 ASP B CA 1
ATOM 2492 C C . ASP B 1 60 ? 7.836 25.484 -0.784 1 95.69 60 ASP B C 1
ATOM 2494 O O . ASP B 1 60 ? 7.297 24.641 -0.079 1 95.69 60 ASP B O 1
ATOM 2498 N N . PHE B 1 61 ? 7.363 25.938 -1.948 1 97.94 61 PHE B N 1
ATOM 2499 C CA . PHE B 1 61 ? 6.129 25.375 -2.482 1 97.94 61 PHE B CA 1
ATOM 2500 C C . PHE B 1 61 ? 6.359 24.781 -3.867 1 97.94 61 PHE B C 1
ATOM 2502 O O . PHE B 1 61 ? 6.68 25.5 -4.812 1 97.94 61 PHE B O 1
ATOM 2509 N N . TYR B 1 62 ? 6.094 23.453 -3.943 1 97.31 62 TYR B N 1
ATOM 2510 C CA . TYR B 1 62 ? 6.41 22.734 -5.168 1 97.31 62 TYR B CA 1
ATOM 2511 C C . TYR B 1 62 ? 5.27 21.797 -5.57 1 97.31 62 TYR B C 1
ATOM 2513 O O . TYR B 1 62 ? 4.547 21.281 -4.711 1 97.31 62 TYR B O 1
ATOM 2521 N N . LYS B 1 63 ? 5.086 21.609 -6.812 1 96.94 63 LYS B N 1
ATOM 2522 C CA . LYS B 1 63 ? 4.227 20.531 -7.297 1 96.94 63 LYS B CA 1
ATOM 2523 C C . LYS B 1 63 ? 5.008 19.562 -8.18 1 96.94 63 LYS B C 1
ATOM 2525 O O . LYS B 1 63 ? 6.043 19.922 -8.742 1 96.94 63 LYS B O 1
ATOM 2530 N N . ILE B 1 64 ? 4.66 18.312 -8.172 1 95.62 64 ILE B N 1
ATOM 2531 C CA . ILE B 1 64 ? 5.223 17.297 -9.047 1 95.62 64 ILE B CA 1
ATOM 2532 C C . ILE B 1 64 ? 4.176 16.859 -10.07 1 95.62 64 ILE B C 1
ATOM 2534 O O . ILE B 1 64 ? 3.084 16.422 -9.695 1 95.62 64 ILE B O 1
ATOM 2538 N N . ASP B 1 65 ? 4.59 17.016 -11.281 1 91.62 65 ASP B N 1
ATOM 2539 C CA . ASP B 1 65 ? 3.682 16.594 -12.344 1 91.62 65 ASP B CA 1
ATOM 2540 C C . ASP B 1 65 ? 3.711 15.078 -12.516 1 91.62 65 ASP B C 1
ATOM 2542 O O . ASP B 1 65 ? 4.781 14.484 -12.641 1 91.62 65 ASP B O 1
ATOM 2546 N N . ASP B 1 66 ? 2.592 14.43 -12.406 1 88.44 66 ASP B N 1
ATOM 2547 C CA . ASP B 1 66 ? 2.369 13 -12.633 1 88.44 66 ASP B CA 1
ATOM 2548 C C . ASP B 1 66 ? 3.072 12.164 -11.57 1 88.44 66 ASP B C 1
ATOM 2550 O O . ASP B 1 66 ? 3.523 11.047 -11.852 1 88.44 66 ASP B O 1
ATOM 2554 N N . GLY B 1 67 ? 3.336 12.734 -10.453 1 94.69 67 GLY B N 1
ATOM 2555 C CA . GLY B 1 67 ? 3.91 11.984 -9.344 1 94.69 67 GLY B CA 1
ATOM 2556 C C . GLY B 1 67 ? 2.904 11.664 -8.258 1 94.69 67 GLY B C 1
ATOM 2557 O O . GLY B 1 67 ? 1.854 12.305 -8.164 1 94.69 67 GLY B O 1
ATOM 2558 N N . SER B 1 68 ? 3.188 10.68 -7.547 1 96.88 68 SER B N 1
ATOM 2559 C CA . SER B 1 68 ? 2.371 10.273 -6.41 1 96.88 68 SER B CA 1
ATOM 2560 C C . SER B 1 68 ? 2.785 11.016 -5.141 1 96.88 68 SER B C 1
ATOM 2562 O O . SER B 1 68 ? 3.838 11.656 -5.105 1 96.88 68 SER B O 1
ATOM 2564 N N . PRO B 1 69 ? 1.927 10.992 -4.125 1 98.12 69 PRO B N 1
ATOM 2565 C CA . PRO B 1 69 ? 2.357 11.562 -2.848 1 98.12 69 PRO B CA 1
ATOM 2566 C C . PRO B 1 69 ? 3.641 10.93 -2.318 1 98.12 69 PRO B C 1
ATOM 2568 O O . PRO B 1 69 ? 4.461 11.609 -1.696 1 98.12 69 PRO B O 1
ATOM 2571 N N . THR B 1 70 ? 3.826 9.633 -2.561 1 97.69 70 THR B N 1
ATOM 2572 C CA . THR B 1 70 ? 5.059 8.938 -2.199 1 97.69 70 THR B CA 1
ATOM 2573 C C . THR B 1 70 ? 6.254 9.547 -2.928 1 97.69 70 THR B C 1
ATOM 2575 O O . THR B 1 70 ? 7.297 9.797 -2.318 1 97.69 70 THR B O 1
ATOM 2578 N N . ASP B 1 71 ? 6.094 9.852 -4.215 1 96.88 71 ASP B N 1
ATOM 2579 C CA . ASP B 1 71 ? 7.129 10.523 -4.996 1 96.88 71 ASP B CA 1
ATOM 2580 C C . ASP B 1 71 ? 7.477 11.883 -4.387 1 96.88 71 ASP B C 1
ATOM 2582 O O . ASP B 1 71 ? 8.648 12.266 -4.34 1 96.88 71 ASP B O 1
ATOM 2586 N N . CYS B 1 72 ? 6.477 12.578 -3.98 1 97.69 72 CYS B N 1
ATOM 2587 C CA . CYS B 1 72 ? 6.668 13.906 -3.41 1 97.69 72 CYS B CA 1
ATOM 2588 C C . CYS B 1 72 ? 7.566 13.844 -2.18 1 97.69 72 CYS B C 1
ATOM 2590 O O . CYS B 1 72 ? 8.508 14.625 -2.053 1 97.69 72 CYS B O 1
ATOM 2592 N N . ILE B 1 73 ? 7.281 12.883 -1.305 1 97.06 73 ILE B N 1
ATOM 2593 C CA . ILE B 1 73 ? 8.086 12.734 -0.099 1 97.06 73 ILE B CA 1
ATOM 2594 C C . ILE B 1 73 ? 9.508 12.312 -0.476 1 97.06 73 ILE B C 1
ATOM 2596 O O . ILE B 1 73 ? 10.484 12.922 -0.037 1 97.06 73 ILE B O 1
ATOM 2600 N N . PHE B 1 74 ? 9.617 11.328 -1.313 1 94.38 74 PHE B N 1
ATOM 2601 C CA . PHE B 1 74 ? 10.914 10.766 -1.682 1 94.38 74 PHE B CA 1
ATOM 2602 C C . PHE B 1 74 ? 11.812 11.828 -2.307 1 94.38 74 PHE B C 1
ATOM 2604 O O . PHE B 1 74 ? 12.945 12.016 -1.876 1 94.38 74 PHE B O 1
ATOM 2611 N N . LEU B 1 75 ? 11.273 12.555 -3.275 1 93 75 LEU B N 1
ATOM 2612 C CA . LEU B 1 75 ? 12.055 13.547 -4.004 1 93 75 LEU B CA 1
ATOM 2613 C C . LEU B 1 75 ? 12.398 14.734 -3.111 1 93 75 LEU B C 1
ATOM 2615 O O . LEU B 1 75 ? 13.469 15.328 -3.24 1 93 75 LEU B O 1
ATOM 2619 N N . SER B 1 76 ? 11.461 15.094 -2.252 1 94 76 SER B N 1
ATOM 2620 C CA . SER B 1 76 ? 11.727 16.203 -1.337 1 94 76 SER B CA 1
ATOM 2621 C C . SER B 1 76 ? 12.93 15.906 -0.449 1 94 76 SER B C 1
ATOM 2623 O O . SER B 1 76 ? 13.812 16.75 -0.283 1 94 76 SER B O 1
ATOM 2625 N N . LEU B 1 77 ? 12.945 14.75 0.103 1 91.88 77 LEU B N 1
ATOM 2626 C CA . LEU B 1 77 ? 13.992 14.383 1.052 1 91.88 77 LEU B CA 1
ATOM 2627 C C . LEU B 1 77 ? 15.352 14.297 0.358 1 91.88 77 LEU B C 1
ATOM 2629 O O . LEU B 1 77 ? 16.375 14.594 0.962 1 91.88 77 LEU B O 1
ATOM 2633 N N . GLY B 1 78 ? 15.352 13.984 -0.888 1 86.75 78 GLY B N 1
ATOM 2634 C CA . GLY B 1 78 ? 16.609 13.836 -1.616 1 86.75 78 GLY B CA 1
ATOM 2635 C C . GLY B 1 78 ? 17.078 15.133 -2.25 1 86.75 78 GLY B C 1
ATOM 2636 O O . GLY B 1 78 ? 18.25 15.258 -2.596 1 86.75 78 GLY B O 1
ATOM 2637 N N . ASN B 1 79 ? 16.156 16.109 -2.34 1 87.94 79 ASN B N 1
ATOM 2638 C CA . ASN B 1 79 ? 16.531 17.234 -3.201 1 87.94 79 ASN B CA 1
ATOM 2639 C C . ASN B 1 79 ? 16.266 18.578 -2.531 1 87.94 79 ASN B C 1
ATOM 2641 O O . ASN B 1 79 ? 16.859 19.578 -2.893 1 87.94 79 ASN B O 1
ATOM 2645 N N . LEU B 1 80 ? 15.305 18.641 -1.704 1 88.88 80 LEU B N 1
ATOM 2646 C CA . LEU B 1 80 ? 14.938 19.922 -1.116 1 88.88 80 LEU B CA 1
ATOM 2647 C C . LEU B 1 80 ? 15.57 20.094 0.261 1 88.88 80 LEU B C 1
ATOM 2649 O O . LEU B 1 80 ? 15.758 21.219 0.732 1 88.88 80 LEU B O 1
ATOM 2653 N N . PHE B 1 81 ? 15.773 19.016 0.847 1 86.62 81 PHE B N 1
ATOM 2654 C CA . PHE B 1 81 ? 16.375 19.047 2.176 1 86.62 81 PHE B CA 1
ATOM 2655 C C . PHE B 1 81 ? 17.844 18.641 2.121 1 86.62 81 PHE B C 1
ATOM 2657 O O . PHE B 1 81 ? 18.188 17.641 1.481 1 86.62 81 PHE B O 1
ATOM 2664 N N . LYS B 1 82 ? 18.766 19.625 2.223 1 69.31 82 LYS B N 1
ATOM 2665 C CA . LYS B 1 82 ? 20.203 19.422 2.146 1 69.31 82 LYS B CA 1
ATOM 2666 C C . LYS B 1 82 ? 20.625 18.188 2.926 1 69.31 82 LYS B C 1
ATOM 2668 O O . LYS B 1 82 ? 19.891 17.703 3.783 1 69.31 82 LYS B O 1
ATOM 2673 N N . GLU B 1 83 ? 21.797 17.844 2.578 1 65 83 GLU B N 1
ATOM 2674 C CA . GLU B 1 83 ? 22.391 16.688 3.227 1 65 83 GLU B CA 1
ATOM 2675 C C . GLU B 1 83 ? 22.406 16.844 4.746 1 65 83 GLU B C 1
ATOM 2677 O O . GLU B 1 83 ? 22.953 17.828 5.266 1 65 83 GLU B O 1
ATOM 2682 N N . GLY B 1 84 ? 21.625 16.078 5.445 1 67 84 GLY B N 1
ATOM 2683 C CA . GLY B 1 84 ? 21.609 16.031 6.898 1 67 84 GLY B CA 1
ATOM 2684 C C . GLY B 1 84 ? 20.406 16.719 7.508 1 67 84 GLY B C 1
ATOM 2685 O O . GLY B 1 84 ? 20.141 16.594 8.711 1 67 84 GLY B O 1
ATOM 2686 N N . PHE B 1 85 ? 19.734 17.531 6.59 1 85.44 85 PHE B N 1
ATOM 2687 C CA . PHE B 1 85 ? 18.562 18.188 7.168 1 85.44 85 PHE B CA 1
ATOM 2688 C C . PHE B 1 85 ? 17.281 17.469 6.766 1 85.44 85 PHE B C 1
ATOM 2690 O O . PHE B 1 85 ? 17.156 17 5.629 1 85.44 85 PHE B O 1
ATOM 2697 N N . LYS B 1 86 ? 16.438 17.125 7.715 1 92.31 86 LYS B N 1
ATOM 2698 C CA . LYS B 1 86 ? 15.117 16.531 7.527 1 92.31 86 LYS B CA 1
ATOM 2699 C C . LYS B 1 86 ? 14.031 17.375 8.188 1 92.31 86 LYS B C 1
ATOM 2701 O O . LYS B 1 86 ? 14.312 18.109 9.148 1 92.31 86 LYS B O 1
ATOM 2706 N N . PRO B 1 87 ? 12.867 17.375 7.543 1 96.62 87 PRO B N 1
ATOM 2707 C CA . PRO B 1 87 ? 11.789 18.016 8.297 1 96.62 87 PRO B CA 1
ATOM 2708 C C . PRO B 1 87 ? 11.523 17.344 9.641 1 96.62 87 PRO B C 1
ATOM 2710 O O . PRO B 1 87 ? 11.859 16.172 9.828 1 96.62 87 PRO B O 1
ATOM 2713 N N . ASP B 1 88 ? 10.992 18.125 10.547 1 97.12 88 ASP B N 1
ATOM 2714 C CA . ASP B 1 88 ? 10.703 17.609 11.883 1 97.12 88 ASP B CA 1
ATOM 2715 C C . ASP B 1 88 ? 9.445 16.75 11.883 1 97.12 88 ASP B C 1
ATOM 2717 O O . ASP B 1 88 ? 9.242 15.93 12.781 1 97.12 88 ASP B O 1
ATOM 2721 N N . LEU B 1 89 ? 8.625 16.984 10.875 1 98.44 89 LEU B N 1
ATOM 2722 C CA . LEU B 1 89 ? 7.328 16.328 10.781 1 98.44 89 LEU B CA 1
ATOM 2723 C C . LEU B 1 89 ? 6.805 16.344 9.344 1 98.44 89 LEU B C 1
ATOM 2725 O O . LEU B 1 89 ? 6.953 17.359 8.648 1 98.44 89 LEU B O 1
ATOM 2729 N N . VAL B 1 90 ? 6.316 15.258 8.891 1 98.75 90 VAL B N 1
ATOM 2730 C CA . VAL B 1 90 ? 5.586 15.203 7.629 1 98.75 90 VAL B CA 1
ATOM 2731 C C . VAL B 1 90 ? 4.09 15.047 7.902 1 98.75 90 VAL B C 1
ATOM 2733 O O . VAL B 1 90 ? 3.686 14.234 8.734 1 98.75 90 VAL B O 1
ATOM 2736 N N . ILE B 1 91 ? 3.299 15.867 7.293 1 98.94 91 ILE B N 1
ATOM 2737 C CA . ILE B 1 91 ? 1.849 15.734 7.387 1 98.94 91 ILE B CA 1
ATOM 2738 C C . ILE B 1 91 ? 1.244 15.648 5.988 1 98.94 91 ILE B C 1
ATOM 2740 O O . ILE B 1 91 ? 1.526 16.5 5.133 1 98.94 91 ILE B O 1
ATOM 2744 N N . SER B 1 92 ? 0.505 14.625 5.77 1 98.88 92 SER B N 1
ATOM 2745 C CA . SER B 1 92 ? -0.214 14.422 4.516 1 98.88 92 SER B CA 1
ATOM 2746 C C . SER B 1 92 ? -1.711 14.656 4.695 1 98.88 92 SER B C 1
ATOM 2748 O O . SER B 1 92 ? -2.354 13.992 5.516 1 98.88 92 SER B O 1
ATOM 2750 N N . GLY B 1 93 ? -2.357 15.492 3.963 1 98.19 93 GLY B N 1
ATOM 2751 C CA . GLY B 1 93 ? -3.766 15.852 4.059 1 98.19 93 GLY B CA 1
ATOM 2752 C C . GLY B 1 93 ? -4.008 17.344 3.975 1 98.19 93 GLY B C 1
ATOM 2753 O O . GLY B 1 93 ? -3.166 18.094 3.467 1 98.19 93 GLY B O 1
ATOM 2754 N N . ILE B 1 94 ? -5.102 17.844 4.328 1 98.19 94 ILE B N 1
ATOM 2755 C CA . ILE B 1 94 ? -6.305 17.141 4.758 1 98.19 94 ILE B CA 1
ATOM 2756 C C . ILE B 1 94 ? -6.969 16.469 3.553 1 98.19 94 ILE B C 1
ATOM 2758 O O . ILE B 1 94 ? -7.445 17.156 2.641 1 98.19 94 ILE B O 1
ATOM 2762 N N . ASN B 1 95 ? -6.984 15.195 3.551 1 97.5 95 ASN B N 1
ATOM 2763 C CA . ASN B 1 95 ? -7.598 14.43 2.475 1 97.5 95 ASN B CA 1
ATOM 2764 C C . ASN B 1 95 ? -9.117 14.555 2.482 1 97.5 95 ASN B C 1
ATOM 2766 O O . ASN B 1 95 ? -9.742 14.508 3.543 1 97.5 95 ASN B O 1
ATOM 2770 N N . ILE B 1 96 ? -9.625 14.75 1.287 1 95.25 96 ILE B N 1
ATOM 2771 C CA . ILE B 1 96 ? -11.078 14.758 1.155 1 95.25 96 ILE B CA 1
ATOM 2772 C C . ILE B 1 96 ? -11.594 13.328 1.041 1 95.25 96 ILE B C 1
ATOM 2774 O O . ILE B 1 96 ? -11.484 12.703 -0.016 1 95.25 96 ILE B O 1
ATOM 2778 N N . GLY B 1 97 ? -12.219 12.828 2.096 1 94.19 97 GLY B N 1
ATOM 2779 C CA . GLY B 1 97 ? -12.656 11.445 2.201 1 94.19 97 GLY B CA 1
ATOM 2780 C C . GLY B 1 97 ? -11.906 10.664 3.266 1 94.19 97 GLY B C 1
ATOM 2781 O O . GLY B 1 97 ? -10.711 10.867 3.465 1 94.19 97 GLY B O 1
ATOM 2782 N N . ALA B 1 98 ? -12.562 9.758 3.838 1 94.75 98 ALA B N 1
ATOM 2783 C CA . ALA B 1 98 ? -12.031 8.984 4.965 1 94.75 98 ALA B CA 1
ATOM 2784 C C . ALA B 1 98 ? -10.938 8.031 4.508 1 94.75 98 ALA B C 1
ATOM 2786 O O . ALA B 1 98 ? -10.922 7.594 3.357 1 94.75 98 ALA B O 1
ATOM 2787 N N . ASN B 1 99 ? -9.984 7.785 5.277 1 96 99 ASN B N 1
ATOM 2788 C CA . ASN B 1 99 ? -9.023 6.688 5.176 1 96 99 ASN B CA 1
ATOM 2789 C C . ASN B 1 99 ? -9.055 5.797 6.414 1 96 99 ASN B C 1
ATOM 2791 O O . ASN B 1 99 ? -8.203 5.918 7.293 1 96 99 ASN B O 1
ATOM 2795 N N . MET B 1 100 ? -10.055 4.953 6.43 1 96.69 100 MET B N 1
ATOM 2796 C CA . MET B 1 100 ? -10.312 4.129 7.605 1 96.69 100 MET B CA 1
ATOM 2797 C C . MET B 1 100 ? -10.281 2.646 7.242 1 96.69 100 MET B C 1
ATOM 2799 O O . MET B 1 100 ? -10.508 2.279 6.09 1 96.69 100 MET B O 1
ATOM 2803 N N . GLY B 1 101 ? -9.992 1.841 8.242 1 95.81 101 GLY B N 1
ATOM 2804 C CA . GLY B 1 101 ? -9.891 0.412 7.992 1 95.81 101 GLY B CA 1
ATOM 2805 C C . GLY B 1 101 ? -8.859 0.064 6.938 1 95.81 101 GLY B C 1
ATOM 2806 O O . GLY B 1 101 ? -7.734 0.569 6.973 1 95.81 101 GLY B O 1
ATOM 2807 N N . GLU B 1 102 ? -9.203 -0.806 6.031 1 95.44 102 GLU B N 1
ATOM 2808 C CA . GLU B 1 102 ? -8.266 -1.275 5.016 1 95.44 102 GLU B CA 1
ATOM 2809 C C . GLU B 1 102 ? -8.047 -0.218 3.939 1 95.44 102 GLU B C 1
ATOM 2811 O O . GLU B 1 102 ? -7.129 -0.339 3.123 1 95.44 102 GLU B O 1
ATOM 2816 N N . ASP B 1 103 ? -8.852 0.896 3.988 1 94.88 103 ASP B N 1
ATOM 2817 C CA . ASP B 1 103 ? -8.617 1.98 3.041 1 94.88 103 ASP B CA 1
ATOM 2818 C C . ASP B 1 103 ? -7.207 2.543 3.188 1 94.88 103 ASP B C 1
ATOM 2820 O O . ASP B 1 103 ? -6.668 3.141 2.252 1 94.88 103 ASP B O 1
ATOM 2824 N N . ILE B 1 104 ? -6.602 2.316 4.305 1 97.69 104 ILE B N 1
ATOM 2825 C CA . ILE B 1 104 ? -5.246 2.783 4.586 1 97.69 104 ILE B CA 1
ATOM 2826 C C . ILE B 1 104 ? -4.281 2.215 3.551 1 97.69 104 ILE B C 1
ATOM 2828 O O . ILE B 1 104 ? -3.346 2.898 3.123 1 97.69 104 ILE B O 1
ATOM 2832 N N . THR B 1 105 ? -4.535 1.021 3.031 1 97.19 105 THR B N 1
ATOM 2833 C CA . THR B 1 105 ? -3.627 0.367 2.096 1 97.19 105 THR B CA 1
ATOM 2834 C C . THR B 1 105 ? -3.754 0.977 0.703 1 97.19 105 THR B C 1
ATOM 2836 O O . THR B 1 105 ? -2.83 0.879 -0.109 1 97.19 105 THR B O 1
ATOM 2839 N N . TYR B 1 106 ? -4.871 1.662 0.387 1 95.88 106 TYR B N 1
ATOM 2840 C CA . TYR B 1 106 ? -5.133 2.279 -0.909 1 95.88 106 TYR B CA 1
ATOM 2841 C C . TYR B 1 106 ? -4.711 3.744 -0.911 1 95.88 106 TYR B C 1
ATOM 2843 O O . TYR B 1 106 ? -4.539 4.344 -1.974 1 95.88 106 TYR B O 1
ATOM 2851 N N . SER B 1 107 ? -4.613 4.293 0.243 1 97.19 107 SER B N 1
ATOM 2852 C CA . SER B 1 107 ? -4.637 5.738 0.432 1 97.19 107 SER B CA 1
ATOM 2853 C C . SER B 1 107 ? -3.301 6.367 0.051 1 97.19 107 SER B C 1
ATOM 2855 O O . SER B 1 107 ? -2.275 6.09 0.677 1 97.19 107 SER B O 1
ATOM 2857 N N . GLY B 1 108 ? -3.395 7.266 -0.903 1 97.94 108 GLY B N 1
ATOM 2858 C CA . GLY B 1 108 ? -2.215 8.07 -1.183 1 97.94 108 GLY B CA 1
ATOM 2859 C C . GLY B 1 108 ? -1.794 8.938 -0.012 1 97.94 108 GLY B C 1
ATOM 2860 O O . GLY B 1 108 ? -0.601 9.148 0.216 1 97.94 108 GLY B O 1
ATOM 2861 N N . THR B 1 109 ? -2.775 9.445 0.75 1 98.44 109 THR B N 1
ATOM 2862 C CA . THR B 1 109 ? -2.527 10.242 1.949 1 98.44 109 THR B CA 1
ATOM 2863 C C . THR B 1 109 ? -1.741 9.438 2.979 1 98.44 109 THR B C 1
ATOM 2865 O O . THR B 1 109 ? -0.701 9.883 3.463 1 98.44 109 THR B O 1
ATOM 2868 N N . ALA B 1 110 ? -2.174 8.266 3.26 1 98.69 110 ALA B N 1
ATOM 2869 C CA . ALA B 1 110 ? -1.489 7.391 4.207 1 98.69 110 ALA B CA 1
ATOM 2870 C C . ALA B 1 110 ? -0.122 6.969 3.678 1 98.69 110 ALA B C 1
ATOM 2872 O O . ALA B 1 110 ? 0.838 6.852 4.441 1 98.69 110 ALA B O 1
ATOM 2873 N N . SER B 1 111 ? -0.065 6.777 2.393 1 98.62 111 SER B N 1
ATOM 2874 C CA . SER B 1 111 ? 1.171 6.301 1.779 1 98.62 111 SER B CA 1
ATOM 2875 C C . SER B 1 111 ? 2.279 7.344 1.892 1 98.62 111 SER B C 1
ATOM 2877 O O . SER B 1 111 ? 3.453 6.996 2.029 1 98.62 111 SER B O 1
ATOM 2879 N N . ALA B 1 112 ? 1.909 8.609 1.783 1 98.69 112 ALA B N 1
ATOM 2880 C CA . ALA B 1 112 ? 2.906 9.656 2 1 98.69 112 ALA B CA 1
ATOM 2881 C C . ALA B 1 112 ? 3.496 9.57 3.404 1 98.69 112 ALA B C 1
ATOM 2883 O O . ALA B 1 112 ? 4.707 9.711 3.586 1 98.69 112 ALA B O 1
ATOM 2884 N N . ALA B 1 113 ? 2.646 9.344 4.355 1 98.81 113 ALA B N 1
ATOM 2885 C CA . ALA B 1 113 ? 3.109 9.156 5.73 1 98.81 113 ALA B CA 1
ATOM 2886 C C . ALA B 1 113 ? 3.977 7.91 5.855 1 98.81 113 ALA B C 1
ATOM 2888 O O . ALA B 1 113 ? 4.992 7.922 6.551 1 98.81 113 ALA B O 1
ATOM 2889 N N . MET B 1 114 ? 3.604 6.824 5.152 1 98.62 114 MET B N 1
ATOM 2890 C CA . MET B 1 114 ? 4.418 5.609 5.137 1 98.62 114 MET B CA 1
ATOM 2891 C C . MET B 1 114 ? 5.832 5.914 4.656 1 98.62 114 MET B C 1
ATOM 2893 O O . MET B 1 114 ? 6.809 5.473 5.27 1 98.62 114 MET B O 1
ATOM 2897 N N . GLU B 1 115 ? 5.859 6.676 3.57 1 97.75 115 GLU B N 1
ATOM 2898 C CA . GLU B 1 115 ? 7.168 6.988 3.002 1 97.75 115 GLU B CA 1
ATOM 2899 C C . GLU B 1 115 ? 8.016 7.809 3.975 1 97.75 115 GLU B C 1
ATOM 2901 O O . GLU B 1 115 ? 9.211 7.559 4.129 1 97.75 115 GLU B O 1
ATOM 2906 N N . ALA B 1 116 ? 7.414 8.703 4.648 1 98.06 116 ALA B N 1
ATOM 2907 C CA . ALA B 1 116 ? 8.117 9.547 5.609 1 98.06 116 ALA B CA 1
ATOM 2908 C C . ALA B 1 116 ? 8.758 8.719 6.715 1 98.06 116 ALA B C 1
ATOM 2910 O O . ALA B 1 116 ? 9.938 8.883 7.023 1 98.06 116 ALA B O 1
ATOM 2911 N N . VAL B 1 117 ? 8.008 7.781 7.246 1 97.88 117 VAL B N 1
ATOM 2912 C CA . VAL B 1 117 ? 8.5 7.051 8.406 1 97.88 117 VAL B CA 1
ATOM 2913 C C . VAL B 1 117 ? 9.547 6.031 7.977 1 97.88 117 VAL B C 1
ATOM 2915 O O . VAL B 1 117 ? 10.438 5.672 8.758 1 97.88 117 VAL B O 1
ATOM 2918 N N . ILE B 1 118 ? 9.453 5.605 6.746 1 96.19 118 ILE B N 1
ATOM 2919 C CA . ILE B 1 118 ? 10.516 4.777 6.191 1 96.19 118 ILE B CA 1
ATOM 2920 C C . ILE B 1 118 ? 11.844 5.535 6.238 1 96.19 118 ILE B C 1
ATOM 2922 O O . ILE B 1 118 ? 12.898 4.941 6.473 1 96.19 118 ILE B O 1
ATOM 2926 N N . HIS B 1 119 ? 11.781 6.824 6.09 1 94 119 HIS B N 1
ATOM 2927 C CA . HIS B 1 119 ? 12.969 7.66 6.105 1 94 119 HIS B CA 1
ATOM 2928 C C . HIS B 1 119 ? 13.188 8.289 7.48 1 94 119 HIS B C 1
ATOM 2930 O O . HIS B 1 119 ? 13.875 9.305 7.602 1 94 119 HIS B O 1
ATOM 2936 N N . LYS B 1 120 ? 12.5 7.773 8.492 1 94.94 120 LYS B N 1
ATOM 2937 C CA . LYS B 1 120 ? 12.727 8.078 9.898 1 94.94 120 LYS B CA 1
ATOM 2938 C C . LYS B 1 120 ? 12.25 9.492 10.242 1 94.94 120 LYS B C 1
ATOM 2940 O O . LYS B 1 120 ? 12.875 10.188 11.039 1 94.94 120 LYS B O 1
ATOM 2945 N N . ILE B 1 121 ? 11.25 9.93 9.586 1 96.75 121 ILE B N 1
ATOM 2946 C CA . ILE B 1 121 ? 10.625 11.211 9.906 1 96.75 121 ILE B CA 1
ATOM 2947 C C . ILE B 1 121 ? 9.234 10.969 10.492 1 96.75 121 ILE B C 1
ATOM 2949 O O . ILE B 1 121 ? 8.422 10.25 9.906 1 96.75 121 ILE B O 1
ATOM 2953 N N . PRO B 1 122 ? 8.945 11.531 11.695 1 98.12 122 PRO B N 1
ATOM 2954 C CA . PRO B 1 122 ? 7.578 11.445 12.227 1 98.12 122 PRO B CA 1
ATOM 2955 C C . PRO B 1 122 ? 6.527 11.906 11.227 1 98.12 122 PRO B C 1
ATOM 2957 O O . PRO B 1 122 ? 6.754 12.867 10.484 1 98.12 122 PRO B O 1
ATOM 2960 N N . ALA B 1 123 ? 5.324 11.219 11.25 1 98.81 123 ALA B N 1
ATOM 2961 C CA . ALA B 1 123 ? 4.371 11.578 10.195 1 98.81 123 ALA B CA 1
ATOM 2962 C C . ALA B 1 123 ? 2.936 11.406 10.68 1 98.81 123 ALA B C 1
ATOM 2964 O O . ALA B 1 123 ? 2.658 10.578 11.547 1 98.81 123 ALA B O 1
ATOM 2965 N N . ILE B 1 124 ? 2.061 12.203 10.133 1 98.94 124 ILE B N 1
ATOM 2966 C CA . ILE B 1 124 ? 0.618 12.141 10.352 1 98.94 124 ILE B CA 1
ATOM 2967 C C . ILE B 1 124 ? -0.102 12.141 9 1 98.94 124 ILE B C 1
ATOM 2969 O O . ILE B 1 124 ? 0.239 12.914 8.102 1 98.94 124 ILE B O 1
ATOM 2973 N N . ALA B 1 125 ? -0.975 11.219 8.797 1 98.94 125 ALA B N 1
ATOM 2974 C CA . ALA B 1 125 ? -1.982 11.305 7.746 1 98.94 125 ALA B CA 1
ATOM 2975 C C . ALA B 1 125 ? -3.322 11.781 8.305 1 98.94 125 ALA B C 1
ATOM 2977 O O . ALA B 1 125 ? -3.82 11.227 9.289 1 98.94 125 ALA B O 1
ATOM 2978 N N . ILE B 1 126 ? -3.916 12.789 7.707 1 98.94 126 ILE B N 1
ATOM 2979 C CA . ILE B 1 126 ? -5.16 13.336 8.234 1 98.94 126 ILE B CA 1
ATOM 2980 C C . ILE B 1 126 ? -6.199 13.43 7.117 1 98.94 126 ILE B C 1
ATOM 2982 O O . ILE B 1 126 ? -5.895 13.906 6.02 1 98.94 126 ILE B O 1
ATOM 2986 N N . SER B 1 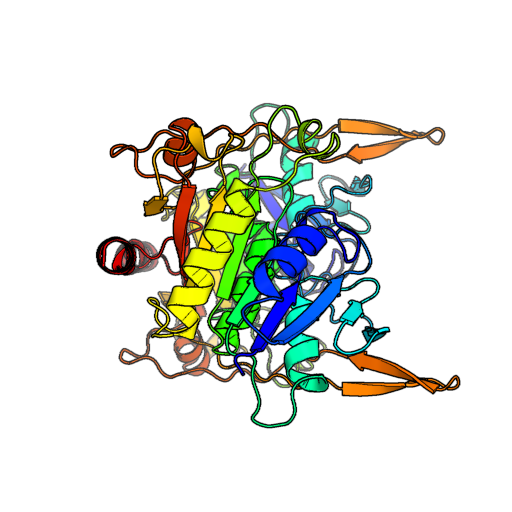127 ? -7.426 13.008 7.395 1 98.44 127 SER B N 1
ATOM 2987 C CA . SER B 1 127 ? -8.516 12.945 6.418 1 98.44 127 SER B CA 1
ATOM 2988 C C . SER B 1 127 ? -9.805 13.5 7 1 98.44 127 SER B C 1
ATOM 2990 O O . SER B 1 127 ? -10.109 13.289 8.172 1 98.44 127 SER B O 1
ATOM 2992 N N . GLN B 1 128 ? -10.508 14.188 6.188 1 97.69 128 GLN B N 1
ATOM 2993 C CA . GLN B 1 128 ? -11.852 14.648 6.516 1 97.69 128 GLN B CA 1
ATOM 2994 C C . GLN B 1 128 ? -12.914 13.688 5.977 1 97.69 128 GLN B C 1
ATOM 2996 O O . GLN B 1 128 ? -13.047 13.531 4.762 1 97.69 128 GLN B O 1
ATOM 3001 N N . VAL B 1 129 ? -13.609 13.062 6.91 1 96 129 VAL B N 1
ATOM 3002 C CA . VAL B 1 129 ? -14.703 12.195 6.5 1 96 129 VAL B CA 1
ATOM 3003 C C . VAL B 1 129 ? -15.805 13.031 5.844 1 96 129 VAL B C 1
ATOM 3005 O O . VAL B 1 129 ? -16.141 14.117 6.32 1 96 129 VAL B O 1
ATOM 3008 N N . CYS B 1 130 ? -16.25 12.492 4.734 1 90.06 130 CYS B N 1
ATOM 3009 C CA . CYS B 1 130 ? -17.297 13.203 4.012 1 90.06 130 CYS B CA 1
ATOM 3010 C C . CYS B 1 130 ? -18.641 12.5 4.164 1 90.06 130 CYS B C 1
ATOM 3012 O O . CYS B 1 130 ? -18.688 11.32 4.531 1 90.06 130 CYS B O 1
ATOM 3014 N N . GLN B 1 131 ? -19.531 13.383 4.02 1 82.31 131 GLN B N 1
ATOM 3015 C CA . GLN B 1 131 ? -20.875 12.852 3.9 1 82.31 131 GLN B CA 1
ATOM 3016 C C . GLN B 1 131 ? -21.391 12.961 2.465 1 82.31 131 GLN B C 1
ATOM 3018 O O . GLN B 1 131 ? -20.906 13.781 1.688 1 82.31 131 GLN B O 1
ATOM 3023 N N . ASN B 1 132 ? -22.281 12.211 2.053 1 73.12 132 ASN B N 1
ATOM 3024 C CA . ASN B 1 132 ? -22.953 12.289 0.763 1 73.12 132 ASN B CA 1
ATOM 3025 C C . ASN B 1 132 ? -21.953 12.344 -0.392 1 73.12 132 ASN B C 1
ATOM 3027 O O . ASN B 1 132 ? -22.016 13.25 -1.225 1 73.12 132 ASN B O 1
ATOM 3031 N N . ARG B 1 133 ? -21 11.617 -0.562 1 71.44 133 ARG B N 1
ATOM 3032 C CA . ARG B 1 133 ? -20.016 11.516 -1.629 1 71.44 133 ARG B CA 1
ATOM 3033 C C . ARG B 1 133 ? -19.203 12.805 -1.745 1 71.44 133 ARG B C 1
ATOM 3035 O O . ARG B 1 133 ? -18.953 13.297 -2.85 1 71.44 133 ARG B O 1
ATOM 3042 N N . CYS B 1 134 ? -19.016 13.492 -0.661 1 77.62 134 CYS B N 1
ATOM 3043 C CA . CYS B 1 134 ? -18.125 14.625 -0.458 1 77.62 134 CYS B CA 1
ATOM 3044 C C . CYS B 1 134 ? -18.688 15.891 -1.095 1 77.62 134 CYS B C 1
ATOM 3046 O O . CYS B 1 134 ? -17.953 16.859 -1.325 1 77.62 134 CYS B O 1
ATOM 3048 N N . GLN B 1 135 ? -19.953 15.883 -1.428 1 75 135 GLN B N 1
ATOM 3049 C CA . GLN B 1 135 ? -20.609 17.109 -1.891 1 75 135 GLN B CA 1
ATOM 3050 C C . GLN B 1 135 ? -20.594 18.172 -0.804 1 75 135 GLN B C 1
ATOM 3052 O O . GLN B 1 135 ? -20.578 19.375 -1.104 1 75 135 GLN B O 1
ATOM 3057 N N . ASP B 1 136 ? -20.547 17.781 0.373 1 73.69 136 ASP B N 1
ATOM 3058 C CA . ASP B 1 136 ? -20.516 18.688 1.51 1 73.69 136 ASP B CA 1
ATOM 3059 C C . ASP B 1 136 ? -19.203 19.484 1.535 1 73.69 136 ASP B C 1
ATOM 3061 O O . ASP B 1 136 ? -19.203 20.656 1.917 1 73.69 136 ASP B O 1
ATOM 3065 N N . ILE B 1 137 ? -18.141 18.938 1.151 1 75.06 137 ILE B N 1
ATOM 3066 C CA . ILE B 1 137 ? -16.844 19.609 1.173 1 75.06 137 ILE B CA 1
ATOM 3067 C C . ILE B 1 137 ? -16.766 20.625 0.028 1 75.06 137 ILE B C 1
ATOM 3069 O O . ILE B 1 137 ? -16.203 21.703 0.186 1 75.06 137 ILE B O 1
ATOM 3073 N N . GLN B 1 138 ? -17.375 20.344 -0.948 1 70.31 138 GLN B N 1
ATOM 3074 C CA . GLN B 1 138 ? -17.406 21.25 -2.098 1 70.31 138 GLN B CA 1
ATOM 3075 C C . GLN B 1 138 ? -18.172 22.531 -1.782 1 70.31 138 GLN B C 1
ATOM 3077 O O . GLN B 1 138 ? -17.953 23.562 -2.412 1 70.31 138 GLN B O 1
ATOM 3082 N N . ASN B 1 139 ? -18.938 22.453 -0.809 1 70.88 139 ASN B N 1
ATOM 3083 C CA . ASN B 1 139 ? -19.812 23.578 -0.497 1 70.88 139 ASN B CA 1
ATOM 3084 C C . ASN B 1 139 ? -19.266 24.406 0.668 1 70.88 139 ASN B C 1
ATOM 3086 O O . ASN B 1 139 ? -20.016 24.812 1.552 1 70.88 139 ASN B O 1
ATOM 3090 N N . GLY B 1 140 ? -18.062 24.531 0.654 1 76.5 140 GLY B N 1
ATOM 3091 C CA . GLY B 1 140 ? -17.516 25.5 1.577 1 76.5 140 GLY B CA 1
ATOM 3092 C C . GLY B 1 140 ? -17.094 24.906 2.906 1 76.5 140 GLY B C 1
ATOM 3093 O O . GLY B 1 140 ? -17.219 25.547 3.951 1 76.5 140 GLY B O 1
ATOM 3094 N N . TRP B 1 141 ? -16.859 23.719 2.984 1 84.75 141 TRP B N 1
ATOM 3095 C CA . TRP B 1 141 ? -16.344 23.109 4.207 1 84.75 141 TRP B CA 1
ATOM 3096 C C . TRP B 1 141 ? -15.102 23.859 4.707 1 84.75 141 TRP B C 1
ATOM 3098 O O . TRP B 1 141 ? -14.172 24.109 3.938 1 84.75 141 TRP B O 1
ATOM 3108 N N . GLU B 1 142 ? -15.102 24.328 5.91 1 90.56 142 GLU B N 1
ATOM 3109 C CA . GLU B 1 142 ? -14.062 25.203 6.438 1 90.56 142 GLU B CA 1
ATOM 3110 C C . GLU B 1 142 ? -12.953 24.406 7.117 1 90.56 142 GLU B C 1
ATOM 3112 O O . GLU B 1 142 ? -11.883 24.953 7.414 1 90.56 142 GLU B O 1
ATOM 3117 N N . PHE B 1 143 ? -13.18 23.125 7.34 1 96.75 143 PHE B N 1
ATOM 3118 C CA . PHE B 1 143 ? -12.211 22.219 7.938 1 96.75 143 PHE B CA 1
ATOM 3119 C C . PHE B 1 143 ? -11.852 22.656 9.352 1 96.75 143 PHE B C 1
ATOM 3121 O O . PHE B 1 143 ? -10.719 22.484 9.797 1 96.75 143 PHE B O 1
ATOM 3128 N N . GLU B 1 144 ? -12.773 23.312 10.031 1 97.5 144 GLU B N 1
ATOM 3129 C CA . GLU B 1 144 ? -12.453 23.906 11.328 1 97.5 144 GLU B CA 1
ATOM 3130 C C . GLU B 1 144 ? -11.953 22.844 12.312 1 97.5 144 GLU B C 1
ATOM 3132 O O . GLU B 1 144 ? -10.898 23.016 12.922 1 97.5 144 GLU B O 1
ATOM 3137 N N . LEU B 1 145 ? -12.664 21.797 12.43 1 98.12 145 LEU B N 1
ATOM 3138 C CA . LEU B 1 145 ? -12.305 20.734 13.367 1 98.12 145 LEU B CA 1
ATOM 3139 C C . LEU B 1 145 ? -10.977 20.094 12.969 1 98.12 145 LEU B C 1
ATOM 3141 O O . LEU B 1 145 ? -10.156 19.781 13.828 1 98.12 145 LEU B O 1
ATOM 3145 N N . ALA B 1 146 ? -10.773 19.875 11.695 1 98.56 146 ALA B N 1
ATOM 3146 C CA . ALA B 1 146 ? -9.523 19.297 11.203 1 98.56 146 ALA B CA 1
ATOM 3147 C C . ALA B 1 146 ? -8.344 20.219 11.5 1 98.56 146 ALA B C 1
ATOM 3149 O O . ALA B 1 146 ? -7.285 19.75 11.938 1 98.56 146 ALA B O 1
ATOM 3150 N N . LYS B 1 147 ? -8.516 21.5 11.297 1 98.62 147 LYS B N 1
ATOM 3151 C CA . LYS B 1 147 ? -7.465 22.484 11.57 1 98.62 147 LYS B CA 1
ATOM 3152 C C . LYS B 1 147 ? -7.102 22.5 13.047 1 98.62 147 LYS B C 1
ATOM 3154 O O . LYS B 1 147 ? -5.922 22.469 13.406 1 98.62 147 LYS B O 1
ATOM 3159 N N . ASP B 1 148 ? -8.125 22.5 13.844 1 98.44 148 ASP B N 1
ATOM 3160 C CA . ASP B 1 148 ? -7.895 22.5 15.289 1 98.44 148 ASP B CA 1
ATOM 3161 C C . ASP B 1 148 ? -7.152 21.234 15.719 1 98.44 148 ASP B C 1
ATOM 3163 O O . ASP B 1 148 ? -6.203 21.297 16.5 1 98.44 148 ASP B O 1
ATOM 3167 N N . THR B 1 149 ? -7.562 20.141 15.227 1 98.69 149 THR B N 1
ATOM 3168 C CA . THR B 1 149 ? -7.004 18.844 15.586 1 98.69 149 THR B CA 1
ATOM 3169 C C . THR B 1 149 ? -5.535 18.75 15.195 1 98.69 149 THR B C 1
ATOM 3171 O O . THR B 1 149 ? -4.688 18.375 16.016 1 98.69 149 THR B O 1
ATOM 3174 N N . ILE B 1 150 ? -5.211 19.172 13.953 1 98.81 150 ILE B N 1
ATOM 3175 C CA . ILE B 1 150 ? -3.857 18.969 13.438 1 98.81 150 ILE B CA 1
ATOM 3176 C C . ILE B 1 150 ? -2.9 19.938 14.148 1 98.81 150 ILE B C 1
ATOM 3178 O O . ILE B 1 150 ? -1.741 19.594 14.398 1 98.81 150 ILE B O 1
ATOM 3182 N N . VAL B 1 151 ? -3.373 21.141 14.453 1 98.62 151 VAL B N 1
ATOM 3183 C CA . VAL B 1 151 ? -2.535 22.078 15.188 1 98.62 151 VAL B CA 1
ATOM 3184 C C . VAL B 1 151 ? -2.207 21.516 16.562 1 98.62 151 VAL B C 1
ATOM 3186 O O . VAL B 1 151 ? -1.059 21.578 17.016 1 98.62 151 VAL B O 1
ATOM 3189 N N . LYS B 1 152 ? -3.199 20.984 17.203 1 97.75 152 LYS B N 1
ATOM 3190 C CA . LYS B 1 152 ? -2.996 20.406 18.531 1 97.75 152 LYS B CA 1
ATOM 3191 C C . LYS B 1 152 ? -1.981 19.266 18.484 1 97.75 152 LYS B C 1
ATOM 3193 O O . LYS B 1 152 ? -1.03 19.234 19.266 1 97.75 152 LYS B O 1
ATOM 3198 N N . LEU B 1 153 ? -2.182 18.344 17.578 1 98.31 153 LEU B N 1
ATOM 3199 C CA . LEU B 1 153 ? -1.299 17.188 17.484 1 98.31 153 LEU B CA 1
ATOM 3200 C C . LEU B 1 153 ? 0.111 17.609 17.078 1 98.31 153 LEU B C 1
ATOM 3202 O O . LEU B 1 153 ? 1.09 17.188 17.688 1 98.31 153 LEU B O 1
ATOM 3206 N N . ALA B 1 154 ? 0.244 18.469 16.062 1 98.44 154 ALA B N 1
ATOM 3207 C CA . ALA B 1 154 ? 1.547 18.906 15.562 1 98.44 154 ALA B CA 1
ATOM 3208 C C . ALA B 1 154 ? 2.314 19.672 16.641 1 98.44 154 ALA B C 1
ATOM 3210 O O . ALA B 1 154 ? 3.521 19.469 16.812 1 98.44 154 ALA B O 1
ATOM 3211 N N . THR B 1 155 ? 1.606 20.547 17.344 1 97.31 155 THR B N 1
ATOM 3212 C CA . THR B 1 155 ? 2.248 21.312 18.406 1 97.31 155 THR B CA 1
ATOM 3213 C C . THR B 1 155 ? 2.822 20.391 19.484 1 97.31 155 THR B C 1
ATOM 3215 O O . THR B 1 155 ? 3.957 20.578 19.922 1 97.31 155 THR B O 1
ATOM 3218 N N . ARG B 1 156 ? 2.072 19.438 19.844 1 96.31 156 ARG B N 1
ATOM 3219 C CA . ARG B 1 156 ? 2.531 18.484 20.844 1 96.31 156 ARG B CA 1
ATOM 3220 C C . ARG B 1 156 ? 3.756 17.719 20.344 1 96.31 156 ARG B C 1
ATOM 3222 O O . ARG B 1 156 ? 4.715 17.531 21.094 1 96.31 156 ARG B O 1
ATOM 3229 N N . ILE B 1 157 ? 3.73 17.328 19.125 1 97.06 157 ILE B N 1
ATOM 3230 C CA . ILE B 1 157 ? 4.812 16.531 18.547 1 97.06 157 ILE B CA 1
ATOM 3231 C C . ILE B 1 157 ? 6.066 17.391 18.406 1 97.06 157 ILE B C 1
ATOM 3233 O O . ILE B 1 157 ? 7.164 16.969 18.766 1 97.06 157 ILE B O 1
ATOM 3237 N N . LEU B 1 158 ? 5.914 18.609 17.953 1 96.38 158 LEU B N 1
ATOM 3238 C CA . LEU B 1 158 ? 7.043 19.484 17.688 1 96.38 158 LEU B CA 1
ATOM 3239 C C . LEU B 1 158 ? 7.688 19.953 19 1 96.38 158 LEU B C 1
ATOM 3241 O O . LEU B 1 158 ? 8.883 20.25 19.031 1 96.38 158 LEU B O 1
ATOM 3245 N N . ASN B 1 159 ? 6.918 20.031 20.094 1 92.62 159 ASN B N 1
ATOM 3246 C CA . ASN B 1 159 ? 7.426 20.531 21.375 1 92.62 159 ASN B CA 1
ATOM 3247 C C . ASN B 1 159 ? 7.938 19.406 22.266 1 92.62 159 ASN B C 1
ATOM 3249 O O . ASN B 1 159 ? 8.531 19.656 23.312 1 92.62 159 ASN B O 1
ATOM 3253 N N . ASN B 1 160 ? 7.648 18.25 21.938 1 86.5 160 ASN B N 1
ATOM 3254 C CA . ASN B 1 160 ? 8.039 17.047 22.688 1 86.5 160 ASN B CA 1
ATOM 3255 C C . ASN B 1 160 ? 8.609 15.977 21.766 1 86.5 160 ASN B C 1
ATOM 3257 O O . ASN B 1 160 ? 9.445 16.266 20.906 1 86.5 160 ASN B O 1
ATOM 3261 N N . SER B 1 161 ? 8.141 14.773 21.953 1 86.94 161 SER B N 1
ATOM 3262 C CA . SER B 1 161 ? 8.578 13.641 21.141 1 86.94 161 SER B CA 1
ATOM 3263 C C . SER B 1 161 ? 7.395 12.961 20.453 1 86.94 161 SER B C 1
ATOM 3265 O O . SER B 1 161 ? 6.273 13.008 20.953 1 86.94 161 SER B O 1
ATOM 3267 N N . PHE B 1 162 ? 7.699 12.562 19.328 1 93.88 162 PHE B N 1
ATOM 3268 C CA . PHE B 1 162 ? 6.703 11.75 18.656 1 93.88 162 PHE B CA 1
ATOM 3269 C C . PHE B 1 162 ? 6.391 10.492 19.453 1 93.88 162 PHE B C 1
ATOM 3271 O O . PHE B 1 162 ? 7.301 9.82 19.938 1 93.88 162 PHE B O 1
ATOM 3278 N N . PRO B 1 163 ? 5.082 10.203 19.578 1 95.25 163 PRO B N 1
ATOM 3279 C CA . PRO B 1 163 ? 4.707 9.148 20.516 1 95.25 163 PRO B CA 1
ATOM 3280 C C . PRO B 1 163 ? 4.926 7.742 19.953 1 95.25 163 PRO B C 1
ATOM 3282 O O . PRO B 1 163 ? 4.738 6.754 20.672 1 95.25 163 PRO B O 1
ATOM 3285 N N . LEU B 1 164 ? 5.227 7.633 18.719 1 97.5 164 LEU B N 1
ATOM 3286 C CA . LEU B 1 164 ? 5.406 6.32 18.109 1 97.5 164 LEU B CA 1
ATOM 3287 C C . LEU B 1 164 ? 6.867 6.086 17.734 1 97.5 164 LEU B C 1
ATOM 3289 O O . LEU B 1 164 ? 7.594 7.031 17.438 1 97.5 164 LEU B O 1
ATOM 3293 N N . ASP B 1 165 ? 7.289 4.836 17.75 1 95.62 165 ASP B N 1
ATOM 3294 C CA . ASP B 1 165 ? 8.609 4.43 17.281 1 95.62 165 ASP B CA 1
ATOM 3295 C C . ASP B 1 165 ? 8.703 4.512 15.766 1 95.62 165 ASP B C 1
ATOM 3297 O O . ASP B 1 165 ? 7.738 4.875 15.094 1 95.62 165 ASP B O 1
ATOM 3301 N N . GLU B 1 166 ? 9.891 4.176 15.289 1 95 166 GLU B N 1
ATOM 3302 C CA . GLU B 1 166 ? 10.156 4.211 13.852 1 95 166 GLU B CA 1
ATOM 3303 C C . GLU B 1 166 ? 9.172 3.33 13.086 1 95 166 GLU B C 1
ATOM 3305 O O . GLU B 1 166 ? 8.625 2.373 13.641 1 95 166 GLU B O 1
ATOM 3310 N N . ARG B 1 167 ? 8.891 3.643 11.844 1 97.38 167 ARG B N 1
ATOM 3311 C CA . ARG B 1 167 ? 8.086 2.881 10.898 1 97.38 167 ARG B CA 1
ATOM 3312 C C . ARG B 1 167 ? 6.617 2.873 11.312 1 97.38 167 ARG B C 1
ATOM 3314 O O . ARG B 1 167 ? 5.895 1.913 11.039 1 97.38 167 ARG B O 1
ATOM 3321 N N . LYS B 1 168 ? 6.258 3.855 12.07 1 98.5 168 LYS B N 1
ATOM 3322 C CA . LYS B 1 168 ? 4.867 4.016 12.477 1 98.5 168 LYS B CA 1
ATOM 3323 C C . LYS B 1 168 ? 4.398 5.457 12.289 1 98.5 168 LYS B C 1
ATOM 3325 O O . LYS B 1 168 ? 5.195 6.391 12.383 1 98.5 168 LYS B O 1
ATOM 3330 N N . PHE B 1 169 ? 3.143 5.664 11.969 1 98.81 169 PHE B N 1
ATOM 3331 C CA . PHE B 1 169 ? 2.594 7.008 11.812 1 98.81 169 PHE B CA 1
ATOM 3332 C C . PHE B 1 169 ? 1.184 7.086 12.391 1 98.81 169 PHE B C 1
ATOM 3334 O O . PHE B 1 169 ? 0.584 6.062 12.719 1 98.81 169 PHE B O 1
ATOM 3341 N N . LEU B 1 170 ? 0.676 8.305 12.578 1 98.94 170 LEU B N 1
ATOM 3342 C CA . LEU B 1 170 ? -0.691 8.539 13.039 1 98.94 170 LEU B CA 1
ATOM 3343 C C . LEU B 1 170 ? -1.634 8.734 11.852 1 98.94 170 LEU B C 1
ATOM 3345 O O . LEU B 1 170 ? -1.379 9.562 10.984 1 98.94 170 LEU B O 1
ATOM 3349 N N . ASN B 1 171 ? -2.639 7.895 11.82 1 98.94 171 ASN B N 1
ATOM 3350 C CA . ASN B 1 171 ? -3.74 8.062 10.883 1 98.94 171 ASN B CA 1
ATOM 3351 C C . ASN B 1 171 ? -4.953 8.703 11.547 1 98.94 171 ASN B C 1
ATOM 3353 O O . ASN B 1 171 ? -5.59 8.094 12.406 1 98.94 171 ASN B O 1
ATOM 3357 N N . VAL B 1 172 ? -5.254 9.922 11.125 1 98.94 172 VAL B N 1
ATOM 3358 C CA . VAL B 1 172 ? -6.277 10.719 11.789 1 98.94 172 VAL B CA 1
ATOM 3359 C C . VAL B 1 172 ? -7.465 10.922 10.852 1 98.94 172 VAL B C 1
ATOM 3361 O O . VAL B 1 172 ? -7.293 11.328 9.703 1 98.94 172 VAL B O 1
ATOM 3364 N N . ASN B 1 173 ? -8.656 10.609 11.297 1 98.81 173 ASN B N 1
ATOM 3365 C CA . ASN B 1 173 ? -9.883 10.891 10.562 1 98.81 173 ASN B CA 1
ATOM 3366 C C . ASN B 1 173 ? -10.805 11.828 11.352 1 98.81 173 ASN B C 1
ATOM 3368 O O . ASN B 1 173 ? -11.039 11.617 12.539 1 98.81 173 ASN B O 1
ATOM 3372 N N . ILE B 1 174 ? -11.273 12.852 10.695 1 98.75 174 ILE B N 1
ATOM 3373 C CA . ILE B 1 174 ? -12.109 13.898 11.273 1 98.75 174 ILE B CA 1
ATOM 3374 C C . ILE B 1 174 ? -13.578 13.641 10.938 1 98.75 174 ILE B C 1
ATOM 3376 O O . ILE B 1 174 ? -13.945 13.539 9.766 1 98.75 174 ILE B O 1
ATOM 3380 N N . PRO B 1 175 ? -14.445 13.516 11.969 1 97.69 175 PRO B N 1
ATOM 3381 C CA . PRO B 1 175 ? -15.867 13.352 11.656 1 97.69 175 PRO B CA 1
ATOM 3382 C C . PRO B 1 175 ? -16.469 14.578 10.969 1 97.69 175 PRO B C 1
ATOM 3384 O O . PRO B 1 175 ? -16 15.695 11.18 1 97.69 175 PRO B O 1
ATOM 3387 N N . PRO B 1 176 ? -17.422 14.344 10.109 1 95 176 PRO B N 1
ATOM 3388 C CA . PRO B 1 176 ? -18.031 15.453 9.359 1 95 176 PRO B CA 1
ATOM 3389 C C . PRO B 1 176 ? -19.031 16.25 10.188 1 95 176 PRO B C 1
ATOM 3391 O O . PRO B 1 176 ? -20.203 16.359 9.82 1 95 176 PRO B O 1
ATOM 3394 N N . ILE B 1 177 ? -18.438 16.906 11.266 1 95.62 177 ILE B N 1
ATOM 3395 C CA . ILE B 1 177 ? -19.25 17.672 12.203 1 95.62 177 ILE B CA 1
ATOM 3396 C C . ILE B 1 177 ? -18.531 18.984 12.555 1 95.62 177 ILE B C 1
ATOM 3398 O O . ILE B 1 177 ? -17.359 19.156 12.211 1 95.62 177 ILE B O 1
ATOM 3402 N N . LYS B 1 178 ? -19.266 19.844 13.211 1 93.81 178 LYS B N 1
ATOM 3403 C CA . LYS B 1 178 ? -18.672 21.078 13.719 1 93.81 178 LYS B CA 1
ATOM 3404 C C . LYS B 1 178 ? -17.891 20.828 15.008 1 93.81 178 LYS B C 1
ATOM 3406 O O . LYS B 1 178 ? -18.156 19.859 15.719 1 93.81 178 LYS B O 1
ATOM 3411 N N . PRO B 1 179 ? -16.953 21.719 15.273 1 96.75 179 PRO B N 1
ATOM 3412 C CA . PRO B 1 179 ? -16.125 21.516 16.469 1 96.75 179 PRO B CA 1
ATOM 3413 C C . PRO B 1 179 ? -16.953 21.375 17.75 1 96.75 179 PRO B C 1
ATOM 3415 O O . PRO B 1 179 ? -16.625 20.562 18.609 1 96.75 179 PRO B O 1
ATOM 3418 N N . ASN B 1 180 ? -18.062 22.078 17.828 1 96.88 180 ASN B N 1
ATOM 3419 C CA . ASN B 1 180 ? -18.859 22.062 19.047 1 96.88 180 ASN B CA 1
ATOM 3420 C C . ASN B 1 180 ? -19.625 20.75 19.203 1 96.88 180 ASN B C 1
ATOM 3422 O O . ASN B 1 180 ? -20.141 20.453 20.281 1 96.88 180 ASN B O 1
ATOM 3426 N N . GLU B 1 181 ? -19.734 19.953 18.141 1 97.5 181 GLU B N 1
ATOM 3427 C CA . GLU B 1 181 ? -20.406 18.672 18.172 1 97.5 181 GLU B CA 1
ATOM 3428 C C . GLU B 1 181 ? -19.438 17.531 18.453 1 97.5 181 GLU B C 1
ATOM 3430 O O . GLU B 1 181 ? -19.844 16.406 18.719 1 97.5 181 GLU B O 1
ATOM 3435 N N . CYS B 1 182 ? -18.172 17.844 18.359 1 98.31 182 CYS B N 1
ATOM 3436 C CA . CYS B 1 182 ? -17.141 16.828 18.516 1 98.31 182 CYS B CA 1
ATOM 3437 C C . CYS B 1 182 ? -16.984 16.438 19.984 1 98.31 182 CYS B C 1
ATOM 3439 O O . CYS B 1 182 ? -16.922 17.297 20.859 1 98.31 182 CYS B O 1
ATOM 3441 N N . LYS B 1 183 ? -16.938 15.18 20.281 1 98.25 183 LYS B N 1
ATOM 3442 C CA . LYS B 1 183 ? -16.875 14.68 21.656 1 98.25 183 LYS B CA 1
ATOM 3443 C C . LYS B 1 183 ? -15.438 14.516 22.125 1 98.25 183 LYS B C 1
ATOM 3445 O O . LYS B 1 183 ? -15.188 14.109 23.266 1 98.25 183 LYS B O 1
ATOM 3450 N N . GLY B 1 184 ? -14.477 14.789 21.234 1 97.88 184 GLY B N 1
ATOM 3451 C CA . GLY B 1 184 ? -13.062 14.656 21.562 1 97.88 184 GLY B CA 1
ATOM 3452 C C . GLY B 1 184 ? -12.305 13.758 20.609 1 97.88 184 GLY B C 1
ATOM 3453 O O . GLY B 1 184 ? -12.75 13.523 19.484 1 97.88 184 GLY B O 1
ATOM 3454 N N . MET B 1 185 ? -11.109 13.398 20.984 1 98 185 MET B N 1
ATOM 3455 C CA . MET B 1 185 ? -10.258 12.492 20.219 1 98 185 MET B CA 1
ATOM 3456 C C . MET B 1 185 ? -10.234 11.109 20.859 1 98 185 MET B C 1
ATOM 3458 O O . MET B 1 185 ? -10.203 10.977 22.078 1 98 185 MET B O 1
ATOM 3462 N N . LYS B 1 186 ? -10.289 10.148 20.031 1 97.62 186 LYS B N 1
ATOM 3463 C CA . LYS B 1 186 ? -10.227 8.766 20.5 1 97.62 186 LYS B CA 1
ATOM 3464 C C . LYS B 1 186 ? -9.141 7.988 19.766 1 97.62 186 LYS B C 1
ATOM 3466 O O . LYS B 1 186 ? -8.984 8.125 18.547 1 97.62 186 LYS B O 1
ATOM 3471 N N . ILE B 1 187 ? -8.312 7.215 20.562 1 98.31 187 ILE B N 1
ATOM 3472 C CA . ILE B 1 187 ? -7.379 6.27 19.969 1 98.31 187 ILE B CA 1
ATOM 3473 C C . ILE B 1 187 ? -8.133 5.027 19.5 1 98.31 187 ILE B C 1
ATOM 3475 O O . ILE B 1 187 ? -8.914 4.445 20.25 1 98.31 187 ILE B O 1
ATOM 3479 N N . THR B 1 188 ? -7.973 4.691 18.25 1 98.38 188 THR B N 1
ATOM 3480 C CA . THR B 1 188 ? -8.766 3.623 17.656 1 98.38 188 THR B CA 1
ATOM 3481 C C . THR B 1 188 ? -7.863 2.629 16.922 1 98.38 188 THR B C 1
ATOM 3483 O O . THR B 1 188 ? -6.715 2.941 16.609 1 98.38 188 THR B O 1
ATOM 3486 N N . LYS B 1 189 ? -8.359 1.408 16.781 1 98.06 189 LYS B N 1
ATOM 3487 C CA . LYS B 1 189 ? -7.805 0.49 15.789 1 98.06 189 LYS B CA 1
ATOM 3488 C C . LYS B 1 189 ? -8.43 0.728 14.414 1 98.06 189 LYS B C 1
ATOM 3490 O O . LYS B 1 189 ? -9.531 1.279 14.312 1 98.06 189 LYS B O 1
ATOM 3495 N N . ALA B 1 190 ? -7.664 0.381 13.344 1 96.94 190 ALA B N 1
ATOM 3496 C CA . ALA B 1 190 ? -8.258 0.369 12.008 1 96.94 190 ALA B CA 1
ATOM 3497 C C . ALA B 1 190 ? -9.359 -0.682 11.914 1 96.94 190 ALA B C 1
ATOM 3499 O O . ALA B 1 190 ? -9.18 -1.826 12.336 1 96.94 190 ALA B O 1
ATOM 3500 N N . GLY B 1 191 ? -10.508 -0.311 11.367 1 95.56 191 GLY B N 1
ATOM 3501 C CA . GLY B 1 191 ? -11.664 -1.189 11.312 1 95.56 191 GLY B CA 1
ATOM 3502 C C . GLY B 1 191 ? -11.617 -2.168 10.156 1 95.56 191 GLY B C 1
ATOM 3503 O O . GLY B 1 191 ? -10.688 -2.129 9.336 1 95.56 191 GLY B O 1
ATOM 3504 N N . PHE B 1 192 ? -12.555 -3.088 10.18 1 93.94 192 PHE B N 1
ATOM 3505 C CA . PHE B 1 192 ? -12.742 -4.102 9.148 1 93.94 192 PHE B CA 1
ATOM 3506 C C . PHE B 1 192 ? -13.766 -3.645 8.117 1 93.94 192 PHE B C 1
ATOM 3508 O O . PHE B 1 192 ? -14.969 -3.764 8.336 1 93.94 192 PHE B O 1
ATOM 3515 N N . ARG B 1 193 ? -13.266 -3.201 6.973 1 91.06 193 ARG B N 1
ATOM 3516 C CA . ARG B 1 193 ? -14.117 -2.613 5.941 1 91.06 193 ARG B CA 1
ATOM 3517 C C . ARG B 1 193 ? -14.688 -3.689 5.023 1 91.06 193 ARG B C 1
ATOM 3519 O O . ARG B 1 193 ? -13.977 -4.629 4.645 1 91.06 193 ARG B O 1
ATOM 3526 N N . GLU B 1 194 ? -15.93 -3.592 4.727 1 88.31 194 GLU B N 1
ATOM 3527 C CA . GLU B 1 194 ? -16.562 -4.453 3.73 1 88.31 194 GLU B CA 1
ATOM 3528 C C . GLU B 1 194 ? -16.609 -3.775 2.363 1 88.31 194 GLU B C 1
ATOM 3530 O O . GLU B 1 194 ? -17.031 -2.621 2.25 1 88.31 194 GLU B O 1
ATOM 3535 N N . TYR B 1 195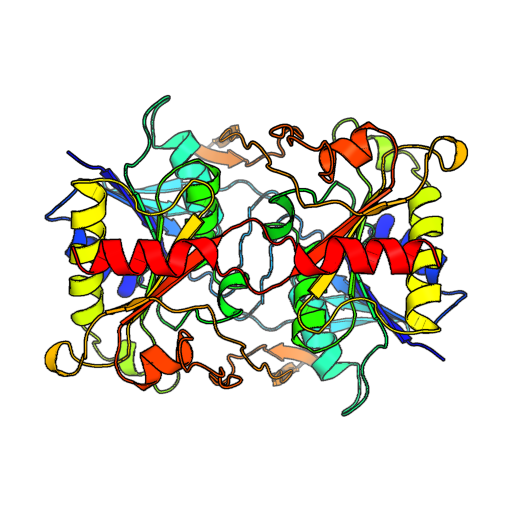 ? -16.109 -4.512 1.349 1 83.44 195 TYR B N 1
ATOM 3536 C CA . TYR B 1 195 ? -16 -3.938 0.012 1 83.44 195 TYR B CA 1
ATOM 3537 C C . TYR B 1 195 ? -16.953 -4.633 -0.956 1 83.44 195 TYR B C 1
ATOM 3539 O O . TYR B 1 195 ? -17.234 -5.824 -0.811 1 83.44 195 TYR B O 1
ATOM 3547 N N . GLY B 1 196 ? -17.484 -3.836 -1.814 1 78.75 196 GLY B N 1
ATOM 3548 C CA . GLY B 1 196 ? -18.188 -4.406 -2.949 1 78.75 196 GLY B CA 1
ATOM 3549 C C . GLY B 1 196 ? -17.297 -4.645 -4.152 1 78.75 196 GLY B C 1
ATOM 3550 O O . GLY B 1 196 ? -16.109 -4.309 -4.125 1 78.75 196 GLY B O 1
ATOM 3551 N N . THR B 1 197 ? -17.797 -5.375 -5.176 1 77.12 197 THR B N 1
ATOM 3552 C CA . THR B 1 197 ? -17.031 -5.621 -6.395 1 77.12 197 THR B CA 1
ATOM 3553 C C . THR B 1 197 ? -17.703 -4.961 -7.594 1 77.12 197 THR B C 1
ATOM 3555 O O . THR B 1 197 ? -17.359 -5.258 -8.742 1 77.12 197 THR B O 1
ATOM 3558 N N . ASP B 1 198 ? -18.531 -4.07 -7.297 1 77.5 198 ASP B N 1
ATOM 3559 C CA . ASP B 1 198 ? -19.297 -3.477 -8.375 1 77.5 198 ASP B CA 1
ATOM 3560 C C . ASP B 1 198 ? -18.469 -2.473 -9.164 1 77.5 198 ASP B C 1
ATOM 3562 O O . ASP B 1 198 ? -17.672 -1.726 -8.586 1 77.5 198 ASP B O 1
ATOM 3566 N N . SER B 1 199 ? -18.484 -2.65 -10.469 1 77.19 199 SER B N 1
ATOM 3567 C CA . SER B 1 199 ? -17.969 -1.677 -11.422 1 77.19 199 SER B CA 1
ATOM 3568 C C . SER B 1 199 ? -19.016 -1.304 -12.461 1 77.19 199 SER B C 1
ATOM 3570 O O . SER B 1 199 ? -19.922 -2.098 -12.75 1 77.19 199 SER B O 1
ATOM 3572 N N . ASP B 1 200 ? -18.953 -0.02 -12.922 1 79.81 200 ASP B N 1
ATOM 3573 C CA . ASP B 1 200 ? -19.891 0.405 -13.961 1 79.81 200 ASP B CA 1
ATOM 3574 C C . ASP B 1 200 ? -19.359 0.053 -15.352 1 79.81 200 ASP B C 1
ATOM 3576 O O . ASP B 1 200 ? -18.25 0.459 -15.719 1 79.81 200 ASP B O 1
ATOM 3580 N N . ARG B 1 201 ? -20.219 -0.771 -16.016 1 79.75 201 ARG B N 1
ATOM 3581 C CA . ARG B 1 201 ? -19.859 -1.188 -17.375 1 79.75 201 ARG B CA 1
ATOM 3582 C C . ARG B 1 201 ? -20.438 -0.233 -18.406 1 79.75 201 ARG B C 1
ATOM 3584 O O . ARG B 1 201 ? -21.609 0.133 -18.328 1 79.75 201 ARG B O 1
ATOM 3591 N N . HIS B 1 202 ? -19.516 0.244 -19.312 1 79.88 202 HIS B N 1
ATOM 3592 C CA . HIS B 1 202 ? -19.922 1.126 -20.406 1 79.88 202 HIS B CA 1
ATOM 3593 C C . HIS B 1 202 ? -19.422 0.615 -21.75 1 79.88 202 HIS B C 1
ATOM 3595 O O . HIS B 1 202 ? -18.469 -0.16 -21.812 1 79.88 202 HIS B O 1
ATOM 3601 N N . ILE B 1 203 ? -20.219 0.913 -22.875 1 80.69 203 ILE B N 1
ATOM 3602 C CA . ILE B 1 203 ? -19.812 0.563 -24.234 1 80.69 203 ILE B CA 1
ATOM 3603 C C . ILE B 1 203 ? -19.625 1.834 -25.062 1 80.69 203 ILE B C 1
ATOM 3605 O O . ILE B 1 203 ? -20.5 2.709 -25.062 1 80.69 203 ILE B O 1
ATOM 3609 N N . ASN B 1 204 ? -18.484 1.91 -25.656 1 73.94 204 ASN B N 1
ATOM 3610 C CA . ASN B 1 204 ? -18.281 3.088 -26.484 1 73.94 204 ASN B CA 1
ATOM 3611 C C . ASN B 1 204 ? -18.938 2.92 -27.859 1 73.94 204 ASN B C 1
ATOM 3613 O O . ASN B 1 204 ? -19.484 1.864 -28.172 1 73.94 204 ASN B O 1
ATOM 3617 N N . PRO B 1 205 ? -18.938 4.023 -28.625 1 77.94 205 PRO B N 1
ATOM 3618 C CA . PRO B 1 205 ? -19.594 3.957 -29.922 1 77.94 205 PRO B CA 1
ATOM 3619 C C . PRO B 1 205 ? -19 2.883 -30.844 1 77.94 205 PRO B C 1
ATOM 3621 O O . PRO B 1 205 ? -19.656 2.441 -31.781 1 77.94 205 PRO B O 1
ATOM 3624 N N . ARG B 1 206 ? -17.844 2.494 -30.609 1 84.56 206 ARG B N 1
ATOM 3625 C CA . ARG B 1 206 ? -17.188 1.485 -31.422 1 84.56 206 ARG B CA 1
ATOM 3626 C C . ARG B 1 206 ? -17.484 0.08 -30.906 1 84.56 206 ARG B C 1
ATOM 3628 O O . ARG B 1 206 ? -16.984 -0.904 -31.453 1 84.56 206 ARG B O 1
ATOM 3635 N N . GLY B 1 207 ? -18.172 -0.071 -29.859 1 75.69 207 GLY B N 1
ATOM 3636 C CA . GLY B 1 207 ? -18.562 -1.359 -29.312 1 75.69 207 GLY B CA 1
ATOM 3637 C C . GLY B 1 207 ? -17.594 -1.914 -28.297 1 75.69 207 GLY B C 1
ATOM 3638 O O . GLY B 1 207 ? -17.688 -3.078 -27.906 1 75.69 207 GLY B O 1
ATOM 3639 N N . GLU B 1 208 ? -16.719 -1.034 -27.891 1 80.75 208 GLU B N 1
ATOM 3640 C CA . GLU B 1 208 ? -15.734 -1.482 -26.906 1 80.75 208 GLU B CA 1
ATOM 3641 C C . GLU B 1 208 ? -16.234 -1.28 -25.484 1 80.75 208 GLU B C 1
ATOM 3643 O O . GLU B 1 208 ? -16.859 -0.261 -25.172 1 80.75 208 GLU B O 1
ATOM 3648 N N . GLU B 1 209 ? -15.961 -2.316 -24.672 1 84.19 209 GLU B N 1
ATOM 3649 C CA . GLU B 1 209 ? -16.422 -2.283 -23.297 1 84.19 209 GLU B CA 1
ATOM 3650 C C . GLU B 1 209 ? -15.391 -1.616 -22.391 1 84.19 209 GLU B C 1
ATOM 3652 O O . GLU B 1 209 ? -14.195 -1.849 -22.516 1 84.19 209 GLU B O 1
ATOM 3657 N N . TYR B 1 210 ? -15.922 -0.677 -21.547 1 83.62 210 TYR B N 1
ATOM 3658 C CA . TYR B 1 210 ? -15.109 0.007 -20.547 1 83.62 210 TYR B CA 1
ATOM 3659 C C . TYR B 1 210 ? -15.734 -0.104 -19.156 1 83.62 210 TYR B C 1
ATOM 3661 O O . TYR B 1 210 ? -16.953 -0.182 -19.031 1 83.62 210 TYR B O 1
ATOM 3669 N N . TYR B 1 211 ? -14.812 -0.163 -18.172 1 82.88 211 TYR B N 1
ATOM 3670 C CA . TYR B 1 211 ? -15.266 -0.322 -16.797 1 82.88 211 TYR B CA 1
ATOM 3671 C C . TYR B 1 211 ? -14.797 0.839 -15.93 1 82.88 211 TYR B C 1
ATOM 3673 O O . TYR B 1 211 ? -13.633 1.234 -15.984 1 82.88 211 TYR B O 1
ATOM 3681 N N . TRP B 1 212 ? -15.773 1.369 -15.156 1 78.94 212 TRP B N 1
ATOM 3682 C CA . TRP B 1 212 ? -15.445 2.4 -14.172 1 78.94 212 TRP B CA 1
ATOM 3683 C C . TRP B 1 212 ? -15.539 1.852 -12.758 1 78.94 212 TRP B C 1
ATOM 3685 O O . TRP B 1 212 ? -16.562 1.294 -12.359 1 78.94 212 TRP B O 1
ATOM 3695 N N . ILE B 1 213 ? -14.422 1.957 -12.039 1 80.19 213 ILE B N 1
ATOM 3696 C CA . ILE B 1 213 ? -14.422 1.56 -10.633 1 80.19 213 ILE B CA 1
ATOM 3697 C C . ILE B 1 213 ? -14.883 2.725 -9.766 1 80.19 213 ILE B C 1
ATOM 3699 O O . ILE B 1 213 ? -14.406 3.852 -9.914 1 80.19 213 ILE B O 1
ATOM 3703 N N . GLY B 1 214 ? -15.914 2.521 -8.953 1 71.31 214 GLY B N 1
ATOM 3704 C CA . GLY B 1 214 ? -16.438 3.598 -8.125 1 71.31 214 GLY B CA 1
ATOM 3705 C C . GLY B 1 214 ? -16.156 3.412 -6.648 1 71.31 214 GLY B C 1
ATOM 3706 O O . GLY B 1 214 ? -15.609 2.383 -6.238 1 71.31 214 GLY B O 1
ATOM 3707 N N . LEU B 1 215 ? -16.469 4.516 -5.977 1 66.62 215 LEU B N 1
ATOM 3708 C CA . LEU B 1 215 ? -16.344 4.5 -4.523 1 66.62 215 LEU B CA 1
ATOM 3709 C C . LEU B 1 215 ? -17.516 3.771 -3.879 1 66.62 215 LEU B C 1
ATOM 3711 O O . LEU B 1 215 ? -18.641 3.82 -4.387 1 66.62 215 LEU B O 1
ATOM 3715 N N . HIS B 1 216 ? -17.234 3.064 -2.883 1 71.62 216 HIS B N 1
ATOM 3716 C CA . HIS B 1 216 ? -18.25 2.279 -2.193 1 71.62 216 HIS B CA 1
ATOM 3717 C C . HIS B 1 216 ? -18.594 2.887 -0.836 1 71.62 216 HIS B C 1
ATOM 3719 O O . HIS B 1 216 ? -17.781 3.604 -0.252 1 71.62 216 HIS B O 1
ATOM 3725 N N . PRO B 1 217 ? -19.812 2.604 -0.422 1 74.25 217 PRO B N 1
ATOM 3726 C CA . PRO B 1 217 ? -20.219 3.104 0.897 1 74.25 217 PRO B CA 1
ATOM 3727 C C . PRO B 1 217 ? -19.312 2.586 2.018 1 74.25 217 PRO B C 1
ATOM 3729 O O . PRO B 1 217 ? -18.688 1.529 1.876 1 74.25 217 PRO B O 1
ATOM 3732 N N . LEU B 1 218 ? -19.312 3.381 3.039 1 80.81 218 LEU B N 1
ATOM 3733 C CA . LEU B 1 218 ? -18.516 3.012 4.203 1 80.81 218 LEU B CA 1
ATOM 3734 C C . LEU B 1 218 ? -19.234 1.975 5.055 1 80.81 218 LEU B C 1
ATOM 3736 O O . LEU B 1 218 ? -19.938 2.326 6.008 1 80.81 218 LEU B O 1
ATOM 3740 N N . ILE B 1 219 ? -19.125 0.721 4.715 1 86.19 219 ILE B N 1
ATOM 3741 C CA . ILE B 1 219 ? -19.656 -0.402 5.477 1 86.19 219 ILE B CA 1
ATOM 3742 C C . ILE B 1 219 ? -18.516 -1.161 6.152 1 86.19 219 ILE B C 1
ATOM 3744 O O . ILE B 1 219 ? -17.453 -1.327 5.566 1 86.19 219 ILE B O 1
ATOM 3748 N N . TRP B 1 220 ? -18.734 -1.442 7.422 1 90.44 220 TRP B N 1
ATOM 3749 C CA . TRP B 1 220 ? -17.688 -2.143 8.164 1 90.44 220 TRP B CA 1
ATOM 3750 C C . TRP B 1 220 ? -18.297 -3.193 9.094 1 90.44 220 TRP B C 1
ATOM 3752 O O . TRP B 1 220 ? -19.5 -3.16 9.375 1 90.44 220 TRP B O 1
ATOM 3762 N N . LYS B 1 221 ? -17.469 -4.191 9.461 1 90.94 221 LYS B N 1
ATOM 3763 C CA . LYS B 1 221 ? -17.844 -5.133 10.516 1 90.94 221 LYS B CA 1
ATOM 3764 C C . LYS B 1 221 ? -17.672 -4.512 11.898 1 90.94 221 LYS B C 1
ATOM 3766 O O . LYS B 1 221 ? -16.609 -3.979 12.219 1 90.94 221 LYS B O 1
ATOM 3771 N N . ALA B 1 222 ? -18.688 -4.543 12.633 1 89.44 222 ALA B N 1
ATOM 3772 C CA . ALA B 1 222 ? -18.625 -3.99 13.984 1 89.44 222 ALA B CA 1
ATOM 3773 C C . ALA B 1 222 ? -17.562 -4.707 14.82 1 89.44 222 ALA B C 1
ATOM 3775 O O . ALA B 1 222 ? -17.406 -5.926 14.727 1 89.44 222 ALA B O 1
ATOM 3776 N N . SER B 1 223 ? -16.812 -3.936 15.516 1 89.75 223 SER B N 1
ATOM 3777 C CA . SER B 1 223 ? -15.852 -4.535 16.422 1 89.75 223 SER B CA 1
ATOM 3778 C C . SER B 1 223 ? -16.484 -4.879 17.766 1 89.75 223 SER B C 1
ATOM 3780 O O . SER B 1 223 ? -17.484 -4.266 18.156 1 89.75 223 SER B O 1
ATOM 3782 N N . GLU B 1 224 ? -15.898 -5.809 18.438 1 85.88 224 GLU B N 1
ATOM 3783 C CA . GLU B 1 224 ? -16.438 -6.238 19.719 1 85.88 224 GLU B CA 1
ATOM 3784 C C . GLU B 1 224 ? -16.344 -5.121 20.75 1 85.88 224 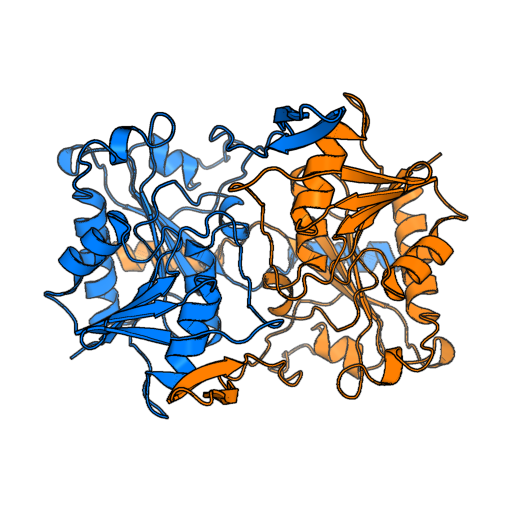GLU B C 1
ATOM 3786 O O . GLU B 1 224 ? -17.297 -4.898 21.516 1 85.88 224 GLU B O 1
ATOM 3791 N N . ASP B 1 225 ? -15.305 -4.367 20.75 1 87.69 225 ASP B N 1
ATOM 3792 C CA . ASP B 1 225 ? -15.078 -3.357 21.766 1 87.69 225 ASP B CA 1
ATOM 3793 C C . ASP B 1 225 ? -15.461 -1.967 21.266 1 87.69 225 ASP B C 1
ATOM 3795 O O . ASP B 1 225 ? -15.258 -0.971 21.969 1 87.69 225 ASP B O 1
ATOM 3799 N N . GLN B 1 226 ? -16.016 -1.861 20.109 1 87.44 226 GLN B N 1
ATOM 3800 C CA . GLN B 1 226 ? -16.453 -0.601 19.516 1 87.44 226 GLN B CA 1
ATOM 3801 C C . GLN B 1 226 ? -15.336 0.433 19.531 1 87.44 226 GLN B C 1
ATOM 3803 O O . GLN B 1 226 ? -15.547 1.576 19.953 1 87.44 226 GLN B O 1
ATOM 3808 N N . SER B 1 227 ? -14.172 0.029 19.141 1 92.31 227 SER B N 1
ATOM 3809 C CA . SER B 1 227 ? -13 0.892 19.281 1 92.31 227 SER B CA 1
ATOM 3810 C C . SER B 1 227 ? -12.305 1.101 17.938 1 92.31 227 SER B C 1
ATOM 3812 O O . SER B 1 227 ? -11.117 1.431 17.906 1 92.31 227 SER B O 1
ATOM 3814 N N . CYS B 1 228 ? -13.055 0.811 16.906 1 97.19 228 CYS B N 1
ATOM 3815 C CA . CYS B 1 228 ? -12.414 1.018 15.617 1 97.19 228 CYS B CA 1
ATOM 3816 C C . CYS B 1 228 ? -12.688 2.424 15.094 1 97.19 228 CYS B C 1
ATOM 3818 O O . CYS B 1 228 ? -13.523 3.146 15.641 1 97.19 228 CYS B O 1
ATOM 3820 N N . ASP B 1 229 ? -12.016 2.812 14.133 1 98.25 229 ASP B N 1
ATOM 3821 C CA . ASP B 1 229 ? -12.078 4.156 13.562 1 98.25 229 ASP B CA 1
ATOM 3822 C C . ASP B 1 229 ? -13.477 4.473 13.039 1 98.25 229 ASP B C 1
ATOM 3824 O O . ASP B 1 229 ? -14 5.562 13.273 1 98.25 229 ASP B O 1
ATOM 3828 N N . PHE B 1 230 ? -14.156 3.527 12.438 1 96.81 230 PHE B N 1
ATOM 3829 C CA . PHE B 1 230 ? -15.508 3.752 11.953 1 96.81 230 PHE B CA 1
ATOM 3830 C C . PHE B 1 230 ? -16.453 4.109 13.094 1 96.81 230 PHE B C 1
ATOM 3832 O O . PHE B 1 230 ? -17.25 5.035 12.977 1 96.81 230 PHE B O 1
ATOM 3839 N N . GLU B 1 231 ? -16.344 3.387 14.102 1 97.44 231 GLU B N 1
ATOM 3840 C CA . GLU B 1 231 ? -17.219 3.574 15.25 1 97.44 231 GLU B CA 1
ATOM 3841 C C . GLU B 1 231 ? -16.969 4.918 15.922 1 97.44 231 GLU B C 1
ATOM 3843 O O . GLU B 1 231 ? -17.906 5.613 16.312 1 97.44 231 GLU B O 1
ATOM 3848 N N . ALA B 1 232 ? -15.68 5.277 16.062 1 98.06 232 ALA B N 1
ATOM 3849 C CA . ALA B 1 232 ? -15.344 6.582 16.625 1 98.06 232 ALA B CA 1
ATOM 3850 C C . ALA B 1 232 ? -15.953 7.711 15.797 1 98.06 232 ALA B C 1
ATOM 3852 O O . ALA B 1 232 ? -16.578 8.617 16.344 1 98.06 232 ALA B O 1
ATOM 3853 N N . ILE B 1 233 ? -15.812 7.637 14.523 1 97.62 233 ILE B N 1
ATOM 3854 C CA . ILE B 1 233 ? -16.344 8.664 13.633 1 97.62 233 ILE B CA 1
ATOM 3855 C C . ILE B 1 233 ? -17.859 8.727 13.75 1 97.62 233 ILE B C 1
ATOM 3857 O O . ILE B 1 233 ? -18.438 9.812 13.852 1 97.62 233 ILE B O 1
ATOM 3861 N N . LYS B 1 234 ? -18.469 7.574 13.75 1 95.44 234 LYS B N 1
ATOM 3862 C CA . LYS B 1 234 ? -19.922 7.496 13.867 1 95.44 234 LYS B CA 1
ATOM 3863 C C . LYS B 1 234 ? -20.406 8.133 15.164 1 95.44 234 LYS B C 1
ATOM 3865 O O . LYS B 1 234 ? -21.484 8.734 15.211 1 95.44 234 LYS B O 1
ATOM 3870 N N . GLU B 1 235 ? -19.594 8.062 16.172 1 97.25 235 GLU B N 1
ATOM 3871 C CA . GLU B 1 235 ? -19.969 8.578 17.484 1 97.25 235 GLU B CA 1
ATOM 3872 C C . GLU B 1 235 ? -19.469 10.016 17.672 1 97.25 235 GLU B C 1
ATOM 3874 O O . GLU B 1 235 ? -19.484 10.547 18.781 1 97.25 235 GLU B O 1
ATOM 3879 N N . ASN B 1 236 ? -18.953 10.648 16.625 1 98 236 ASN B N 1
ATOM 3880 C CA . ASN B 1 236 ? -18.578 12.055 16.594 1 98 236 ASN B CA 1
ATOM 3881 C C . ASN B 1 236 ? -17.281 12.305 17.359 1 98 236 ASN B C 1
ATOM 3883 O O . ASN B 1 236 ? -17.125 13.328 18.016 1 98 236 ASN B O 1
ATOM 3887 N N . TYR B 1 237 ? -16.422 11.344 17.344 1 98.56 237 TYR B N 1
ATOM 3888 C CA . TYR B 1 237 ? -15.047 11.516 17.812 1 98.56 237 TYR B CA 1
ATOM 3889 C C . TYR B 1 237 ? -14.078 11.664 16.641 1 98.56 237 TYR B C 1
ATOM 3891 O O . TYR B 1 237 ? -14.297 11.078 15.586 1 98.56 237 TYR B O 1
ATOM 3899 N N . VAL B 1 238 ? -13.023 12.422 16.859 1 98.75 238 VAL B N 1
ATOM 3900 C CA . VAL B 1 238 ? -11.859 12.305 15.992 1 98.75 238 VAL B CA 1
ATOM 3901 C C . VAL B 1 238 ? -11.164 10.969 16.219 1 98.75 238 VAL B C 1
ATOM 3903 O O . VAL B 1 238 ? -10.898 10.586 17.359 1 98.75 238 VAL B O 1
ATOM 3906 N N . SER B 1 239 ? -11 10.242 15.188 1 98.81 239 SER B N 1
ATOM 3907 C CA . SER B 1 239 ? -10.328 8.953 15.305 1 98.81 239 SER B CA 1
ATOM 3908 C C . SER B 1 239 ? -8.828 9.086 15.055 1 98.81 239 SER B C 1
ATOM 3910 O O . SER B 1 239 ? -8.406 9.68 14.062 1 98.81 239 SER B O 1
ATOM 3912 N N . ILE B 1 240 ? -7.965 8.602 15.945 1 98.81 240 ILE B N 1
ATOM 3913 C CA . ILE B 1 240 ? -6.516 8.539 15.789 1 98.81 240 ILE B CA 1
ATOM 3914 C C . ILE B 1 240 ? -6.047 7.094 15.906 1 98.81 240 ILE B C 1
ATOM 3916 O O . ILE B 1 240 ? -6.152 6.484 16.969 1 98.81 240 ILE B O 1
ATOM 3920 N N . SER B 1 241 ? -5.551 6.551 14.836 1 98.75 241 SER B N 1
ATOM 3921 C CA . SER B 1 241 ? -5.074 5.172 14.812 1 98.75 241 SER B CA 1
ATOM 3922 C C . SER B 1 241 ? -3.566 5.109 14.609 1 98.75 241 SER B C 1
ATOM 3924 O O . SER B 1 241 ? -3.035 5.684 13.656 1 98.75 241 SER B O 1
ATOM 3926 N N . PRO B 1 242 ? -2.791 4.473 15.555 1 98.88 242 PRO B N 1
ATOM 3927 C CA . PRO B 1 242 ? -1.39 4.172 15.25 1 98.88 242 PRO B CA 1
ATOM 3928 C C . PRO B 1 242 ? -1.236 3.09 14.188 1 98.88 242 PRO B C 1
ATOM 3930 O O . PRO B 1 242 ? -1.819 2.01 14.312 1 98.88 242 PRO B O 1
ATOM 3933 N N . ILE B 1 243 ? -0.496 3.391 13.133 1 98.81 243 ILE B N 1
ATOM 3934 C CA . ILE B 1 243 ? -0.334 2.48 12.008 1 98.81 243 ILE B CA 1
ATOM 3935 C C . ILE B 1 243 ? 1.13 2.062 11.883 1 98.81 243 ILE B C 1
ATOM 3937 O O . ILE B 1 243 ? 2.031 2.898 11.992 1 98.81 243 ILE B O 1
ATOM 3941 N N . LYS B 1 244 ? 1.396 0.797 11.688 1 98.5 244 LYS B N 1
ATOM 3942 C CA . LYS B 1 244 ? 2.76 0.305 11.516 1 98.5 244 LYS B CA 1
ATOM 3943 C C . LYS B 1 244 ? 2.963 -0.278 10.125 1 98.5 244 LYS B C 1
ATOM 3945 O O . LYS B 1 244 ? 2.012 -0.749 9.492 1 98.5 244 LYS B O 1
ATOM 3950 N N . LEU B 1 245 ? 4.195 -0.301 9.672 1 97.75 245 LEU B N 1
ATOM 3951 C CA . LEU B 1 245 ? 4.516 -0.751 8.32 1 97.75 245 LEU B CA 1
ATOM 3952 C C . LEU B 1 245 ? 4.777 -2.254 8.297 1 97.75 245 LEU B C 1
ATOM 3954 O O . LEU B 1 245 ? 4.684 -2.887 7.242 1 97.75 245 LEU B O 1
ATOM 3958 N N . ASP B 1 246 ? 5.219 -2.842 9.477 1 97.06 246 ASP B N 1
ATOM 3959 C CA . ASP B 1 246 ? 5.395 -4.289 9.562 1 97.06 246 ASP B CA 1
ATOM 3960 C C . ASP B 1 246 ? 4.055 -5.012 9.438 1 97.06 246 ASP B C 1
ATOM 3962 O O . ASP B 1 246 ? 3.258 -5.02 10.375 1 97.06 246 ASP B O 1
ATOM 3966 N N . MET B 1 247 ? 3.857 -5.703 8.312 1 97.69 247 MET B N 1
ATOM 3967 C CA . MET B 1 247 ? 2.572 -6.332 8.016 1 97.69 247 MET B CA 1
ATOM 3968 C C . MET B 1 247 ? 2.605 -7.82 8.344 1 97.69 247 MET B C 1
ATOM 3970 O O . MET B 1 247 ? 1.707 -8.562 7.949 1 97.69 247 MET B O 1
ATOM 3974 N N . THR B 1 248 ? 3.59 -8.258 9.047 1 98.25 248 THR B N 1
ATOM 3975 C CA . THR B 1 248 ? 3.689 -9.672 9.398 1 98.25 248 THR B CA 1
ATOM 3976 C C . THR B 1 248 ? 2.527 -10.086 10.297 1 98.25 248 THR B C 1
ATOM 3978 O O . THR B 1 248 ? 2.188 -9.383 11.25 1 98.25 248 THR B O 1
ATOM 3981 N N . SER B 1 249 ? 1.875 -11.164 9.93 1 98.25 249 SER B N 1
ATOM 3982 C CA . SER B 1 249 ? 0.96 -11.812 10.867 1 98.25 249 SER B CA 1
ATOM 3983 C C . SER B 1 249 ? 1.71 -12.734 11.828 1 98.25 249 SER B C 1
ATOM 3985 O O . SER B 1 249 ? 1.773 -13.945 11.609 1 98.25 249 SER B O 1
ATOM 3987 N N . TYR B 1 250 ? 2.186 -12.164 12.883 1 97.19 250 TYR B N 1
ATOM 3988 C CA . TYR B 1 250 ? 3.021 -12.898 13.828 1 97.19 250 TYR B CA 1
ATOM 3989 C C . TYR B 1 250 ? 2.254 -14.055 14.453 1 97.19 250 TYR B C 1
ATOM 3991 O O . TYR B 1 250 ? 2.83 -15.109 14.727 1 97.19 250 TYR B O 1
ATOM 3999 N N . ASP B 1 251 ? 0.955 -13.922 14.594 1 96.88 251 ASP B N 1
ATOM 4000 C CA . ASP B 1 251 ? 0.113 -14.938 15.211 1 96.88 251 ASP B CA 1
ATOM 4001 C C . ASP B 1 251 ? 0.028 -16.188 14.336 1 96.88 251 ASP B C 1
ATOM 4003 O O . ASP B 1 251 ? -0.375 -17.25 14.805 1 96.88 251 ASP B O 1
ATOM 4007 N N . ASP B 1 252 ? 0.422 -16.078 13.062 1 98 252 ASP B N 1
ATOM 4008 C CA . ASP B 1 252 ? 0.222 -17.172 12.133 1 98 252 ASP B CA 1
ATOM 4009 C C . ASP B 1 252 ? 1.535 -17.906 11.859 1 98 252 ASP B C 1
ATOM 4011 O O . ASP B 1 252 ? 1.552 -18.922 11.156 1 98 252 ASP B O 1
ATOM 4015 N N . LEU B 1 253 ? 2.678 -17.438 12.406 1 97.56 253 LEU B N 1
ATOM 4016 C CA . LEU B 1 253 ? 3.98 -18 12.086 1 97.56 253 LEU B CA 1
ATOM 4017 C C . LEU B 1 253 ? 4.035 -19.484 12.469 1 97.56 253 LEU B C 1
ATOM 4019 O O . LEU B 1 253 ? 4.359 -20.328 11.633 1 97.56 253 LEU B O 1
ATOM 4023 N N . LYS B 1 254 ? 3.654 -19.781 13.672 1 96.62 254 LYS B N 1
ATOM 4024 C CA . LYS B 1 254 ? 3.738 -21.156 14.164 1 96.62 254 LYS B CA 1
ATOM 4025 C C . LYS B 1 254 ? 2.768 -22.062 13.414 1 96.62 254 LYS B C 1
ATOM 4027 O O . LYS B 1 254 ? 3.127 -23.172 13.023 1 96.62 254 LYS B O 1
ATOM 4032 N N . ASN B 1 255 ? 1.533 -21.594 13.211 1 96.19 255 ASN B N 1
ATOM 4033 C CA . ASN B 1 255 ? 0.541 -22.375 12.492 1 96.19 255 ASN B CA 1
ATOM 4034 C C . ASN B 1 255 ? 0.984 -22.672 11.062 1 96.19 255 ASN B C 1
ATOM 4036 O O . ASN B 1 255 ? 0.725 -23.75 10.531 1 96.19 255 ASN B O 1
ATOM 4040 N N . LEU B 1 256 ? 1.599 -21.719 10.461 1 97 256 LEU B N 1
ATOM 4041 C CA . LEU B 1 256 ? 2.08 -21.891 9.094 1 97 256 LEU B CA 1
ATOM 4042 C C . LEU B 1 256 ? 3.234 -22.875 9.039 1 97 256 LEU B C 1
ATOM 4044 O O . LEU B 1 256 ? 3.355 -23.641 8.086 1 97 256 LEU B O 1
ATOM 4048 N N . GLU B 1 257 ? 4.129 -22.844 10.047 1 96.19 257 GLU B N 1
ATOM 4049 C CA . GLU B 1 257 ? 5.199 -23.828 10.141 1 96.19 257 GLU B CA 1
ATOM 4050 C C . GLU B 1 257 ? 4.637 -25.25 10.219 1 96.19 257 GLU B C 1
ATOM 4052 O O . GLU B 1 257 ? 5.125 -26.141 9.539 1 96.19 257 GLU B O 1
ATOM 4057 N N . ASN B 1 258 ? 3.605 -25.391 10.992 1 95.56 258 ASN B N 1
ATOM 4058 C CA . ASN B 1 258 ? 2.953 -26.688 11.125 1 95.56 258 ASN B CA 1
ATOM 4059 C C . ASN B 1 258 ? 2.285 -27.125 9.828 1 95.56 258 ASN B C 1
ATOM 4061 O O . ASN B 1 258 ? 2.346 -28.297 9.445 1 95.56 258 ASN B O 1
ATOM 4065 N N . TRP B 1 259 ? 1.655 -26.188 9.227 1 95.06 259 TRP B N 1
ATOM 4066 C CA . TRP B 1 259 ? 0.979 -26.453 7.957 1 95.06 259 TRP B CA 1
ATOM 4067 C C . TRP B 1 259 ? 1.971 -26.922 6.898 1 95.06 259 TRP B C 1
ATOM 4069 O O . TRP B 1 259 ? 1.682 -27.844 6.129 1 95.06 259 TRP B O 1
ATOM 4079 N N . LEU B 1 260 ? 3.17 -26.281 6.871 1 92.69 260 LEU B N 1
ATOM 4080 C CA . LEU B 1 260 ? 4.18 -26.594 5.871 1 92.69 260 LEU B CA 1
ATOM 4081 C C . LEU B 1 260 ? 4.793 -27.969 6.129 1 92.69 260 LEU B C 1
ATOM 4083 O O . LEU B 1 260 ? 5.18 -28.672 5.191 1 92.69 260 LEU B O 1
ATOM 4087 N N . ASN B 1 261 ? 4.879 -28.375 7.352 1 89.69 261 ASN B N 1
ATOM 4088 C CA . ASN B 1 261 ? 5.566 -29.609 7.738 1 89.69 261 ASN B CA 1
ATOM 4089 C C . ASN B 1 261 ? 4.621 -30.812 7.727 1 89.69 261 ASN B C 1
ATOM 4091 O O . ASN B 1 261 ? 5.059 -31.953 7.867 1 89.69 261 ASN B O 1
ATOM 4095 N N . ASN B 1 262 ? 3.346 -30.625 7.57 1 82.38 262 ASN B N 1
ATOM 4096 C CA . ASN B 1 262 ? 2.4 -31.734 7.578 1 82.38 262 ASN B CA 1
ATOM 4097 C C . ASN B 1 262 ? 1.801 -31.969 6.195 1 82.38 262 ASN B C 1
ATOM 4099 O O . ASN B 1 262 ? 1.531 -31.016 5.461 1 82.38 262 ASN B O 1
#